Protein AF-F7E794-F1 (afdb_monomer_lite)

Radius of gyration: 92.87 Å; chains: 1; bounding box: 180×78×296 Å

Secondary structure (DSSP, 8-state):
---------------------------------------------SS--PPPPPPTTHHHHHHHHHHHHHHHHHHHHHHHTTSS----------------S----TTTHHHHHHHHHHHHHHHHHHHHHHHHHHHHHHHHHHHHHHHHHHHHHHHHHHHHHHHHHHHHHHHHHHHHHHHHHHHHHHHHHHHHHHHHHHHHHHHHHHHHHHHHHHHHHHHHHHHHHHHHHHHHHHHHHHHHHHHHHHHHHSTHHHHHHHHHHHHHHHHHHHHHHHHHHHHHHHHHHHHHHHHHHHHHHHHHHHHHHHHHS---------HHHHHHHHHHHHHHHHHHHHHHHHHHHHHT-THHHHHHHHHHHHHHHHHHHHHHHHHHHHHHHHHHHHHHHHHHHSSS--------------------HHHHHHHHHHHHHHHHHHHHHHHHHHHHHHHHHHHHHHHHHHHHHHHHHHHHHHHHHHHHHHHHHHHHHHHHHHHHHHHHHHHHHHHHHHHHHHHHHHHHHHHHHHHHHHHHHHHHHHHHHHHHHHHHHHHHHHHHHHHHHHHHHHHHHHHHHHHHHHHHHHHHHHHHHHHHHHHHHHHHHHHHHHHHHHHHTTHHHHHHHHHHHS--S----------------------------------PPPPPPPPPPP-----------------------------------------------------------PPPPPPP-------------

pLDDT: mean 73.38, std 25.88, range [28.17, 98.69]

Foldseek 3Di:
DDDDDDDDDDDDDDDDDDDDDDDDDDDDDDDDDDDDDDDDDDDDDDDDDDDDDDDPVVVVVVVVVVVVVVVVVVVVVVVVVVPDDDDDDDDDDDDDDDPPPDDPPVVVVVVVVVVVVVVVVVVVVVVVVVVVVVVVVVVVVVVVVVVVVVVVVVVVVVVVVVVVVVVVVVVVVVVVVVVVVVVVVVVVVVVVVVVVVVVVVVVVVVVVVVVVVVVVVVVVVVVVVVVVVVVVVVVVVVVVVVVVVVVVVVVPVVVVVVVVVVVVVVVVVVVVVVVVVVVVVVVVVVVVVVVVVVVVVVVVVVVVVVVVPDDDDDDPDDPVVVVVVVVVVVVVVVVVVVVVVVVVVVVPPCPVVVVVVVVVVVVVVVVVVVVVVVVVVVVVVVVVVVVVVVVVCVVDDDDDDDDDDDDDDDDPDPDDVVVVVVVVVVVVVVVVVVVVVVVVVVVVVVVVVVVVVVVVVVVVVVVVVVVVVVVVVVVVVVVVVVVVVVVVVVVVVVVVVVVVVVVVVVVVVVVVVVVVVVVVVVVVVVVCVVVVVVVVVVVVVVVVVVVVVVVVVVVVVVVVVVVVVVVVVVVVVVVVVVVVVVVVVVVVVVVVVVVVVVVVVVVVVCVVVCVVVVVVVVVVVPDDDDDDDDDDDDDDDDDDDDDDDDDDDDDDDDDDDDDDDDDDDDDDDDPPDDDDDDDDDDDDDDDDDDDDDDDDDDDDDDDDDDDDDDDDDDDDDDDDDDDDDDDDDDDDDDDDDDDDDDDDYDDDD

Sequence (749 aa):
MLLFYHSLSSPGPLVSHCHSESSIHPHLTFFSISSPGSRELVPPSHFQARPPAAPSWARAGVQLEVLELRRENQQLRAAMWGWGGGRAAEQSQGLSQQAQLVSPQPQELPRLEAEAQQGAKLEAQAEELEALGRAEVEELRASLARAEEARLRLEEGGQQELEAARRQHEEEVTHLTQAHLEALSTLRGQVQELHETVQELEARRGQEAMALAAAQAEADTLQEQLKKSREELEARDSLVRQLRRHVSEQGVAQSRCQAWEQERGELQQAVKRLQEERAALSSTSELLQVRVQSLTDILTLQERELAQKAPNVNILEPESARKARALLSRWREKVFSLMVQLKAQELSHPRVPRQVAELEKEVASQRQQEALLLHSLKGKEAEIQMEQVNSKVSHGGGQKTPRGSGHAPLHPLSVSPPALDTELRQLREERSRQDAELRFSARLLQQEVARARDQGREERQRLAEASQRLERELRESREALGEAEARLEAALAGQRDSQDQAASLRRELGKQQEVYERVLQEKVSEVEARLREPLAALEKELSAARREHSKAVVSLRQVQRQAARDRERNLELRRLHEEARQEQEARTSRRLQQLERDKHLLLNTLRQEGLVSRYKQQRLTFLPRLLPASGEPTEPSVGPRPRTPPKGRRWSAGDSTPHSLLRPPPPPPPRLSLDASLRSPKFFLGAQGRAQGSSAPAGKSPGQGVRAAGSHPGSTTCLLCHLGSLAVPSSAKWGFKTHASLLLRLRAP

InterPro domains:
  IPR009800 Coiled-coil alpha-helical rod protein 1 [PF07111] (89-392)
  IPR009800 Coiled-coil alpha-helical rod protein 1 [PF07111] (415-627)
  IPR009800 Coiled-coil alpha-helical rod protein 1 [PTHR46822] (20-400)

Organism: Ornithorhynchus anatinus (NCBI:txid9258)

Structure (mmCIF, N/CA/C/O backbone):
data_AF-F7E794-F1
#
_entry.id   AF-F7E794-F1
#
loop_
_atom_site.group_PDB
_atom_site.id
_atom_site.type_symbol
_atom_site.label_atom_id
_atom_site.label_alt_id
_atom_site.label_comp_id
_atom_site.label_asym_id
_atom_site.label_entity_id
_atom_site.label_seq_id
_atom_site.pdbx_PDB_ins_code
_atom_site.Cartn_x
_atom_site.Cartn_y
_atom_site.Cartn_z
_atom_site.occupancy
_atom_site.B_iso_or_equiv
_atom_site.auth_seq_id
_atom_site.auth_comp_id
_atom_site.auth_asym_id
_atom_site.auth_atom_id
_atom_site.pdbx_PDB_model_num
ATOM 1 N N . MET A 1 1 ? -40.632 19.941 8.781 1.00 38.31 1 MET A N 1
ATOM 2 C CA . MET A 1 1 ? -39.725 20.071 7.625 1.00 38.31 1 MET A CA 1
ATOM 3 C C . MET A 1 1 ? -39.395 18.670 7.133 1.00 38.31 1 MET A C 1
ATOM 5 O O . MET A 1 1 ? -38.889 17.897 7.930 1.00 38.31 1 MET A O 1
ATOM 9 N N . LEU A 1 2 ? -39.801 18.377 5.888 1.00 35.56 2 LEU A N 1
ATOM 10 C CA . LEU A 1 2 ? -39.426 17.268 4.979 1.00 35.56 2 LEU A CA 1
ATOM 11 C C . LEU A 1 2 ? -39.142 15.899 5.642 1.00 35.56 2 LEU A C 1
ATOM 13 O O . LEU A 1 2 ? -38.038 15.644 6.096 1.00 35.56 2 LEU A O 1
ATOM 17 N N . LEU A 1 3 ? -40.169 15.091 5.927 1.00 39.62 3 LEU A N 1
ATOM 18 C CA . LEU A 1 3 ? -40.827 14.073 5.071 1.00 39.62 3 LEU A CA 1
ATOM 19 C C . LEU A 1 3 ? -39.959 12.850 4.707 1.00 39.62 3 LEU A C 1
ATOM 21 O O . LEU A 1 3 ? -39.175 12.860 3.765 1.00 39.62 3 LEU A O 1
ATOM 25 N N . PHE A 1 4 ? -40.209 11.786 5.476 1.00 52.03 4 PHE A N 1
ATOM 26 C CA . PHE A 1 4 ? -39.952 10.368 5.214 1.00 52.03 4 PHE A CA 1
ATOM 27 C C . PHE A 1 4 ? -41.152 9.717 4.488 1.00 52.03 4 PHE A C 1
ATOM 29 O O . PHE A 1 4 ? -42.236 10.297 4.495 1.00 52.03 4 PHE A O 1
ATOM 36 N N . TYR A 1 5 ? -40.943 8.464 4.046 1.00 42.44 5 TYR A N 1
ATOM 37 C CA . TYR A 1 5 ? -41.857 7.422 3.509 1.00 42.44 5 TYR A CA 1
ATOM 38 C C . TYR A 1 5 ? -41.830 7.246 1.978 1.00 42.44 5 TYR A C 1
ATOM 40 O O . TYR A 1 5 ? -41.890 8.229 1.257 1.00 42.44 5 TYR A O 1
ATOM 48 N N . HIS A 1 6 ? -41.870 6.047 1.379 1.00 41.72 6 HIS A N 1
ATOM 49 C CA . HIS A 1 6 ? -41.525 4.650 1.723 1.00 41.72 6 HIS A CA 1
ATOM 50 C C . HIS A 1 6 ? -41.893 3.780 0.494 1.00 41.72 6 HIS A C 1
ATOM 52 O O . HIS A 1 6 ? -42.731 4.192 -0.304 1.00 41.72 6 HIS A O 1
ATOM 58 N N . SER A 1 7 ? -41.370 2.546 0.461 1.00 35.31 7 SER A N 1
ATOM 59 C CA . SER A 1 7 ? -41.947 1.346 -0.191 1.00 35.31 7 SER A CA 1
ATOM 60 C C . SER A 1 7 ? -41.784 1.191 -1.717 1.00 35.31 7 SER A C 1
ATOM 62 O O . SER A 1 7 ? -42.285 1.985 -2.498 1.00 35.31 7 SER A O 1
ATOM 64 N N . LEU A 1 8 ? -40.945 0.252 -2.186 1.00 36.06 8 LEU A N 1
ATOM 65 C CA . LEU A 1 8 ? -41.133 -1.216 -2.331 1.00 36.06 8 LEU A CA 1
ATOM 66 C C . LEU A 1 8 ? -41.762 -1.601 -3.682 1.00 36.06 8 LEU A C 1
ATOM 68 O O . LEU A 1 8 ? -42.944 -1.358 -3.897 1.00 36.06 8 LEU A O 1
ATOM 72 N N . SER A 1 9 ? -40.998 -2.307 -4.525 1.00 29.23 9 SER A N 1
ATOM 73 C CA . SER A 1 9 ? -41.380 -3.596 -5.146 1.00 29.23 9 SER A CA 1
ATOM 74 C C . SER A 1 9 ? -40.451 -3.952 -6.313 1.00 29.23 9 SER A C 1
ATOM 76 O O . SER A 1 9 ? -40.441 -3.296 -7.349 1.00 29.23 9 SER A O 1
ATOM 78 N N . SER A 1 10 ? -39.695 -5.036 -6.134 1.00 46.75 10 SER A N 1
ATOM 79 C CA . SER A 1 10 ? -39.272 -5.946 -7.216 1.00 46.75 10 SER A CA 1
ATOM 80 C C . SER A 1 10 ? -40.514 -6.738 -7.703 1.00 46.75 10 SER A C 1
ATOM 82 O O . SER A 1 10 ? -41.489 -6.738 -6.944 1.00 46.75 10 SER A O 1
ATOM 84 N N . PRO A 1 11 ? -40.547 -7.439 -8.867 1.00 52.53 11 PRO A N 1
ATOM 85 C CA . PRO A 1 11 ? -39.734 -8.659 -9.056 1.00 52.53 11 PRO A CA 1
ATOM 86 C C . PRO A 1 11 ? -39.370 -9.095 -10.508 1.00 52.53 11 PRO A C 1
ATOM 88 O O . PRO A 1 11 ? -40.223 -9.154 -11.384 1.00 52.53 11 PRO A O 1
ATOM 91 N N . GLY A 1 12 ? -38.126 -9.577 -10.675 1.00 34.31 12 GLY A N 1
ATOM 92 C CA . GLY A 1 12 ? -37.715 -10.769 -11.465 1.00 34.31 12 GLY A CA 1
ATOM 93 C C . GLY A 1 12 ? -37.937 -10.837 -12.997 1.00 34.31 12 GLY A C 1
ATOM 94 O O . GLY A 1 12 ? -38.428 -9.891 -13.600 1.00 34.31 12 GLY A O 1
ATOM 95 N N . PRO A 1 13 ? -37.704 -12.010 -13.636 1.00 57.19 13 PRO A N 1
ATOM 96 C CA . PRO A 1 13 ? -36.648 -13.014 -13.378 1.00 57.19 13 PRO A CA 1
ATOM 97 C C . PRO A 1 13 ? -36.091 -13.679 -14.686 1.00 57.19 13 PRO A C 1
ATOM 99 O O . PRO A 1 13 ? -36.460 -13.289 -15.788 1.00 57.19 13 PRO A O 1
ATOM 102 N N . LEU A 1 14 ? -35.307 -14.768 -14.523 1.00 34.31 14 LEU A N 1
ATOM 103 C CA . LEU A 1 14 ? -35.058 -15.897 -15.467 1.00 34.31 14 LEU A CA 1
ATOM 104 C C . LEU A 1 14 ? -33.915 -15.718 -16.503 1.00 34.31 14 LEU A C 1
ATOM 106 O O . LEU A 1 14 ? -33.735 -14.640 -17.040 1.00 34.31 14 LEU A O 1
ATOM 110 N N . VAL A 1 15 ? -33.103 -16.714 -16.894 1.00 31.08 15 VAL A N 1
ATOM 111 C CA . VAL A 1 15 ? -32.982 -18.152 -16.578 1.00 31.08 15 VAL A CA 1
ATOM 112 C C . VAL A 1 15 ? -31.629 -18.654 -17.112 1.00 31.08 15 VAL A C 1
ATOM 114 O O . VAL A 1 15 ? -31.126 -18.175 -18.124 1.00 31.08 15 VAL A O 1
ATOM 117 N N . SER A 1 16 ? -31.071 -19.648 -16.424 1.00 39.84 16 SER A N 1
ATOM 118 C CA . SER A 1 16 ? -29.962 -20.503 -16.859 1.00 39.84 16 SER A CA 1
ATOM 119 C C . SER A 1 16 ? -30.464 -21.605 -17.799 1.00 39.84 16 SER A C 1
ATOM 121 O O . SER A 1 16 ? -31.442 -22.260 -17.446 1.00 39.84 16 SER A O 1
ATOM 123 N N . HIS A 1 17 ? -29.782 -21.884 -18.918 1.00 28.80 17 HIS A N 1
ATOM 124 C CA . HIS A 1 17 ? -29.749 -23.236 -19.496 1.00 28.80 17 HIS A CA 1
ATOM 125 C C . HIS A 1 17 ? -28.473 -23.500 -20.308 1.00 28.80 17 HIS A C 1
ATOM 127 O O . HIS A 1 17 ? -28.121 -22.763 -21.225 1.00 28.80 17 HIS A O 1
ATOM 133 N N . CYS A 1 18 ? -27.815 -24.601 -19.949 1.00 32.38 18 CYS A N 1
ATOM 134 C CA . CYS A 1 18 ? -26.805 -25.317 -20.717 1.00 32.38 18 CYS A CA 1
ATOM 135 C C . CYS A 1 18 ? -27.461 -26.106 -21.864 1.00 32.38 18 CYS A C 1
ATOM 137 O O . CYS A 1 18 ? -28.524 -26.675 -21.628 1.00 32.38 18 CYS A O 1
ATOM 139 N N . HIS A 1 19 ? -26.782 -26.255 -23.010 1.00 30.05 19 HIS A N 1
ATOM 140 C CA . HIS A 1 19 ? -26.438 -27.533 -23.679 1.00 30.05 19 HIS A CA 1
ATOM 141 C C . HIS A 1 19 ? -25.727 -27.275 -25.032 1.00 30.05 19 HIS A C 1
ATOM 143 O O . HIS A 1 19 ? -26.227 -26.494 -25.832 1.00 30.05 19 HIS A O 1
ATOM 149 N N . SER A 1 20 ? -24.554 -27.919 -25.199 1.00 33.16 20 SER A N 1
ATOM 150 C CA . SER A 1 20 ? -23.978 -28.591 -26.399 1.00 33.16 20 SER A CA 1
ATOM 151 C C . SER A 1 20 ? -24.145 -27.939 -27.795 1.00 33.16 20 SER A C 1
ATOM 153 O O . SER A 1 20 ? -25.248 -27.608 -28.188 1.00 33.16 20 SER A O 1
ATOM 155 N N . GLU A 1 21 ? -23.130 -27.785 -28.656 1.00 28.17 21 GLU A N 1
ATOM 156 C CA . GLU A 1 21 ? -22.191 -28.808 -29.140 1.00 28.17 21 GLU A CA 1
ATOM 157 C C . GLU A 1 21 ? -20.899 -28.218 -29.762 1.00 28.17 21 GLU A C 1
ATOM 159 O O . GLU A 1 21 ? -20.912 -27.217 -30.473 1.00 28.17 21 GLU A O 1
ATOM 164 N N . SER A 1 22 ? -19.816 -28.978 -29.557 1.00 31.16 22 SER A N 1
ATOM 165 C CA . SER A 1 22 ? -18.733 -29.341 -30.494 1.00 31.16 22 SER A CA 1
ATOM 166 C C . SER A 1 22 ? -17.681 -28.328 -30.989 1.00 31.16 22 SER A C 1
ATOM 168 O O . SER A 1 22 ? -17.949 -27.483 -31.833 1.00 31.16 22 SER A O 1
ATOM 170 N N . SER A 1 23 ? -16.438 -28.647 -30.581 1.00 29.30 23 SER A N 1
ATOM 171 C CA . SER A 1 23 ? -15.202 -28.758 -31.387 1.00 29.30 23 SER A CA 1
ATOM 172 C C . SER A 1 23 ? -14.644 -27.468 -32.012 1.00 29.30 23 SER A C 1
ATOM 174 O O . SER A 1 23 ? -15.301 -26.808 -32.797 1.00 29.30 23 SER A O 1
ATOM 176 N N . ILE A 1 24 ? -13.392 -27.052 -31.796 1.00 35.12 24 ILE A N 1
ATOM 177 C CA . ILE A 1 24 ? -12.127 -27.804 -31.738 1.00 35.12 24 ILE A CA 1
ATOM 178 C C . ILE A 1 24 ? -11.161 -27.071 -30.779 1.00 35.12 24 ILE A C 1
ATOM 180 O O . ILE A 1 24 ? -10.980 -25.859 -30.878 1.00 35.12 24 ILE A O 1
ATOM 184 N N . HIS A 1 25 ? -10.533 -27.813 -29.862 1.00 29.70 25 HIS A N 1
ATOM 185 C CA . HIS A 1 25 ? -9.502 -27.324 -28.937 1.00 29.70 25 HIS A CA 1
ATOM 186 C C . HIS A 1 25 ? -8.162 -27.011 -29.631 1.00 29.70 25 HIS A C 1
ATOM 188 O O . HIS A 1 25 ? -7.743 -27.764 -30.511 1.00 29.70 25 HIS A O 1
ATOM 194 N N . PRO A 1 26 ? -7.418 -26.010 -29.127 1.00 56.31 26 PRO A N 1
ATOM 195 C CA . PRO A 1 26 ? -5.975 -25.869 -29.285 1.00 56.31 26 PRO A CA 1
ATOM 196 C C . PRO A 1 26 ? -5.240 -26.181 -27.966 1.00 56.31 26 PRO A C 1
ATOM 198 O O . PRO A 1 26 ? -5.699 -25.810 -26.892 1.00 56.31 26 PRO A O 1
ATOM 201 N N . HIS A 1 27 ? -4.084 -26.833 -28.045 1.00 32.84 27 HIS A N 1
ATOM 202 C CA . HIS A 1 27 ? -3.124 -27.096 -26.959 1.00 32.84 27 HIS A CA 1
ATOM 203 C C . HIS A 1 27 ? -1.826 -27.561 -27.673 1.00 32.84 27 HIS A C 1
ATOM 205 O O . HIS A 1 27 ? -1.937 -28.245 -28.682 1.00 32.84 27 HIS A O 1
ATOM 211 N N . LEU A 1 28 ? -0.572 -27.257 -27.321 1.00 33.34 28 LEU A N 1
ATOM 212 C CA . LEU A 1 28 ? 0.083 -26.824 -26.086 1.00 33.34 28 LEU A CA 1
ATOM 213 C C . LEU A 1 28 ? 1.581 -26.520 -26.402 1.00 33.34 28 LEU A C 1
ATOM 215 O O . LEU A 1 28 ? 2.149 -27.107 -27.316 1.00 33.34 28 LEU A O 1
ATOM 219 N N . THR A 1 29 ? 2.171 -25.600 -25.629 1.00 32.12 29 THR A N 1
ATOM 220 C CA . THR A 1 29 ? 3.535 -25.551 -25.027 1.00 32.12 29 THR A CA 1
ATOM 221 C C . THR A 1 29 ? 4.814 -26.118 -25.698 1.00 32.12 29 THR A C 1
ATOM 223 O O . THR A 1 29 ? 4.899 -27.289 -26.048 1.00 32.12 29 THR A O 1
ATOM 226 N N . PHE A 1 30 ? 5.871 -25.279 -25.658 1.00 29.11 30 PHE A N 1
ATOM 227 C CA . PHE A 1 30 ? 7.270 -25.515 -25.185 1.00 29.11 30 PHE A CA 1
ATOM 228 C C . PHE A 1 30 ? 7.489 -26.821 -24.358 1.00 29.11 30 PHE A C 1
ATOM 230 O O . PHE A 1 30 ? 6.624 -27.153 -23.558 1.00 29.11 30 PHE A O 1
ATOM 237 N N . PHE A 1 31 ? 8.586 -27.603 -24.404 1.00 33.84 31 PHE A N 1
ATOM 238 C CA . PHE A 1 31 ? 10.034 -27.309 -24.321 1.00 33.84 31 PHE A CA 1
ATOM 239 C C . PHE A 1 31 ? 10.900 -28.461 -24.917 1.00 33.84 31 PHE A C 1
ATOM 241 O O . PHE A 1 31 ? 10.456 -29.598 -25.043 1.00 33.84 31 PHE A O 1
ATOM 248 N N . SER A 1 32 ? 12.155 -28.111 -25.216 1.00 30.97 32 SER A N 1
ATOM 249 C CA . SER A 1 32 ? 13.342 -28.809 -25.755 1.00 30.97 32 SER A CA 1
ATOM 250 C C . SER A 1 32 ? 13.685 -30.257 -25.329 1.00 30.97 32 SER A C 1
ATOM 252 O O . SER A 1 32 ? 13.513 -30.630 -24.177 1.00 30.97 32 SER A O 1
ATOM 254 N N . ILE A 1 33 ? 14.345 -31.030 -26.213 1.00 31.69 33 ILE A N 1
ATOM 255 C CA . ILE A 1 33 ? 15.816 -31.263 -26.351 1.00 31.69 33 ILE A CA 1
ATOM 256 C C . ILE A 1 33 ? 16.020 -32.447 -27.325 1.00 31.69 33 ILE A C 1
ATOM 258 O O . ILE A 1 33 ? 15.431 -33.505 -27.117 1.00 31.69 33 ILE A O 1
ATOM 262 N N . SER A 1 34 ? 16.895 -32.281 -28.329 1.00 29.89 34 SER A N 1
ATOM 263 C CA . SER A 1 34 ? 17.866 -33.269 -28.873 1.00 29.89 34 SER A CA 1
ATOM 264 C C . SER A 1 34 ? 18.070 -33.094 -30.385 1.00 29.89 34 SER A C 1
ATOM 266 O O . SER A 1 34 ? 17.195 -33.400 -31.187 1.00 29.89 34 SER A O 1
ATOM 268 N N . SER A 1 35 ? 19.271 -32.654 -30.770 1.00 32.75 35 SER A N 1
ATOM 269 C CA . SER A 1 35 ? 19.904 -33.050 -32.043 1.00 32.75 35 SER A CA 1
ATOM 270 C C . SER A 1 35 ? 20.191 -34.565 -32.000 1.00 32.75 35 SER A C 1
ATOM 272 O O . SER A 1 35 ? 20.397 -35.064 -30.891 1.00 32.75 35 SER A O 1
ATOM 274 N N . PRO A 1 36 ? 20.264 -35.309 -33.129 1.00 43.47 36 PRO A N 1
ATOM 275 C CA . PRO A 1 36 ? 21.126 -34.958 -34.264 1.00 43.47 36 PRO A CA 1
ATOM 276 C C . PRO A 1 36 ? 20.598 -35.323 -35.670 1.00 43.47 36 PRO A C 1
ATOM 278 O O . PRO A 1 36 ? 19.717 -36.153 -35.846 1.00 43.47 36 PRO A O 1
ATOM 281 N N . GLY A 1 37 ? 21.283 -34.793 -36.687 1.00 31.36 37 GLY A N 1
ATOM 282 C CA . GLY A 1 37 ? 21.596 -35.585 -37.879 1.00 31.36 37 GLY A CA 1
ATOM 283 C C . GLY A 1 37 ? 20.687 -35.445 -39.100 1.00 31.36 37 GLY A C 1
ATOM 284 O O . GLY A 1 37 ? 19.730 -36.184 -39.270 1.00 31.36 37 GLY A O 1
ATOM 285 N N . SER A 1 38 ? 21.195 -34.644 -40.038 1.00 36.47 38 SER A N 1
ATOM 286 C CA . SER A 1 38 ? 21.240 -34.933 -41.478 1.00 36.47 38 SER A CA 1
ATOM 287 C C . SER A 1 38 ? 20.036 -34.600 -42.370 1.00 36.47 38 SER A C 1
ATOM 289 O O . SER A 1 38 ? 19.039 -35.304 -42.409 1.00 36.47 38 SER A O 1
ATOM 291 N N . ARG A 1 39 ? 20.336 -33.643 -43.265 1.00 35.22 39 ARG A N 1
ATOM 292 C CA . ARG A 1 39 ? 20.052 -33.637 -44.714 1.00 35.22 39 ARG A CA 1
ATOM 293 C C . ARG A 1 39 ? 18.583 -33.514 -45.136 1.00 35.22 39 ARG A C 1
ATOM 295 O O . ARG A 1 39 ? 17.877 -34.501 -45.219 1.00 35.22 39 ARG A O 1
ATOM 302 N N . GLU A 1 40 ? 18.200 -32.308 -45.551 1.00 35.97 40 GLU A N 1
ATOM 303 C CA . GLU A 1 40 ? 17.937 -31.934 -46.959 1.00 35.97 40 GLU A CA 1
ATOM 304 C C . GLU A 1 40 ? 17.361 -30.501 -46.987 1.00 35.97 40 GLU A C 1
ATOM 306 O O . GLU A 1 40 ? 16.361 -30.195 -46.355 1.00 35.97 40 GLU A O 1
ATOM 311 N N . LEU A 1 41 ? 18.156 -29.524 -47.428 1.00 39.91 41 LEU A N 1
ATOM 312 C CA . LEU A 1 41 ? 18.090 -28.918 -48.767 1.00 39.91 41 LEU A CA 1
ATOM 313 C C . LEU A 1 41 ? 16.866 -28.001 -48.982 1.00 39.91 41 LEU A C 1
ATOM 315 O O . LEU A 1 41 ? 15.847 -28.403 -49.530 1.00 39.91 41 LEU A O 1
ATOM 319 N N . VAL A 1 42 ? 17.047 -26.714 -48.664 1.00 35.50 42 VAL A N 1
ATOM 320 C CA . VAL A 1 42 ? 16.358 -25.582 -49.314 1.00 35.50 42 VAL A CA 1
ATOM 321 C C . VAL A 1 42 ? 17.456 -24.625 -49.815 1.00 35.50 42 VAL A C 1
ATOM 323 O O . VAL A 1 42 ? 18.457 -24.441 -49.118 1.00 35.50 42 VAL A O 1
ATOM 326 N N . PRO A 1 43 ? 17.361 -24.109 -51.053 1.00 43.66 43 PRO A N 1
ATOM 327 C CA . PRO A 1 43 ? 18.519 -23.726 -51.856 1.00 43.66 43 PRO A CA 1
ATOM 328 C C . PRO A 1 43 ? 18.993 -22.288 -51.588 1.00 43.66 43 PRO A C 1
ATOM 330 O O . PRO A 1 43 ? 18.166 -21.404 -51.366 1.00 43.66 43 PRO A O 1
ATOM 333 N N . PRO A 1 44 ? 20.300 -21.997 -51.726 1.00 39.16 44 PRO A N 1
ATOM 334 C CA . PRO A 1 44 ? 20.794 -20.640 -51.899 1.00 39.16 44 PRO A CA 1
ATOM 335 C C . PRO A 1 44 ? 21.035 -20.359 -53.388 1.00 39.16 44 PRO A C 1
ATOM 337 O O . PRO A 1 44 ? 21.826 -21.048 -54.028 1.00 39.16 44 PRO A O 1
ATOM 340 N N . SER A 1 45 ? 20.399 -19.334 -53.958 1.00 39.41 45 SER A N 1
ATOM 341 C CA . SER A 1 45 ? 20.862 -18.751 -55.224 1.00 39.41 45 SER A CA 1
ATOM 342 C C . SER A 1 45 ? 20.152 -17.439 -55.528 1.00 39.41 45 SER A C 1
ATOM 344 O O . SER A 1 45 ? 18.967 -17.437 -55.832 1.00 39.41 45 SER A O 1
ATOM 346 N N . HIS A 1 46 ? 20.904 -16.342 -55.501 1.00 43.25 46 HIS A N 1
ATOM 347 C CA . HIS A 1 46 ? 21.156 -15.535 -56.696 1.00 43.25 46 HIS A CA 1
ATOM 348 C C . HIS A 1 46 ? 22.311 -14.590 -56.372 1.00 43.25 46 HIS A C 1
ATOM 350 O O . HIS A 1 46 ? 22.069 -13.559 -55.778 1.00 43.25 46 HIS A O 1
ATOM 356 N N . PHE A 1 47 ? 23.549 -14.987 -56.682 1.00 42.31 47 PHE A N 1
ATOM 357 C CA . PHE A 1 47 ? 24.685 -14.137 -57.101 1.00 42.31 47 PHE A CA 1
ATOM 358 C C . PHE A 1 47 ? 25.958 -15.002 -57.168 1.00 42.31 47 PHE A C 1
ATOM 360 O O . PHE A 1 47 ? 26.910 -14.819 -56.422 1.00 42.31 47 PHE A O 1
ATOM 367 N N . GLN A 1 48 ? 25.969 -15.979 -58.077 1.00 38.38 48 GLN A N 1
ATOM 368 C CA . GLN A 1 48 ? 27.197 -16.571 -58.618 1.00 38.38 48 GLN A CA 1
ATOM 369 C C . GLN A 1 48 ? 26.872 -17.143 -60.002 1.00 38.38 48 GLN A C 1
ATOM 371 O O . GLN A 1 48 ? 26.518 -18.307 -60.165 1.00 38.38 48 GLN A O 1
ATOM 376 N N . ALA A 1 49 ? 26.919 -16.281 -61.018 1.00 34.72 49 ALA A N 1
ATOM 377 C CA . ALA A 1 49 ? 26.816 -16.697 -62.408 1.00 34.72 49 ALA A CA 1
ATOM 378 C C . ALA A 1 49 ? 28.224 -16.979 -62.947 1.00 34.72 49 ALA A C 1
ATOM 380 O O . ALA A 1 49 ? 29.019 -16.069 -63.177 1.00 34.72 49 ALA A O 1
ATOM 381 N N . ARG A 1 50 ? 28.519 -18.265 -63.151 1.00 37.47 50 ARG A N 1
ATOM 382 C CA . ARG A 1 50 ? 29.553 -18.742 -64.075 1.00 37.47 50 ARG A CA 1
ATOM 383 C C . ARG A 1 50 ? 29.098 -18.404 -65.509 1.00 37.47 50 ARG A C 1
ATOM 385 O O . ARG A 1 50 ? 27.902 -18.525 -65.781 1.00 37.47 50 ARG A O 1
ATOM 392 N N . PRO A 1 51 ? 29.985 -17.985 -66.430 1.00 53.19 51 PRO A N 1
ATOM 393 C CA . PRO A 1 51 ? 29.579 -17.654 -67.795 1.00 53.19 51 PRO A CA 1
ATOM 394 C C . PRO A 1 51 ? 29.038 -18.898 -68.525 1.00 53.19 51 PRO A C 1
ATOM 396 O O . PRO A 1 51 ? 29.458 -20.019 -68.213 1.00 53.19 51 PRO A O 1
ATOM 399 N N . PRO A 1 52 ? 28.109 -18.734 -69.485 1.00 52.34 52 PRO A N 1
ATOM 400 C CA . PRO A 1 52 ? 27.487 -19.858 -70.169 1.00 52.34 52 PRO A CA 1
ATOM 401 C C . PRO A 1 52 ? 28.507 -20.622 -71.016 1.00 52.34 52 PRO A C 1
ATOM 403 O O . PRO A 1 52 ? 29.333 -20.042 -71.722 1.00 52.34 52 PRO A O 1
ATOM 406 N N . ALA A 1 53 ? 28.420 -21.951 -70.958 1.00 50.56 53 ALA A N 1
ATOM 407 C CA . ALA A 1 53 ? 29.116 -22.832 -71.878 1.00 50.56 53 ALA A CA 1
ATOM 408 C C . ALA A 1 53 ? 28.668 -22.530 -73.316 1.00 50.56 53 ALA A C 1
ATOM 410 O O . ALA A 1 53 ? 27.472 -22.498 -73.609 1.00 50.56 53 ALA A O 1
ATOM 411 N N . ALA A 1 54 ? 29.637 -22.322 -74.208 1.00 51.53 54 ALA A N 1
ATOM 412 C CA . ALA A 1 54 ? 29.387 -22.122 -75.628 1.00 51.53 54 ALA A CA 1
ATOM 413 C C . ALA A 1 54 ? 28.602 -23.313 -76.233 1.00 51.53 54 ALA A C 1
ATOM 415 O O . ALA A 1 54 ? 28.852 -24.471 -75.858 1.00 51.53 54 ALA A O 1
ATOM 416 N N . PRO A 1 55 ? 27.667 -23.052 -77.166 1.00 57.88 55 PRO A N 1
ATOM 417 C CA . PRO A 1 55 ? 26.821 -24.074 -77.776 1.00 57.88 55 PRO A CA 1
ATOM 418 C C . PRO A 1 55 ? 27.637 -25.115 -78.560 1.00 57.88 55 PRO A C 1
ATOM 420 O O . PRO A 1 55 ? 28.714 -24.834 -79.085 1.00 57.88 55 PRO A O 1
ATOM 423 N N . SER A 1 56 ? 27.119 -26.343 -78.636 1.00 54.19 56 SER A N 1
ATOM 424 C CA . SER A 1 56 ? 27.798 -27.539 -79.169 1.00 54.19 56 SER A CA 1
ATOM 425 C C . SER A 1 56 ? 28.303 -27.420 -80.615 1.00 54.19 56 SER A C 1
ATOM 427 O O . SER A 1 56 ? 29.244 -28.124 -80.975 1.00 54.19 56 SER A O 1
ATOM 429 N N . TRP A 1 57 ? 27.775 -26.496 -81.421 1.00 58.50 57 TRP A N 1
ATOM 430 C CA . TRP A 1 57 ? 28.272 -26.225 -82.775 1.00 58.50 57 TRP A CA 1
ATOM 431 C C . TRP A 1 57 ? 29.610 -25.459 -82.793 1.00 58.50 57 TRP A C 1
ATOM 433 O O . TRP A 1 57 ? 30.415 -25.665 -83.699 1.00 58.50 57 TRP A O 1
ATOM 443 N N . ALA A 1 58 ? 29.925 -24.666 -81.759 1.00 56.62 58 ALA A N 1
ATOM 444 C CA . ALA A 1 58 ? 31.220 -23.982 -81.636 1.00 56.62 58 ALA A CA 1
ATOM 445 C C . ALA A 1 58 ? 32.370 -24.961 -81.317 1.00 56.62 58 ALA A C 1
ATOM 447 O O . ALA A 1 58 ? 33.518 -24.727 -81.682 1.00 56.62 58 ALA A O 1
ATOM 448 N N . ARG A 1 59 ? 32.060 -26.113 -80.700 1.00 55.94 59 ARG A N 1
ATOM 449 C CA . ARG A 1 59 ? 33.015 -27.215 -80.483 1.00 55.94 59 ARG A CA 1
ATOM 450 C C . ARG A 1 59 ? 33.238 -28.090 -81.721 1.00 55.94 59 ARG A C 1
ATOM 452 O O . ARG A 1 59 ? 34.220 -28.823 -81.736 1.00 55.94 59 ARG A O 1
ATOM 459 N N . ALA A 1 60 ? 32.370 -28.018 -82.734 1.00 58.03 60 ALA A N 1
ATOM 460 C CA . ALA A 1 60 ? 32.533 -28.747 -83.993 1.00 58.03 60 ALA A CA 1
ATOM 461 C C . ALA A 1 60 ? 33.446 -27.995 -84.981 1.00 58.03 60 ALA A C 1
ATOM 463 O O . ALA A 1 60 ? 34.292 -28.621 -85.613 1.00 58.03 60 ALA A O 1
ATOM 464 N N . GLY A 1 61 ? 33.350 -26.658 -85.042 1.00 63.44 61 GLY A N 1
ATOM 465 C CA . GLY A 1 61 ? 34.235 -25.820 -85.868 1.00 63.44 61 GLY A CA 1
ATOM 466 C C . GLY A 1 61 ? 35.697 -25.860 -85.413 1.00 63.44 61 GLY A C 1
ATOM 467 O O . GLY A 1 61 ? 36.582 -26.133 -86.212 1.00 63.44 61 GLY A O 1
ATOM 468 N N . VAL A 1 62 ? 35.943 -25.728 -84.104 1.00 63.03 62 VAL A N 1
ATOM 469 C CA . VAL A 1 62 ? 37.302 -25.798 -83.532 1.00 63.03 62 VAL A CA 1
ATOM 470 C C . VAL A 1 62 ? 37.895 -27.214 -83.627 1.00 63.03 62 VAL A C 1
ATOM 472 O O . VAL A 1 62 ? 39.105 -27.370 -83.742 1.00 63.03 62 VAL A O 1
ATOM 475 N N . GLN A 1 63 ? 37.072 -28.271 -83.630 1.00 64.06 63 GLN A N 1
ATOM 476 C CA . GLN A 1 63 ? 37.562 -29.639 -83.854 1.00 64.06 63 GLN A CA 1
ATOM 477 C C . GLN A 1 63 ? 37.932 -29.911 -85.320 1.00 64.06 63 GLN A C 1
ATOM 479 O O . GLN A 1 63 ? 38.893 -30.638 -85.553 1.00 64.06 63 GLN A O 1
ATOM 484 N N . LEU A 1 64 ? 37.235 -29.309 -86.291 1.00 72.12 64 LEU A N 1
ATOM 485 C CA . LEU A 1 64 ? 37.616 -29.352 -87.709 1.00 72.12 64 LEU A CA 1
ATOM 486 C C . LEU A 1 64 ? 38.915 -28.578 -87.966 1.00 72.12 64 LEU A C 1
ATOM 488 O O . LEU A 1 64 ? 39.820 -29.120 -88.588 1.00 72.12 64 LEU A O 1
ATOM 492 N N . GLU A 1 65 ? 39.055 -27.388 -87.383 1.00 71.94 65 GLU A N 1
ATOM 493 C CA . GLU A 1 65 ? 40.249 -26.542 -87.510 1.00 71.94 65 GLU A CA 1
ATOM 494 C C . GLU A 1 65 ? 41.481 -27.182 -86.835 1.00 71.94 65 GLU A C 1
ATOM 496 O O . GLU A 1 65 ? 42.581 -27.165 -87.376 1.00 71.94 65 GLU A O 1
ATOM 501 N N . VAL A 1 66 ? 41.308 -27.864 -85.692 1.00 75.06 66 VAL A N 1
ATOM 502 C CA . VAL A 1 66 ? 42.383 -28.636 -85.034 1.00 75.06 66 VAL A CA 1
ATOM 503 C C . VAL A 1 66 ? 42.743 -29.914 -85.808 1.00 75.06 66 VAL A C 1
ATOM 505 O O . VAL A 1 66 ? 43.896 -30.346 -85.760 1.00 75.06 66 VAL A O 1
ATOM 508 N N . LEU A 1 67 ? 41.802 -30.532 -86.530 1.00 78.19 67 LEU A N 1
ATOM 509 C CA . LEU A 1 67 ? 42.081 -31.679 -87.405 1.00 78.19 67 LEU A CA 1
ATOM 510 C C . LEU A 1 67 ? 42.751 -31.253 -88.721 1.00 78.19 67 LEU A C 1
ATOM 512 O O . LEU A 1 67 ? 43.666 -31.946 -89.168 1.00 78.19 67 LEU A O 1
ATOM 516 N N . GLU A 1 68 ? 42.376 -30.108 -89.296 1.00 78.31 68 GLU A N 1
ATOM 517 C CA . GLU A 1 68 ? 43.061 -29.492 -90.441 1.00 78.31 68 GLU A CA 1
ATOM 518 C C . GLU A 1 68 ? 44.471 -29.044 -90.066 1.00 78.31 68 GLU A C 1
ATOM 520 O O . GLU A 1 68 ? 45.421 -29.465 -90.720 1.00 78.31 68 GLU A O 1
ATOM 525 N N . LEU A 1 69 ? 44.649 -28.348 -88.939 1.00 76.94 69 LEU A N 1
ATOM 526 C CA . LEU A 1 69 ? 45.972 -27.969 -88.439 1.00 76.94 69 LEU A CA 1
ATOM 527 C C . LEU A 1 69 ? 46.829 -29.190 -88.086 1.00 76.94 69 LEU A C 1
ATOM 529 O O . LEU A 1 69 ? 48.039 -29.149 -88.274 1.00 76.94 69 LEU A O 1
ATOM 533 N N . ARG A 1 70 ? 46.247 -30.304 -87.612 1.00 76.25 70 ARG A N 1
ATOM 534 C CA . ARG A 1 70 ? 46.982 -31.571 -87.408 1.00 76.25 70 ARG A CA 1
ATOM 535 C C . ARG A 1 70 ? 47.361 -32.248 -88.724 1.00 76.25 70 ARG A C 1
ATOM 537 O O . ARG A 1 70 ? 48.451 -32.813 -88.794 1.00 76.25 70 ARG A O 1
ATOM 544 N N . ARG A 1 71 ? 46.512 -32.182 -89.754 1.00 79.69 71 ARG A N 1
ATOM 545 C CA . ARG A 1 71 ? 46.813 -32.672 -91.109 1.00 79.69 71 ARG A CA 1
ATOM 546 C C . ARG A 1 71 ? 47.905 -31.826 -91.769 1.00 79.69 71 ARG A C 1
ATOM 548 O O . ARG A 1 71 ? 48.835 -32.392 -92.333 1.00 79.69 71 ARG A O 1
ATOM 555 N N . GLU A 1 72 ? 47.855 -30.506 -91.619 1.00 76.62 72 GLU A N 1
ATOM 556 C CA . GLU A 1 72 ? 48.892 -29.574 -92.073 1.00 76.62 72 GLU A CA 1
ATOM 557 C C . GLU A 1 72 ? 50.198 -29.745 -91.286 1.00 76.62 72 GLU A C 1
ATOM 559 O O . GLU A 1 72 ? 51.266 -29.791 -91.886 1.00 76.62 72 GLU A O 1
ATOM 564 N N . ASN A 1 73 ? 50.156 -29.958 -89.963 1.00 75.12 73 ASN A N 1
ATOM 565 C CA . ASN A 1 73 ? 51.362 -30.265 -89.180 1.00 75.12 73 ASN A CA 1
ATOM 566 C C . ASN A 1 73 ? 51.958 -31.629 -89.559 1.00 75.12 73 ASN A C 1
ATOM 568 O O . ASN A 1 73 ? 53.175 -31.789 -89.546 1.00 75.12 73 ASN A O 1
ATOM 572 N N . GLN A 1 74 ? 51.133 -32.616 -89.926 1.00 75.62 74 GLN A N 1
ATOM 573 C CA . GLN A 1 74 ? 51.608 -33.887 -90.481 1.00 75.62 74 GLN A CA 1
ATOM 574 C C . GLN A 1 74 ? 52.192 -33.721 -91.889 1.00 75.62 74 GLN A C 1
ATOM 576 O O . GLN A 1 74 ? 53.190 -34.369 -92.187 1.00 75.62 74 GLN A O 1
ATOM 581 N N . GLN A 1 75 ? 51.651 -32.830 -92.726 1.00 73.94 75 GLN A N 1
ATOM 582 C CA . GLN A 1 75 ? 52.215 -32.492 -94.039 1.00 73.94 75 GLN A CA 1
ATOM 583 C C . GLN A 1 75 ? 53.523 -31.701 -93.924 1.00 73.94 75 GLN A C 1
ATOM 585 O O . GLN A 1 75 ? 54.465 -31.991 -94.653 1.00 73.94 75 GLN A O 1
ATOM 590 N N . LEU A 1 76 ? 53.632 -30.772 -92.971 1.00 71.38 76 LEU A N 1
ATOM 591 C CA . LEU A 1 76 ? 54.861 -30.029 -92.679 1.00 71.38 76 LEU A CA 1
ATOM 592 C C . LEU A 1 76 ? 55.923 -30.921 -92.030 1.00 71.38 76 LEU A C 1
ATOM 594 O O . LEU A 1 76 ? 57.098 -30.806 -92.365 1.00 71.38 76 LEU A O 1
ATOM 598 N N . ARG A 1 77 ? 55.527 -31.871 -91.171 1.00 65.19 77 ARG A N 1
ATOM 599 C CA . ARG A 1 77 ? 56.428 -32.925 -90.683 1.00 65.19 77 ARG A CA 1
ATOM 600 C C . ARG A 1 77 ? 56.852 -33.850 -91.832 1.00 65.19 77 ARG A C 1
ATOM 602 O O . ARG A 1 77 ? 58.043 -34.082 -91.976 1.00 65.19 77 ARG A O 1
ATOM 609 N N . ALA A 1 78 ? 55.953 -34.302 -92.708 1.00 64.56 78 ALA A N 1
ATOM 610 C CA . ALA A 1 78 ? 56.308 -35.126 -93.873 1.00 64.56 78 ALA A CA 1
ATOM 611 C C . ALA A 1 78 ? 57.187 -34.384 -94.905 1.00 64.56 78 ALA A C 1
ATOM 613 O O . ALA A 1 78 ? 58.062 -34.998 -95.508 1.00 64.56 78 ALA A O 1
ATOM 614 N N . ALA A 1 79 ? 57.017 -33.066 -95.063 1.00 62.03 79 ALA A N 1
ATOM 615 C CA . ALA A 1 79 ? 57.874 -32.217 -95.894 1.00 62.03 79 ALA A CA 1
ATOM 616 C C . ALA A 1 79 ? 59.254 -31.961 -95.252 1.00 62.03 79 ALA A C 1
ATOM 618 O O . ALA A 1 79 ? 60.251 -31.912 -95.969 1.00 62.03 79 ALA A O 1
ATOM 619 N N . MET A 1 80 ? 59.337 -31.881 -93.915 1.00 52.94 80 MET A N 1
ATOM 620 C CA . MET A 1 80 ? 60.607 -31.790 -93.174 1.00 52.94 80 MET A CA 1
ATOM 621 C C . MET A 1 80 ? 61.410 -33.100 -93.199 1.00 52.94 80 MET A C 1
ATOM 623 O O . MET A 1 80 ? 62.626 -33.062 -93.357 1.00 52.94 80 MET A O 1
ATOM 627 N N . TRP A 1 81 ? 60.749 -34.259 -93.090 1.00 56.88 81 TRP A N 1
ATOM 628 C CA . TRP A 1 81 ? 61.399 -35.579 -93.170 1.00 56.88 81 TRP A CA 1
ATOM 629 C C . TRP A 1 81 ? 61.700 -36.026 -94.620 1.00 56.88 81 TRP A C 1
ATOM 631 O O . TRP A 1 81 ? 62.343 -37.052 -94.818 1.00 56.88 81 TRP A O 1
ATOM 641 N N . GLY A 1 82 ? 61.291 -35.248 -95.636 1.00 56.16 82 GLY A N 1
ATOM 642 C CA . GLY A 1 82 ? 61.590 -35.476 -97.059 1.00 56.16 82 GLY A CA 1
ATOM 643 C C . GLY A 1 82 ? 62.852 -34.777 -97.593 1.00 56.16 82 GLY A C 1
ATOM 644 O O . GLY A 1 82 ? 63.226 -35.013 -98.738 1.00 56.16 82 GLY A O 1
ATOM 645 N N . TRP A 1 83 ? 63.519 -33.941 -96.786 1.00 47.53 83 TRP A N 1
ATOM 646 C CA . TRP A 1 83 ? 64.718 -33.176 -97.184 1.00 47.53 83 TRP A CA 1
ATOM 647 C C . TRP A 1 83 ? 65.947 -33.415 -96.289 1.00 47.53 83 TRP A C 1
ATOM 649 O O . TRP A 1 83 ? 66.932 -32.685 -96.376 1.00 47.53 83 TRP A O 1
ATOM 659 N N . GLY A 1 84 ? 65.936 -34.460 -95.458 1.00 50.50 84 GLY A N 1
ATOM 660 C CA . GLY A 1 84 ? 67.050 -34.764 -94.560 1.00 50.50 84 GLY A CA 1
ATOM 661 C C . GLY A 1 84 ? 67.197 -36.253 -94.284 1.00 50.50 84 GLY A C 1
ATOM 662 O O . GLY A 1 84 ? 66.716 -36.738 -93.267 1.00 50.50 84 GLY A O 1
ATOM 663 N N . GLY A 1 85 ? 67.885 -36.972 -95.174 1.00 37.97 85 GLY A N 1
ATOM 664 C CA . GLY A 1 85 ? 68.358 -38.330 -94.888 1.00 37.97 85 GLY A CA 1
ATOM 665 C C . GLY A 1 85 ? 68.421 -39.238 -96.109 1.00 37.97 85 GLY A C 1
ATOM 666 O O . GLY A 1 85 ? 67.480 -39.976 -96.377 1.00 37.97 85 GLY A O 1
ATOM 667 N N . GLY A 1 86 ? 69.544 -39.229 -96.834 1.00 37.19 86 GLY A N 1
ATOM 668 C CA . GLY A 1 86 ? 69.782 -40.249 -97.858 1.00 37.19 86 GLY A CA 1
ATOM 669 C C . GLY A 1 86 ? 70.903 -39.959 -98.850 1.00 37.19 86 GLY A C 1
ATOM 670 O O . GLY A 1 86 ? 70.616 -39.755 -100.027 1.00 37.19 86 GLY A O 1
ATOM 671 N N . ARG A 1 87 ? 72.161 -39.968 -98.383 1.00 35.38 87 ARG A N 1
ATOM 672 C CA . ARG A 1 87 ? 73.321 -40.625 -99.032 1.00 35.38 87 ARG A CA 1
ATOM 673 C C . ARG A 1 87 ? 74.616 -40.259 -98.300 1.00 35.38 87 ARG A C 1
ATOM 675 O O . ARG A 1 87 ? 75.315 -39.321 -98.661 1.00 35.38 87 ARG A O 1
ATOM 682 N N . ALA A 1 88 ? 74.926 -41.038 -97.271 1.00 33.69 88 ALA A N 1
ATOM 683 C CA . ALA A 1 88 ? 76.291 -41.248 -96.817 1.00 33.69 88 ALA A CA 1
ATOM 684 C C . ALA A 1 88 ? 76.615 -42.732 -97.026 1.00 33.69 88 ALA A C 1
ATOM 686 O O . ALA A 1 88 ? 75.773 -43.582 -96.746 1.00 33.69 88 ALA A O 1
ATOM 687 N N . ALA A 1 89 ? 77.840 -42.976 -97.490 1.00 38.03 89 ALA A N 1
ATOM 688 C CA . ALA A 1 89 ? 78.521 -44.260 -97.627 1.00 38.03 89 ALA A CA 1
ATOM 689 C C . ALA A 1 89 ? 78.077 -45.172 -98.785 1.00 38.03 89 ALA A C 1
ATOM 691 O O . ALA A 1 89 ? 77.266 -46.067 -98.613 1.00 38.03 89 ALA A O 1
ATOM 692 N N . GLU A 1 90 ? 78.693 -44.966 -99.953 1.00 37.22 90 GLU A N 1
ATOM 693 C CA . GLU A 1 90 ? 79.487 -46.000 -100.640 1.00 37.22 90 GLU A CA 1
ATOM 694 C C . GLU A 1 90 ? 80.169 -45.378 -101.867 1.00 37.22 90 GLU A C 1
ATOM 696 O O . GLU A 1 90 ? 79.533 -45.155 -102.890 1.00 37.22 90 GLU A O 1
ATOM 701 N N . GLN A 1 91 ? 81.454 -45.041 -101.732 1.00 31.58 91 GLN A N 1
ATOM 702 C CA . GLN A 1 91 ? 82.514 -45.304 -102.716 1.00 31.58 91 GLN A CA 1
ATOM 703 C C . GLN A 1 91 ? 83.801 -44.609 -102.268 1.00 31.58 91 GLN A C 1
ATOM 705 O O . GLN A 1 91 ? 84.029 -43.417 -102.460 1.00 31.58 91 GLN A O 1
ATOM 710 N N . SER A 1 92 ? 84.639 -45.416 -101.627 1.00 40.19 92 SER A N 1
ATOM 711 C CA . SER A 1 92 ? 86.075 -45.211 -101.552 1.00 40.19 92 SER A CA 1
ATOM 712 C C . SER A 1 92 ? 86.691 -45.289 -102.951 1.00 40.19 92 SER A C 1
ATOM 714 O O . SER A 1 92 ? 86.236 -46.072 -103.779 1.00 40.19 92 SER A O 1
ATOM 716 N N . GLN A 1 93 ? 87.816 -44.585 -103.105 1.00 36.34 93 GLN A N 1
ATOM 717 C CA . GLN A 1 93 ? 88.800 -44.632 -104.199 1.00 36.34 93 GLN A CA 1
ATOM 718 C C . GLN A 1 93 ? 88.545 -43.686 -105.381 1.00 36.34 93 GLN A C 1
ATOM 720 O O . GLN A 1 93 ? 87.757 -43.963 -106.276 1.00 36.34 93 GLN A O 1
ATOM 725 N N . GLY A 1 94 ? 89.327 -42.600 -105.421 1.00 35.50 94 GLY A N 1
ATOM 726 C CA . GLY A 1 94 ? 89.494 -41.796 -106.631 1.00 35.50 94 GLY A CA 1
ATOM 727 C C . GLY A 1 94 ? 89.887 -40.337 -106.405 1.00 35.50 94 GLY A C 1
ATOM 728 O O . GLY A 1 94 ? 89.077 -39.467 -106.666 1.00 35.50 94 GLY A O 1
ATOM 729 N N . LEU A 1 95 ? 91.142 -40.104 -105.993 1.00 35.72 95 LEU A N 1
ATOM 730 C CA . LEU A 1 95 ? 91.977 -38.933 -106.339 1.00 35.72 95 LEU A CA 1
ATOM 731 C C . LEU A 1 95 ? 91.480 -37.545 -105.860 1.00 35.72 95 LEU A C 1
ATOM 733 O O . LEU A 1 95 ? 90.494 -36.997 -106.322 1.00 35.72 95 LEU A O 1
ATOM 737 N N . SER A 1 96 ? 92.140 -36.902 -104.891 1.00 51.22 96 SER A N 1
ATOM 738 C CA . SER A 1 96 ? 93.453 -36.256 -105.071 1.00 51.22 96 SER A CA 1
ATOM 739 C C . SER A 1 96 ? 93.506 -35.364 -106.318 1.00 51.22 96 SER A C 1
ATOM 741 O O . SER A 1 96 ? 94.046 -35.777 -107.340 1.00 51.22 96 SER A O 1
ATOM 743 N N . GLN A 1 97 ? 92.906 -34.169 -106.213 1.00 47.22 97 GLN A N 1
ATOM 744 C CA . GLN A 1 97 ? 93.277 -32.888 -106.851 1.00 47.22 97 GLN A CA 1
ATOM 745 C C . GLN A 1 97 ? 92.047 -31.965 -106.896 1.00 47.22 97 GLN A C 1
ATOM 747 O O . GLN A 1 97 ? 91.366 -31.909 -107.909 1.00 47.22 97 GLN A O 1
ATOM 752 N N . GLN A 1 98 ? 91.749 -31.273 -105.788 1.00 41.00 98 GLN A N 1
ATOM 753 C CA . GLN A 1 98 ? 91.091 -29.945 -105.738 1.00 41.00 98 GLN A CA 1
ATOM 754 C C . GLN A 1 98 ? 90.812 -29.532 -104.278 1.00 41.00 98 GLN A C 1
ATOM 756 O O . GLN A 1 98 ? 89.717 -29.147 -103.892 1.00 41.00 98 GLN A O 1
ATOM 761 N N . ALA A 1 99 ? 91.853 -29.611 -103.445 1.00 42.00 99 ALA A N 1
ATOM 762 C CA . ALA A 1 99 ? 91.931 -28.924 -102.154 1.00 42.00 99 ALA A CA 1
ATOM 763 C C . ALA A 1 99 ? 93.070 -27.896 -102.213 1.00 42.00 99 ALA A C 1
ATOM 765 O O . ALA A 1 99 ? 93.987 -27.886 -101.396 1.00 42.00 99 ALA A O 1
ATOM 766 N N . GLN A 1 100 ? 93.049 -27.069 -103.255 1.00 50.16 100 GLN A N 1
ATOM 767 C CA . GLN A 1 100 ? 93.861 -25.867 -103.361 1.00 50.16 100 GLN A CA 1
ATOM 768 C C . GLN A 1 100 ? 92.927 -24.753 -103.825 1.00 50.16 100 GLN A C 1
ATOM 770 O O . GLN A 1 100 ? 92.186 -24.954 -104.782 1.00 50.16 100 GLN A O 1
ATOM 775 N N . LEU A 1 101 ? 93.006 -23.610 -103.135 1.00 48.12 101 LEU A N 1
ATOM 776 C CA . LEU A 1 101 ? 92.216 -22.377 -103.289 1.00 48.12 101 LEU A CA 1
ATOM 777 C C . LEU A 1 101 ? 91.024 -22.194 -102.330 1.00 48.12 101 LEU A C 1
ATOM 779 O O . LEU A 1 101 ? 89.942 -21.818 -102.752 1.00 48.12 101 LEU A O 1
ATOM 783 N N . VAL A 1 102 ? 91.269 -22.314 -101.022 1.00 41.03 102 VAL A N 1
ATOM 784 C CA . VAL A 1 102 ? 90.999 -21.189 -100.104 1.00 41.03 102 VAL A CA 1
ATOM 785 C C . VAL A 1 102 ? 92.192 -21.107 -99.158 1.00 41.03 102 VAL A C 1
ATOM 787 O O . VAL A 1 102 ? 92.382 -21.937 -98.274 1.00 41.03 102 VAL A O 1
ATOM 790 N N . SER A 1 103 ? 93.065 -20.143 -99.420 1.00 37.88 103 SER A N 1
ATOM 791 C CA . SER A 1 103 ? 94.133 -19.750 -98.510 1.00 37.88 103 SER A CA 1
ATOM 792 C C . SER A 1 103 ? 93.544 -19.299 -97.168 1.00 37.88 103 SER A C 1
ATOM 794 O O . SER A 1 103 ? 92.607 -18.498 -97.185 1.00 37.88 103 SER A O 1
ATOM 796 N N . PRO A 1 104 ? 94.112 -19.686 -96.015 1.00 47.06 104 PRO A N 1
ATOM 797 C CA . PRO A 1 104 ? 93.894 -18.933 -94.792 1.00 47.06 104 PRO A CA 1
ATOM 798 C C . PRO A 1 104 ? 94.536 -17.552 -94.966 1.00 47.06 104 PRO A C 1
ATOM 800 O O . PRO A 1 104 ? 95.742 -17.437 -95.182 1.00 47.06 104 PRO A O 1
ATOM 803 N N . GLN A 1 105 ? 93.733 -16.496 -94.897 1.00 41.50 105 GLN A N 1
ATOM 804 C CA . GLN A 1 105 ? 94.228 -15.138 -94.710 1.00 41.50 105 GLN A CA 1
ATOM 805 C C . GLN A 1 105 ? 94.572 -15.011 -93.209 1.00 41.50 105 GLN A C 1
ATOM 807 O O . GLN A 1 105 ? 93.660 -15.025 -92.381 1.00 41.50 105 GLN A O 1
ATOM 812 N N . PRO A 1 106 ? 95.852 -14.909 -92.795 1.00 52.03 106 PRO A N 1
ATOM 813 C CA . PRO A 1 106 ? 96.254 -14.954 -91.379 1.00 52.03 106 PRO A CA 1
ATOM 814 C C . PRO A 1 106 ? 95.842 -13.709 -90.565 1.00 52.03 106 PRO A C 1
ATOM 816 O O . PRO A 1 106 ? 96.250 -13.557 -89.419 1.00 52.03 106 PRO A O 1
ATOM 819 N N . GLN A 1 107 ? 95.041 -12.806 -91.142 1.00 57.25 107 GLN A N 1
ATOM 820 C CA . GLN A 1 107 ? 94.535 -11.593 -90.488 1.00 57.25 107 GLN A CA 1
ATOM 821 C C . GLN A 1 107 ? 93.045 -11.670 -90.118 1.00 57.25 107 GLN A C 1
ATOM 823 O O . GLN A 1 107 ? 92.591 -10.844 -89.327 1.00 57.25 107 GLN A O 1
ATOM 828 N N . GLU A 1 108 ? 92.293 -12.651 -90.630 1.00 57.81 108 GLU A N 1
ATOM 829 C CA . GLU A 1 108 ? 90.865 -12.805 -90.306 1.00 57.81 108 GLU A CA 1
ATOM 830 C C . GLU A 1 108 ? 90.617 -13.800 -89.163 1.00 57.81 108 GLU A C 1
ATOM 832 O O . GLU A 1 108 ? 89.758 -13.543 -88.329 1.00 57.81 108 GLU A O 1
ATOM 837 N N . LEU A 1 109 ? 91.430 -14.857 -89.026 1.00 61.38 109 LEU A N 1
ATOM 838 C CA . LEU A 1 109 ? 91.362 -15.790 -87.888 1.00 61.38 109 LEU A CA 1
ATOM 839 C C . LEU A 1 109 ? 91.562 -15.111 -86.517 1.00 61.38 109 LEU A C 1
ATOM 841 O O . LEU A 1 109 ? 90.680 -15.255 -85.679 1.00 61.38 109 LEU A O 1
ATOM 845 N N . PRO A 1 110 ? 92.611 -14.294 -86.275 1.00 73.38 110 PRO A N 1
ATOM 846 C CA . PRO A 1 110 ? 92.766 -13.618 -84.984 1.00 73.38 110 PRO A CA 1
ATOM 847 C C . PRO A 1 110 ? 91.705 -12.534 -84.733 1.00 73.38 110 PRO A C 1
ATOM 849 O O . PRO A 1 110 ? 91.424 -12.208 -83.582 1.00 73.38 110 PRO A O 1
ATOM 852 N N . ARG A 1 111 ? 91.098 -11.963 -85.786 1.00 74.94 111 ARG A N 1
ATOM 853 C CA . ARG A 1 111 ? 89.979 -11.014 -85.650 1.00 74.94 111 ARG A CA 1
ATOM 854 C C . ARG A 1 111 ? 88.685 -11.721 -85.271 1.00 74.94 111 ARG A C 1
ATOM 856 O O . ARG A 1 111 ? 88.042 -11.287 -84.327 1.00 74.94 111 ARG A O 1
ATOM 863 N N . LEU A 1 112 ? 88.354 -12.824 -85.939 1.00 72.94 112 LEU A N 1
ATOM 864 C CA . LEU A 1 112 ? 87.198 -13.653 -85.602 1.00 72.94 112 LEU A CA 1
ATOM 865 C C . LEU A 1 112 ? 87.370 -14.334 -84.236 1.00 72.94 112 LEU A C 1
ATOM 867 O O . LEU A 1 112 ? 86.403 -14.450 -83.497 1.00 72.94 112 LEU A O 1
ATOM 871 N N . GLU A 1 113 ? 88.590 -14.714 -83.846 1.00 76.69 113 GLU A N 1
ATOM 872 C CA . GLU A 1 113 ? 88.900 -15.201 -82.494 1.00 76.69 113 GLU A CA 1
ATOM 873 C C . GLU A 1 113 ? 88.766 -14.095 -81.439 1.00 76.69 113 GLU A C 1
ATOM 875 O O . GLU A 1 113 ? 88.225 -14.345 -80.365 1.00 76.69 113 GLU A O 1
ATOM 880 N N . ALA A 1 114 ? 89.205 -12.864 -81.724 1.00 79.62 114 ALA A N 1
ATOM 881 C CA . ALA A 1 114 ? 89.011 -11.728 -80.822 1.00 79.62 114 ALA A CA 1
ATOM 882 C C . ALA A 1 114 ? 87.531 -11.325 -80.708 1.00 79.62 114 ALA A C 1
ATOM 884 O O . ALA A 1 114 ? 87.074 -11.013 -79.611 1.00 79.62 114 ALA A O 1
ATOM 885 N N . GLU A 1 115 ? 86.774 -11.365 -81.805 1.00 80.88 115 GLU A N 1
ATOM 886 C CA . GLU A 1 115 ? 85.324 -11.141 -81.825 1.00 80.88 115 GLU A CA 1
ATOM 887 C C . GLU A 1 115 ? 84.568 -12.276 -81.121 1.00 80.88 115 GLU A C 1
ATOM 889 O O . GLU A 1 115 ? 83.643 -11.994 -80.368 1.00 80.88 115 GLU A O 1
ATOM 894 N N . ALA A 1 116 ? 85.000 -13.535 -81.250 1.00 79.38 116 ALA A N 1
ATOM 895 C CA . ALA A 1 116 ? 84.456 -14.665 -80.495 1.00 79.38 116 ALA A CA 1
ATOM 896 C C . ALA A 1 116 ? 84.800 -14.581 -78.999 1.00 79.38 116 ALA A C 1
ATOM 898 O O . ALA A 1 116 ? 83.954 -14.865 -78.159 1.00 79.38 116 ALA A O 1
ATOM 899 N N . GLN A 1 117 ? 86.006 -14.131 -78.634 1.00 83.00 117 GLN A N 1
ATOM 900 C CA . GLN A 1 117 ? 86.378 -13.865 -77.238 1.00 83.00 117 GLN A CA 1
ATOM 901 C C . GLN A 1 117 ? 85.613 -12.670 -76.656 1.00 83.00 117 GLN A C 1
ATOM 903 O O . GLN A 1 117 ? 85.301 -12.658 -75.467 1.00 83.00 117 GLN A O 1
ATOM 908 N N . GLN A 1 118 ? 85.319 -11.650 -77.465 1.00 84.81 118 GLN A N 1
ATOM 909 C CA . GLN A 1 118 ? 84.452 -10.539 -77.072 1.00 84.81 118 GLN A CA 1
ATOM 910 C C . GLN A 1 118 ? 82.992 -10.991 -76.950 1.00 84.81 118 GLN A C 1
ATOM 912 O O . GLN A 1 118 ? 82.347 -10.634 -75.969 1.00 84.81 118 GLN A O 1
ATOM 917 N N . GLY A 1 119 ? 82.506 -11.826 -77.871 1.00 84.69 119 GLY A N 1
ATOM 918 C CA . GLY A 1 119 ? 81.197 -12.475 -77.811 1.00 84.69 119 GLY A CA 1
ATOM 919 C C . GLY A 1 119 ? 81.043 -13.311 -76.545 1.00 84.69 119 GLY A C 1
ATOM 920 O O . GLY A 1 119 ? 80.134 -13.052 -75.771 1.00 84.69 119 GLY A O 1
ATOM 921 N N . ALA A 1 120 ? 82.006 -14.186 -76.246 1.00 85.44 120 ALA A N 1
ATOM 922 C CA . ALA A 1 120 ? 82.020 -14.997 -75.028 1.00 85.44 120 ALA A CA 1
ATOM 923 C C . ALA A 1 120 ? 82.067 -14.151 -73.740 1.00 85.44 120 ALA A C 1
ATOM 925 O O . ALA A 1 120 ? 81.473 -14.518 -72.732 1.00 85.44 120 ALA A O 1
ATOM 926 N N . LYS A 1 121 ? 82.746 -12.992 -73.749 1.00 89.81 121 LYS A N 1
ATOM 927 C CA . LYS A 1 121 ? 82.728 -12.049 -72.613 1.00 89.81 121 LYS A CA 1
ATOM 928 C C . LYS A 1 121 ? 81.369 -11.379 -72.437 1.00 89.81 121 LYS A C 1
ATOM 930 O O . LYS A 1 121 ? 80.932 -11.211 -71.305 1.00 89.81 121 LYS A O 1
ATOM 935 N N . LEU A 1 122 ? 80.723 -10.977 -73.531 1.00 88.56 122 LEU A N 1
ATOM 936 C CA . LEU A 1 122 ? 79.384 -10.390 -73.491 1.00 88.56 122 LEU A CA 1
ATOM 937 C C . LEU A 1 122 ? 78.328 -11.433 -73.110 1.00 88.56 122 LEU A C 1
ATOM 939 O O . LEU A 1 122 ? 77.410 -11.102 -72.371 1.00 88.56 122 LEU A O 1
ATOM 943 N N . GLU A 1 123 ? 78.484 -12.681 -73.549 1.00 88.12 123 GLU A N 1
ATOM 944 C CA . GLU A 1 123 ? 77.656 -13.815 -73.130 1.00 88.12 123 GLU A CA 1
ATOM 945 C C . GLU A 1 123 ? 77.835 -14.102 -71.638 1.00 88.12 123 GLU A C 1
ATOM 947 O O . GLU A 1 123 ? 76.843 -14.148 -70.924 1.00 88.12 123 GLU A O 1
ATOM 952 N N . ALA A 1 124 ? 79.069 -14.159 -71.124 1.00 88.25 124 ALA A N 1
ATOM 953 C CA . ALA A 1 124 ? 79.312 -14.314 -69.688 1.00 88.25 124 ALA A CA 1
ATOM 954 C C . ALA A 1 124 ? 78.724 -13.152 -68.859 1.00 88.25 124 ALA A C 1
ATOM 956 O O . ALA A 1 124 ? 78.154 -13.375 -67.794 1.00 88.25 124 ALA A O 1
ATOM 957 N N . GLN A 1 125 ? 78.812 -11.910 -69.354 1.00 90.62 125 GLN A N 1
ATOM 958 C CA . GLN A 1 125 ? 78.175 -10.747 -68.719 1.00 90.62 125 GLN A CA 1
ATOM 959 C C . GLN A 1 125 ? 76.643 -10.804 -68.791 1.00 90.62 125 GLN A C 1
ATOM 961 O O . GLN A 1 125 ? 75.971 -10.399 -67.844 1.00 90.62 125 GLN A O 1
ATOM 966 N N . ALA A 1 126 ? 76.075 -11.303 -69.892 1.00 87.62 126 ALA A N 1
ATOM 967 C CA . ALA A 1 126 ? 74.638 -11.516 -70.024 1.00 87.62 126 ALA A CA 1
ATOM 968 C C . ALA A 1 126 ? 74.154 -12.618 -69.072 1.00 87.62 126 ALA A C 1
ATOM 970 O O . ALA A 1 126 ? 73.151 -12.424 -68.394 1.00 87.62 126 ALA A O 1
ATOM 971 N N . GLU A 1 127 ? 74.893 -13.722 -68.950 1.00 90.06 127 GLU A N 1
ATOM 972 C CA . GLU A 1 127 ? 74.615 -14.801 -67.999 1.00 90.06 127 GLU A CA 1
ATOM 973 C C . GLU A 1 127 ? 74.707 -14.325 -66.542 1.00 90.06 127 GLU A C 1
ATOM 975 O O . GLU A 1 127 ? 73.859 -14.689 -65.728 1.00 90.06 127 GLU A O 1
ATOM 980 N N . GLU A 1 128 ? 75.683 -13.476 -66.203 1.00 91.88 128 GLU A N 1
ATOM 981 C CA . GLU A 1 128 ? 75.809 -12.881 -64.867 1.00 91.88 128 GLU A CA 1
ATOM 982 C C . GLU A 1 128 ? 74.631 -11.945 -64.551 1.00 91.88 128 GLU A C 1
ATOM 984 O O . GLU A 1 128 ? 74.024 -12.052 -63.485 1.00 91.88 128 GLU A O 1
ATOM 989 N N . LEU A 1 129 ? 74.239 -11.079 -65.493 1.00 91.06 129 LEU A N 1
ATOM 990 C CA . LEU A 1 129 ? 73.058 -10.220 -65.345 1.00 91.06 129 LEU A CA 1
ATOM 991 C C . LEU A 1 129 ? 71.756 -11.030 -65.279 1.00 91.06 129 LEU A C 1
ATOM 993 O O . LEU A 1 129 ? 70.863 -10.691 -64.503 1.00 91.06 129 LEU A O 1
ATOM 997 N N . GLU A 1 130 ? 71.642 -12.116 -66.043 1.00 90.56 130 GLU A N 1
ATOM 998 C CA . GLU A 1 130 ? 70.517 -13.044 -65.942 1.00 90.56 130 GLU A CA 1
ATOM 999 C C . GLU A 1 130 ? 70.490 -13.762 -64.591 1.00 90.56 130 GLU A C 1
ATOM 1001 O O . GLU A 1 130 ? 69.415 -13.928 -64.017 1.00 90.56 130 GLU A O 1
ATOM 1006 N N . ALA A 1 131 ? 71.639 -14.181 -64.058 1.00 92.12 131 ALA A N 1
ATOM 1007 C CA . ALA A 1 131 ? 71.732 -14.811 -62.746 1.00 92.12 131 ALA A CA 1
ATOM 1008 C C . ALA A 1 131 ? 71.340 -13.838 -61.623 1.00 92.12 131 ALA A C 1
ATOM 1010 O O . ALA A 1 131 ? 70.581 -14.219 -60.730 1.00 92.12 131 ALA A O 1
ATOM 1011 N N . LEU A 1 132 ? 71.782 -12.578 -61.704 1.00 93.31 132 LEU A N 1
ATOM 1012 C CA . LEU A 1 132 ? 71.372 -11.514 -60.783 1.00 93.31 132 LEU A CA 1
ATOM 1013 C C . LEU A 1 132 ? 69.870 -11.225 -60.894 1.00 93.31 132 LEU A C 1
ATOM 1015 O O . LEU A 1 132 ? 69.180 -11.223 -59.879 1.00 93.31 132 LEU A O 1
ATOM 1019 N N . GLY A 1 133 ? 69.330 -11.096 -62.109 1.00 92.25 133 GLY A N 1
ATOM 1020 C CA . GLY A 1 133 ? 67.892 -10.910 -62.319 1.00 92.25 133 GLY A CA 1
ATOM 1021 C C . GLY A 1 133 ? 67.058 -12.091 -61.807 1.00 92.25 133 GLY A C 1
ATOM 1022 O O . GLY A 1 133 ? 65.990 -11.898 -61.228 1.00 92.25 133 GLY A O 1
ATOM 1023 N N . ARG A 1 134 ? 67.551 -13.330 -61.950 1.00 92.69 134 ARG A N 1
ATOM 1024 C CA . ARG A 1 134 ? 66.922 -14.522 -61.354 1.00 92.69 134 ARG A CA 1
ATOM 1025 C C . ARG A 1 134 ? 66.964 -14.466 -59.825 1.00 92.69 134 ARG A C 1
ATOM 1027 O O . ARG A 1 134 ? 65.950 -14.762 -59.202 1.00 92.69 134 ARG A O 1
ATOM 1034 N N . ALA A 1 135 ? 68.084 -14.060 -59.227 1.00 92.75 135 ALA A N 1
ATOM 1035 C CA . ALA A 1 135 ? 68.208 -13.909 -57.778 1.00 92.75 135 ALA A CA 1
ATOM 1036 C C . ALA A 1 135 ? 67.271 -12.821 -57.222 1.00 92.75 135 ALA A C 1
ATOM 1038 O O . ALA A 1 135 ? 66.584 -13.068 -56.233 1.00 92.75 135 ALA A O 1
ATOM 1039 N N . GLU A 1 136 ? 67.164 -11.668 -57.888 1.00 95.12 136 GLU A N 1
ATOM 1040 C CA . GLU A 1 136 ? 66.231 -10.593 -57.521 1.00 95.12 136 GLU A CA 1
ATOM 1041 C C . GLU A 1 136 ? 64.768 -11.047 -57.622 1.00 95.12 136 GLU A C 1
ATOM 1043 O O . GLU A 1 136 ? 63.962 -10.775 -56.733 1.00 95.12 136 GLU A O 1
ATOM 1048 N N . VAL A 1 137 ? 64.404 -11.788 -58.676 1.00 94.69 137 VAL A N 1
ATOM 1049 C CA . VAL A 1 137 ? 63.053 -12.353 -58.816 1.00 94.69 137 VAL A CA 1
ATOM 1050 C C . VAL A 1 137 ? 62.759 -13.367 -57.710 1.00 94.69 137 VAL A C 1
ATOM 1052 O O . VAL A 1 137 ? 61.652 -13.360 -57.171 1.00 94.69 137 VAL A O 1
ATOM 1055 N N . GLU A 1 138 ? 63.718 -14.218 -57.341 1.00 94.12 138 GLU A N 1
ATOM 1056 C CA . GLU A 1 138 ? 63.561 -15.151 -56.218 1.00 94.12 138 GLU A CA 1
ATOM 1057 C C . GLU A 1 138 ? 63.470 -14.429 -54.864 1.00 94.12 138 GLU A C 1
ATOM 1059 O O . GLU A 1 138 ? 62.652 -14.802 -54.024 1.00 94.12 138 GLU A O 1
ATOM 1064 N N . GLU A 1 139 ? 64.215 -13.342 -54.654 1.00 95.50 139 GLU A N 1
ATOM 1065 C CA . GLU A 1 139 ? 64.091 -12.509 -53.452 1.00 95.50 139 GLU A CA 1
ATOM 1066 C C . GLU A 1 139 ? 62.726 -11.805 -53.382 1.00 95.50 139 GLU A C 1
ATOM 1068 O O . GLU A 1 139 ? 62.075 -11.792 -52.332 1.00 95.50 139 GLU A O 1
ATOM 1073 N N . LEU A 1 140 ? 62.228 -11.277 -54.505 1.00 95.56 140 LEU A N 1
ATOM 1074 C CA . LEU A 1 140 ? 60.885 -10.701 -54.594 1.00 95.56 140 LEU A CA 1
ATOM 1075 C C . LEU A 1 140 ? 59.798 -11.756 -54.359 1.00 95.56 140 LEU A C 1
ATOM 1077 O O . LEU A 1 140 ? 58.831 -11.484 -53.650 1.00 95.56 140 LEU A O 1
ATOM 1081 N N . ARG A 1 141 ? 59.968 -12.980 -54.871 1.00 96.12 141 ARG A N 1
ATOM 1082 C CA . ARG A 1 141 ? 59.071 -14.110 -54.573 1.00 96.12 141 ARG A CA 1
ATOM 1083 C C . ARG A 1 141 ? 59.098 -14.473 -53.092 1.00 96.12 141 ARG A C 1
ATOM 1085 O O . ARG A 1 141 ? 58.038 -14.640 -52.496 1.00 96.12 141 ARG A O 1
ATOM 1092 N N . ALA A 1 142 ? 60.277 -14.541 -52.478 1.00 96.31 142 ALA A N 1
ATOM 1093 C CA . ALA A 1 142 ? 60.416 -14.828 -51.055 1.00 96.31 142 ALA A CA 1
ATOM 1094 C C . ALA A 1 142 ? 59.821 -13.712 -50.179 1.00 96.31 142 ALA A C 1
ATOM 1096 O O . ALA A 1 142 ? 59.170 -13.996 -49.175 1.00 96.31 142 ALA A O 1
ATOM 1097 N N . SER A 1 143 ? 60.009 -12.442 -50.546 1.00 95.44 143 SER A N 1
ATOM 1098 C CA . SER A 1 143 ? 59.411 -11.309 -49.829 1.00 95.44 143 SER A CA 1
ATOM 1099 C C . SER A 1 143 ? 57.889 -11.258 -49.989 1.00 95.44 143 SER A C 1
ATOM 1101 O O . SER A 1 143 ? 57.197 -11.008 -49.001 1.00 95.44 143 SER A O 1
ATOM 1103 N N . LEU A 1 144 ? 57.358 -11.586 -51.174 1.00 94.38 144 LEU A N 1
ATOM 1104 C CA . LEU A 1 144 ? 55.921 -11.745 -51.401 1.00 94.38 144 LEU A CA 1
ATOM 1105 C C . LEU A 1 144 ? 55.353 -12.889 -50.555 1.00 94.38 144 LEU A C 1
ATOM 1107 O O . LEU A 1 144 ? 54.367 -12.675 -49.859 1.00 94.38 144 LEU A O 1
ATOM 1111 N N . ALA A 1 145 ? 56.009 -14.054 -50.530 1.00 96.38 145 ALA A N 1
ATOM 1112 C CA . ALA A 1 145 ? 55.594 -15.185 -49.699 1.00 96.38 145 ALA A CA 1
ATOM 1113 C C . ALA A 1 145 ? 55.571 -14.817 -48.204 1.00 96.38 145 ALA A C 1
ATOM 1115 O O . ALA A 1 145 ? 54.592 -15.085 -47.512 1.00 96.38 145 ALA A O 1
ATOM 1116 N N . ARG A 1 146 ? 56.595 -14.106 -47.706 1.00 96.94 146 ARG A N 1
ATOM 1117 C CA . ARG A 1 146 ? 56.613 -13.595 -46.321 1.00 96.94 146 ARG A CA 1
ATOM 1118 C C . ARG A 1 146 ? 55.491 -12.588 -46.053 1.00 96.94 146 ARG A C 1
ATOM 1120 O O . ARG A 1 146 ? 54.926 -12.588 -44.961 1.00 96.94 146 ARG A O 1
ATOM 1127 N N . ALA A 1 147 ? 55.172 -11.722 -47.015 1.00 94.75 147 ALA A N 1
ATOM 1128 C CA . ALA A 1 147 ? 54.076 -10.764 -46.891 1.00 94.75 147 ALA A CA 1
ATOM 1129 C C . ALA A 1 147 ? 52.702 -11.458 -46.901 1.00 94.75 147 ALA A C 1
ATOM 1131 O O . ALA A 1 147 ? 51.818 -11.067 -46.139 1.00 94.75 147 ALA A O 1
ATOM 1132 N N . GLU A 1 148 ? 52.529 -12.503 -47.712 1.00 95.50 148 GLU A N 1
ATOM 1133 C CA . GLU A 1 148 ? 51.327 -13.340 -47.733 1.00 95.50 148 GLU A CA 1
ATOM 1134 C C . GLU A 1 148 ? 51.158 -14.112 -46.421 1.00 95.50 148 GLU A C 1
ATOM 1136 O O . GLU A 1 148 ? 50.078 -14.067 -45.836 1.00 95.50 148 GLU A O 1
ATOM 1141 N N . GLU A 1 149 ? 52.222 -14.721 -45.888 1.00 96.56 149 GLU A N 1
ATOM 1142 C CA . GLU A 1 149 ? 52.205 -15.341 -44.556 1.00 96.56 149 GLU A CA 1
ATOM 1143 C C . GLU A 1 149 ? 51.854 -14.334 -43.455 1.00 96.56 149 GLU A C 1
ATOM 1145 O O . GLU A 1 149 ? 51.056 -14.633 -42.568 1.00 96.56 149 GLU A O 1
ATOM 1150 N N . ALA A 1 150 ? 52.427 -13.127 -43.495 1.00 95.50 150 ALA A N 1
ATOM 1151 C CA . ALA A 1 150 ? 52.110 -12.080 -42.529 1.00 95.50 150 ALA A CA 1
ATOM 1152 C C . ALA A 1 150 ? 50.642 -11.635 -42.631 1.00 95.50 150 ALA A C 1
ATOM 1154 O O . ALA A 1 150 ? 49.998 -11.432 -41.603 1.00 95.50 150 ALA A O 1
ATOM 1155 N N . ARG A 1 151 ? 50.092 -11.525 -43.850 1.00 95.88 151 ARG A N 1
ATOM 1156 C CA . ARG A 1 151 ? 48.671 -11.221 -44.069 1.00 95.88 151 ARG A CA 1
ATOM 1157 C C . ARG A 1 151 ? 47.780 -12.321 -43.499 1.00 95.88 151 ARG A C 1
ATOM 1159 O O . ARG A 1 151 ? 46.848 -12.001 -42.771 1.00 95.88 151 ARG A O 1
ATOM 1166 N N . LEU A 1 152 ? 48.094 -13.588 -43.775 1.00 97.19 152 LEU A N 1
ATOM 1167 C CA . LEU A 1 152 ? 47.348 -14.733 -43.248 1.00 97.19 152 LEU A CA 1
ATOM 1168 C C . LEU A 1 152 ? 47.379 -14.769 -41.716 1.00 97.19 152 LEU A C 1
ATOM 1170 O O . LEU A 1 152 ? 46.330 -14.909 -41.104 1.00 97.19 152 LEU A O 1
ATOM 1174 N N . ARG A 1 153 ? 48.535 -14.526 -41.082 1.00 97.06 153 ARG A N 1
ATOM 1175 C CA . ARG A 1 153 ? 48.630 -14.434 -39.612 1.00 97.06 153 ARG A CA 1
ATOM 1176 C C . ARG A 1 153 ? 47.769 -13.311 -39.030 1.00 97.06 153 ARG A C 1
ATOM 1178 O O . ARG A 1 153 ? 47.210 -13.472 -37.950 1.00 97.06 153 ARG A O 1
ATOM 1185 N N . LEU A 1 154 ? 47.662 -12.172 -39.719 1.00 96.06 154 LEU A N 1
ATOM 1186 C CA . LEU A 1 154 ? 46.785 -11.073 -39.301 1.00 96.06 154 LEU A CA 1
ATOM 1187 C C . LEU A 1 154 ? 45.302 -11.409 -39.507 1.00 96.06 154 LEU A C 1
ATOM 1189 O O . LEU A 1 154 ? 44.484 -11.058 -38.663 1.00 96.06 154 LEU A O 1
ATOM 1193 N N . GLU A 1 155 ? 44.954 -12.091 -40.601 1.00 94.44 155 GLU A N 1
ATOM 1194 C CA . GLU A 1 155 ? 43.594 -12.583 -40.853 1.00 94.44 155 GLU A CA 1
ATOM 1195 C C . GLU A 1 155 ? 43.180 -13.622 -39.796 1.00 94.44 155 GLU A C 1
ATOM 1197 O O . GLU A 1 155 ? 42.096 -13.507 -39.228 1.00 94.44 155 GLU A O 1
ATOM 1202 N N . GLU A 1 156 ? 44.056 -14.576 -39.470 1.00 96.25 156 GLU A N 1
ATOM 1203 C CA . GLU A 1 156 ? 43.861 -15.564 -38.401 1.00 96.25 156 GLU A CA 1
ATOM 1204 C C . GLU A 1 156 ? 43.753 -14.896 -37.024 1.00 96.25 156 GLU A C 1
ATOM 1206 O O . GLU A 1 156 ? 42.841 -15.211 -36.261 1.00 96.25 156 GLU A O 1
ATOM 1211 N N . GLY A 1 157 ? 44.631 -13.935 -36.716 1.00 96.44 157 GLY A N 1
ATOM 1212 C CA . GLY A 1 157 ? 44.567 -13.158 -35.475 1.00 96.44 157 GLY A CA 1
ATOM 1213 C C . GLY A 1 157 ? 43.253 -12.384 -35.347 1.00 96.44 157 GLY A C 1
ATOM 1214 O O . GLY A 1 157 ? 42.579 -12.478 -34.324 1.00 96.44 157 GLY A O 1
ATOM 1215 N N . GLY A 1 158 ? 42.822 -11.707 -36.415 1.00 95.44 158 GLY A N 1
ATOM 1216 C CA . GLY A 1 158 ? 41.537 -11.007 -36.451 1.00 95.44 158 GLY A CA 1
ATOM 1217 C C . GLY A 1 158 ? 40.336 -11.951 -36.323 1.00 95.44 158 GLY A C 1
ATOM 1218 O O . GLY A 1 158 ? 39.360 -11.613 -35.655 1.00 95.44 158 GLY A O 1
ATOM 1219 N N . GLN A 1 159 ? 40.394 -13.152 -36.909 1.00 95.94 159 GLN A N 1
ATOM 1220 C CA . GLN A 1 159 ? 39.359 -14.177 -36.723 1.00 95.94 159 GLN A CA 1
ATOM 1221 C C . GLN A 1 159 ? 39.291 -14.658 -35.270 1.00 95.94 159 GLN A C 1
ATOM 1223 O O . GLN A 1 159 ? 38.200 -14.723 -34.709 1.00 95.94 159 GLN A O 1
ATOM 1228 N N . GLN A 1 160 ? 40.435 -14.927 -34.639 1.00 96.81 160 GLN A N 1
ATOM 1229 C CA . GLN A 1 160 ? 40.497 -15.332 -33.232 1.00 96.81 160 GLN A CA 1
ATOM 1230 C C . GLN A 1 160 ? 39.975 -14.239 -32.293 1.00 96.81 160 GLN A C 1
ATOM 1232 O O . GLN A 1 160 ? 39.227 -14.541 -31.365 1.00 96.81 160 GLN A O 1
ATOM 1237 N N . GLU A 1 161 ? 40.312 -12.972 -32.543 1.00 96.06 161 GLU A N 1
ATOM 1238 C CA . GLU A 1 161 ? 39.793 -11.832 -31.778 1.00 96.06 161 GLU A CA 1
ATOM 1239 C C . GLU A 1 161 ? 38.272 -11.694 -31.922 1.00 96.06 161 GLU A C 1
ATOM 1241 O O . GLU A 1 161 ? 37.569 -11.499 -30.929 1.00 96.06 161 GLU A O 1
ATOM 1246 N N . LEU A 1 162 ? 37.740 -11.855 -33.138 1.00 95.44 162 LEU A N 1
ATOM 1247 C CA . LEU A 1 162 ? 36.296 -11.845 -33.379 1.00 95.44 162 LEU A CA 1
ATOM 1248 C C . LEU A 1 162 ? 35.590 -13.015 -32.689 1.00 95.44 162 LEU A C 1
ATOM 1250 O O . LEU A 1 162 ? 34.510 -12.830 -32.130 1.00 95.44 162 LEU A O 1
ATOM 1254 N N . GLU A 1 163 ? 36.171 -14.213 -32.712 1.00 96.81 163 GLU A N 1
ATOM 1255 C CA . GLU A 1 163 ? 35.636 -15.371 -31.992 1.00 96.81 163 GLU A CA 1
ATOM 1256 C C . GLU A 1 163 ? 35.679 -15.171 -30.475 1.00 96.81 163 GLU A C 1
ATOM 1258 O O . GLU A 1 163 ? 34.703 -15.483 -29.796 1.00 96.81 163 GLU A O 1
ATOM 1263 N N . ALA A 1 164 ? 36.764 -14.610 -29.939 1.00 97.19 164 ALA A N 1
ATOM 1264 C CA . ALA A 1 164 ? 36.877 -14.286 -28.521 1.00 97.19 164 ALA A CA 1
ATOM 1265 C C . ALA A 1 164 ? 35.831 -13.244 -28.098 1.00 97.19 164 ALA A C 1
ATOM 1267 O O . ALA A 1 164 ? 35.147 -13.444 -27.096 1.00 97.19 164 ALA A O 1
ATOM 1268 N N . ALA A 1 165 ? 35.639 -12.185 -28.891 1.00 95.31 165 ALA A N 1
ATOM 1269 C CA . ALA A 1 165 ? 34.612 -11.176 -28.642 1.00 95.31 165 ALA A CA 1
ATOM 1270 C C . ALA A 1 165 ? 33.190 -11.762 -28.724 1.00 95.31 165 ALA A C 1
ATOM 1272 O O . ALA A 1 165 ? 32.334 -11.423 -27.908 1.00 95.31 165 ALA A O 1
ATOM 1273 N N . ARG A 1 166 ? 32.933 -12.679 -29.670 1.00 96.75 166 ARG A N 1
ATOM 1274 C CA . ARG A 1 166 ? 31.651 -13.403 -29.756 1.00 96.75 166 ARG A CA 1
ATOM 1275 C C . ARG A 1 166 ? 31.403 -14.259 -28.519 1.00 96.75 166 ARG A C 1
ATOM 1277 O O . ARG A 1 166 ? 30.320 -14.170 -27.957 1.00 96.75 166 ARG A O 1
ATOM 1284 N N . ARG A 1 167 ? 32.403 -15.022 -28.063 1.00 98.00 167 ARG A N 1
ATOM 1285 C CA . ARG A 1 167 ? 32.297 -15.839 -26.843 1.00 98.00 167 ARG A CA 1
ATOM 1286 C C . ARG A 1 167 ? 32.030 -14.985 -25.609 1.00 98.00 167 ARG A C 1
ATOM 1288 O O . ARG A 1 167 ? 31.133 -15.309 -24.847 1.00 98.00 167 ARG A O 1
ATOM 1295 N N . GLN A 1 168 ? 32.738 -13.866 -25.452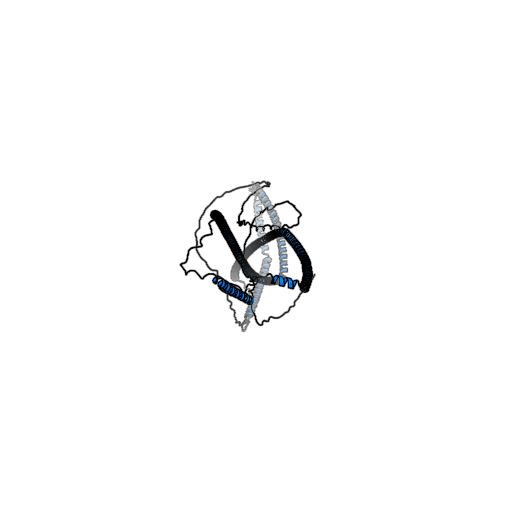 1.00 97.25 168 GLN A N 1
ATOM 1296 C CA . GLN A 1 168 ? 32.494 -12.930 -24.349 1.00 97.25 168 GLN A CA 1
ATOM 1297 C C . GLN A 1 168 ? 31.069 -12.380 -24.380 1.00 97.25 168 GLN A C 1
ATOM 1299 O O . GLN A 1 168 ? 30.393 -12.366 -23.359 1.00 97.25 168 GLN A O 1
ATOM 1304 N N . HIS A 1 169 ? 30.577 -11.983 -25.554 1.00 95.19 169 HIS A N 1
ATOM 1305 C CA . HIS A 1 169 ? 29.202 -11.520 -25.683 1.00 95.19 169 HIS A CA 1
ATOM 1306 C C . HIS A 1 169 ? 28.182 -12.628 -25.367 1.00 95.19 169 HIS A C 1
ATOM 1308 O O . HIS A 1 169 ? 27.193 -12.379 -24.683 1.00 95.19 169 HIS A O 1
ATOM 1314 N N . GLU A 1 170 ? 28.420 -13.860 -25.824 1.00 98.06 170 GLU A N 1
ATOM 1315 C CA . GLU A 1 170 ? 27.587 -15.022 -25.492 1.00 98.06 170 GLU A CA 1
ATOM 1316 C C . GLU A 1 170 ? 27.589 -15.309 -23.977 1.00 98.06 170 GLU A C 1
ATOM 1318 O O . GLU A 1 170 ? 26.533 -15.554 -23.389 1.00 98.06 170 GLU A O 1
ATOM 1323 N N . GLU A 1 171 ? 28.743 -15.214 -23.317 1.00 97.94 171 GLU A N 1
ATOM 1324 C CA . GLU A 1 171 ? 28.890 -15.335 -21.860 1.00 97.94 171 GLU A CA 1
ATOM 1325 C C . GLU A 1 171 ? 28.159 -14.208 -21.113 1.00 97.94 171 GLU A C 1
ATOM 1327 O O . GLU A 1 171 ? 27.444 -14.461 -20.147 1.00 97.94 171 GLU A O 1
ATOM 1332 N N . GLU A 1 172 ? 28.260 -12.964 -21.579 1.00 97.75 172 GLU A N 1
ATOM 1333 C CA . GLU A 1 172 ? 27.542 -11.824 -21.000 1.00 97.75 172 GLU A CA 1
ATOM 1334 C C . GLU A 1 172 ? 26.024 -11.978 -21.140 1.00 97.75 172 GLU A C 1
ATOM 1336 O O . GLU A 1 172 ? 25.283 -11.755 -20.180 1.00 97.75 172 GLU A O 1
ATOM 1341 N N . VAL A 1 173 ? 25.545 -12.395 -22.315 1.00 97.44 173 VAL A N 1
ATOM 1342 C CA . VAL A 1 173 ? 24.118 -12.632 -22.561 1.00 97.44 173 VAL A CA 1
ATOM 1343 C C . VAL A 1 173 ? 23.611 -13.787 -21.699 1.00 97.44 173 VAL A C 1
ATOM 1345 O O . VAL A 1 173 ? 22.547 -13.675 -21.088 1.00 97.44 173 VAL A O 1
ATOM 1348 N N . THR A 1 174 ? 24.357 -14.887 -21.594 1.00 97.69 174 THR A N 1
ATOM 1349 C CA . THR A 1 174 ? 23.975 -16.019 -20.732 1.00 97.69 174 THR A CA 1
ATOM 1350 C C . THR A 1 174 ? 23.990 -15.640 -19.250 1.00 97.69 174 THR A C 1
ATOM 1352 O O . THR A 1 174 ? 23.042 -15.954 -18.533 1.00 97.69 174 THR A O 1
ATOM 1355 N N . HIS A 1 175 ? 24.977 -14.867 -18.798 1.00 98.06 175 HIS A N 1
ATOM 1356 C CA . HIS A 1 175 ? 25.027 -14.349 -17.432 1.00 98.06 175 HIS A CA 1
ATOM 1357 C C . HIS A 1 175 ? 23.852 -13.407 -17.124 1.00 98.06 175 HIS A C 1
ATOM 1359 O O . HIS A 1 175 ? 23.179 -13.562 -16.105 1.00 98.06 175 HIS A O 1
ATOM 1365 N N . LEU A 1 176 ? 23.559 -12.443 -18.006 1.00 97.94 176 LEU A N 1
ATOM 1366 C CA . LEU A 1 176 ? 22.438 -11.515 -17.822 1.00 97.94 176 LEU A CA 1
ATOM 1367 C C . LEU A 1 176 ? 21.090 -12.238 -17.853 1.00 97.94 176 LEU A C 1
ATOM 1369 O O . LEU A 1 176 ? 20.225 -11.961 -17.024 1.00 97.94 176 LEU A O 1
ATOM 1373 N N . THR A 1 177 ? 20.902 -13.183 -18.775 1.00 96.62 177 THR A N 1
ATOM 1374 C CA . THR A 1 177 ? 19.667 -13.978 -18.835 1.00 96.62 177 THR A CA 1
ATOM 1375 C C . THR A 1 177 ? 19.486 -14.827 -17.582 1.00 96.62 177 THR A C 1
ATOM 1377 O O . THR A 1 177 ? 18.382 -14.855 -17.040 1.00 96.62 177 THR A O 1
ATOM 1380 N N . GLN A 1 178 ? 20.550 -15.440 -17.057 1.00 98.31 178 GLN A N 1
ATOM 1381 C CA . GLN A 1 178 ? 20.497 -16.161 -15.788 1.00 98.31 178 GLN A CA 1
ATOM 1382 C C . GLN A 1 178 ? 20.137 -15.233 -14.618 1.00 98.31 178 GLN A C 1
ATOM 1384 O O . GLN A 1 178 ? 19.196 -15.528 -13.882 1.00 98.31 178 GLN A O 1
ATOM 1389 N N . ALA A 1 179 ? 20.802 -14.082 -14.487 1.00 97.06 179 ALA A N 1
ATOM 1390 C CA . ALA A 1 179 ? 20.505 -13.107 -13.436 1.00 97.06 179 ALA A CA 1
ATOM 1391 C C . ALA A 1 179 ? 19.049 -12.605 -13.503 1.00 97.06 179 ALA A C 1
ATOM 1393 O O . ALA A 1 179 ? 18.383 -12.452 -12.477 1.00 97.06 179 ALA A O 1
ATOM 1394 N N . HIS A 1 180 ? 18.516 -12.393 -14.711 1.00 95.94 180 HIS A N 1
ATOM 1395 C CA . HIS A 1 180 ? 17.109 -12.044 -14.902 1.00 95.94 180 HIS A CA 1
ATOM 1396 C C . HIS A 1 180 ? 16.161 -13.177 -14.497 1.00 95.94 180 HIS A C 1
ATOM 1398 O O . HIS A 1 180 ? 15.144 -12.909 -13.859 1.00 95.94 180 HIS A O 1
ATOM 1404 N N . LEU A 1 181 ? 16.472 -14.432 -14.830 1.00 98.25 181 LEU A N 1
ATOM 1405 C CA . LEU A 1 181 ? 15.662 -15.581 -14.416 1.00 98.25 181 LEU A CA 1
ATOM 1406 C C . LEU A 1 181 ? 15.659 -15.755 -12.893 1.00 98.25 181 LEU A C 1
ATOM 1408 O O . LEU A 1 181 ? 14.602 -16.003 -12.310 1.00 98.25 181 LEU A O 1
ATOM 1412 N N . GLU A 1 182 ? 16.804 -15.559 -12.242 1.00 98.25 182 GLU A N 1
ATOM 1413 C CA . GLU A 1 182 ? 16.922 -15.572 -10.784 1.00 98.25 182 GLU A CA 1
ATOM 1414 C C . GLU A 1 182 ? 16.084 -14.449 -10.157 1.00 98.25 182 GLU A C 1
ATOM 1416 O O . GLU A 1 182 ? 15.264 -14.723 -9.279 1.00 98.25 182 GLU A O 1
ATOM 1421 N N . ALA A 1 183 ? 16.174 -13.217 -10.670 1.00 97.62 183 ALA A N 1
ATOM 1422 C CA . ALA A 1 183 ? 15.345 -12.095 -10.221 1.00 97.62 183 ALA A CA 1
ATOM 1423 C C . ALA A 1 183 ? 13.836 -12.337 -10.429 1.00 97.62 183 ALA A C 1
ATOM 1425 O O . ALA A 1 183 ? 13.015 -11.979 -9.586 1.00 97.62 183 ALA A O 1
ATOM 1426 N N . LEU A 1 184 ? 13.440 -12.979 -11.532 1.00 97.81 184 LEU A N 1
ATOM 1427 C CA . LEU A 1 184 ? 12.044 -13.362 -11.755 1.00 97.81 184 LEU A CA 1
ATOM 1428 C C . LEU A 1 184 ? 11.589 -14.457 -10.783 1.00 97.81 184 LEU A C 1
ATOM 1430 O O . LEU A 1 184 ? 10.434 -14.449 -10.356 1.00 97.81 184 LEU A O 1
ATOM 1434 N N . SER A 1 185 ? 12.471 -15.391 -10.424 1.00 98.06 185 SER A N 1
ATOM 1435 C CA . SER A 1 185 ? 12.165 -16.442 -9.451 1.00 98.06 185 SER A CA 1
ATOM 1436 C C . SER A 1 185 ? 11.997 -15.886 -8.034 1.00 98.06 185 SER A C 1
ATOM 1438 O O . SER A 1 185 ? 11.050 -16.269 -7.348 1.00 98.06 185 SER A O 1
ATOM 1440 N N . THR A 1 186 ? 12.831 -14.923 -7.625 1.00 98.38 186 THR A N 1
ATOM 1441 C CA . THR A 1 186 ? 12.723 -14.270 -6.314 1.00 98.38 186 THR A CA 1
ATOM 1442 C C . THR A 1 186 ? 11.468 -13.411 -6.224 1.00 98.38 186 THR A C 1
ATOM 1444 O O . THR A 1 186 ? 10.723 -13.533 -5.255 1.00 98.38 186 THR A O 1
ATOM 1447 N N . LEU A 1 187 ? 11.163 -12.619 -7.259 1.00 97.56 187 LEU A N 1
ATOM 1448 C CA . LEU A 1 187 ? 9.911 -11.860 -7.329 1.00 97.56 187 LEU A CA 1
ATOM 1449 C C . LEU A 1 187 ? 8.685 -12.778 -7.310 1.00 97.56 187 LEU A C 1
ATOM 1451 O O . LEU A 1 187 ? 7.700 -12.474 -6.643 1.00 97.56 187 LEU A O 1
ATOM 1455 N N . ARG A 1 188 ? 8.734 -13.925 -8.001 1.00 98.44 188 ARG A N 1
ATOM 1456 C CA . ARG A 1 188 ? 7.652 -14.918 -7.952 1.00 98.44 188 ARG A CA 1
ATOM 1457 C C . ARG A 1 188 ? 7.463 -15.479 -6.542 1.00 98.44 188 ARG A C 1
ATOM 1459 O O . ARG A 1 188 ? 6.318 -15.601 -6.119 1.00 98.44 188 ARG A O 1
ATOM 1466 N N . GLY A 1 189 ? 8.551 -15.778 -5.831 1.00 98.25 189 GLY A N 1
ATOM 1467 C CA . GLY A 1 189 ? 8.505 -16.203 -4.429 1.00 98.25 189 GLY A CA 1
ATOM 1468 C C . GLY A 1 189 ? 7.863 -15.144 -3.531 1.00 98.25 189 GLY A C 1
ATOM 1469 O O . GLY A 1 189 ? 6.904 -15.439 -2.831 1.00 98.25 189 GLY A O 1
ATOM 1470 N N . GLN A 1 190 ? 8.286 -13.883 -3.651 1.00 98.31 190 GLN A N 1
ATOM 1471 C CA . GLN A 1 190 ? 7.698 -12.770 -2.891 1.00 98.31 190 GLN A CA 1
ATOM 1472 C C . GLN A 1 190 ? 6.202 -12.582 -3.179 1.00 98.31 190 GLN A C 1
ATOM 1474 O O . GLN A 1 190 ? 5.421 -12.327 -2.267 1.00 98.31 190 GLN A O 1
ATOM 1479 N N . VAL A 1 191 ? 5.772 -12.725 -4.437 1.00 97.94 191 VAL A N 1
ATOM 1480 C CA . VAL A 1 191 ? 4.346 -12.660 -4.797 1.00 97.94 191 VAL A CA 1
ATOM 1481 C C . VAL A 1 191 ? 3.560 -13.820 -4.177 1.00 97.94 191 VAL A C 1
ATOM 1483 O O . VAL A 1 191 ? 2.427 -13.611 -3.752 1.00 97.94 191 VAL A O 1
ATOM 1486 N N . GLN A 1 192 ? 4.140 -15.021 -4.101 1.00 98.38 192 GLN A N 1
ATOM 1487 C CA . GLN A 1 192 ? 3.513 -16.175 -3.448 1.00 98.38 192 GLN A CA 1
ATOM 1488 C C . GLN A 1 192 ? 3.392 -15.972 -1.934 1.00 98.38 192 GLN A C 1
ATOM 1490 O O . GLN A 1 192 ? 2.300 -16.135 -1.399 1.00 98.38 192 GLN A O 1
ATOM 1495 N N . GLU A 1 193 ? 4.450 -15.509 -1.267 1.00 98.25 193 GLU A N 1
ATOM 1496 C CA . GLU A 1 193 ? 4.425 -15.175 0.166 1.00 98.25 193 GLU A CA 1
ATOM 1497 C C . GLU A 1 193 ? 3.381 -14.085 0.476 1.00 98.25 193 GLU A C 1
ATOM 1499 O O . GLU A 1 193 ? 2.589 -14.193 1.416 1.00 98.25 193 GLU A O 1
ATOM 1504 N N . LEU A 1 194 ? 3.312 -13.037 -0.352 1.00 97.81 194 LEU A N 1
ATOM 1505 C CA . LEU A 1 194 ? 2.284 -12.003 -0.219 1.00 97.81 194 LEU A CA 1
ATOM 1506 C C . LEU A 1 194 ? 0.874 -12.556 -0.457 1.00 97.81 194 LEU A C 1
ATOM 1508 O O . LEU A 1 194 ? -0.068 -12.151 0.216 1.00 97.81 194 LEU A O 1
ATOM 1512 N N . HIS A 1 195 ? 0.709 -13.492 -1.388 1.00 98.25 195 HIS A N 1
ATOM 1513 C CA . HIS A 1 195 ? -0.580 -14.131 -1.621 1.00 98.25 195 HIS A CA 1
ATOM 1514 C C . HIS A 1 195 ? -1.033 -14.965 -0.415 1.00 98.25 195 HIS A C 1
ATOM 1516 O O . HIS A 1 195 ? -2.183 -14.846 0.005 1.00 98.25 195 HIS A O 1
ATOM 1522 N N . GLU A 1 196 ? -0.132 -15.753 0.174 1.00 98.50 196 GLU A N 1
ATOM 1523 C CA . GLU A 1 196 ? -0.400 -16.553 1.374 1.00 98.50 196 GLU A CA 1
ATOM 1524 C C . GLU A 1 196 ? -0.767 -15.661 2.567 1.00 98.50 196 GLU A C 1
ATOM 1526 O O . GLU A 1 196 ? -1.796 -15.874 3.208 1.00 98.50 196 GLU A O 1
ATOM 1531 N N . THR A 1 197 ? -0.003 -14.592 2.811 1.00 98.12 197 THR A N 1
ATOM 1532 C CA . THR A 1 197 ? -0.313 -13.645 3.898 1.00 98.12 197 THR A CA 1
ATOM 1533 C C . THR A 1 197 ? -1.656 -12.938 3.701 1.00 98.12 197 THR A C 1
ATOM 1535 O O . THR A 1 197 ? -2.396 -12.756 4.669 1.00 98.12 197 THR A O 1
ATOM 1538 N N . VAL A 1 198 ? -2.028 -12.576 2.467 1.00 97.88 198 VAL A N 1
ATOM 1539 C CA . VAL A 1 198 ? -3.358 -12.014 2.176 1.00 97.88 198 VAL A CA 1
ATOM 1540 C C . VAL A 1 198 ? -4.458 -13.034 2.467 1.00 97.88 198 VAL A C 1
ATOM 1542 O O . VAL A 1 198 ? -5.432 -12.685 3.134 1.00 97.88 198 VAL A O 1
ATOM 1545 N N . GLN A 1 199 ? -4.298 -14.292 2.047 1.00 98.19 199 GLN A N 1
ATOM 1546 C CA . GLN A 1 199 ? -5.268 -15.351 2.348 1.00 98.19 199 GLN A CA 1
ATOM 1547 C C . GLN A 1 199 ? -5.424 -15.580 3.860 1.00 98.19 199 GLN A C 1
ATOM 1549 O O . GLN A 1 199 ? -6.545 -15.722 4.354 1.00 98.19 199 GLN A O 1
ATOM 1554 N N . GLU A 1 200 ? -4.325 -15.572 4.618 1.00 98.25 200 GLU A N 1
ATOM 1555 C CA . GLU A 1 200 ? -4.370 -15.683 6.079 1.00 98.25 200 GLU A CA 1
ATOM 1556 C C . GLU A 1 200 ? -5.122 -14.515 6.724 1.00 98.25 200 GLU A C 1
ATOM 1558 O O . GLU A 1 200 ? -5.940 -14.723 7.624 1.00 98.25 200 GLU A O 1
ATOM 1563 N N . LEU A 1 201 ? -4.872 -13.283 6.271 1.00 96.69 201 LEU A N 1
ATOM 1564 C CA . LEU A 1 201 ? -5.563 -12.097 6.775 1.00 96.69 201 LEU A CA 1
ATOM 1565 C C . LEU A 1 201 ? -7.055 -12.117 6.428 1.00 96.69 201 LEU A C 1
ATOM 1567 O O . LEU A 1 201 ? -7.881 -11.746 7.261 1.00 96.69 201 LEU A O 1
ATOM 1571 N N . GLU A 1 202 ? -7.426 -12.588 5.239 1.00 97.12 202 GLU A N 1
ATOM 1572 C CA . GLU A 1 202 ? -8.827 -12.763 4.855 1.00 97.12 202 GLU A CA 1
ATOM 1573 C C . GLU A 1 202 ? -9.529 -13.819 5.713 1.00 97.12 202 GLU A C 1
ATOM 1575 O O . GLU A 1 202 ? -10.659 -13.591 6.159 1.00 97.12 202 GLU A O 1
ATOM 1580 N N . ALA A 1 203 ? -8.853 -14.932 6.013 1.00 97.75 203 ALA A N 1
ATOM 1581 C CA . ALA A 1 203 ? -9.366 -15.957 6.916 1.00 97.75 203 ALA A CA 1
ATOM 1582 C C . ALA A 1 203 ? -9.552 -15.415 8.343 1.00 97.75 203 ALA A C 1
ATOM 1584 O O . ALA A 1 203 ? -10.611 -15.625 8.941 1.00 97.75 203 ALA A O 1
ATOM 1585 N N . ARG A 1 204 ? -8.575 -14.661 8.870 1.00 98.25 204 ARG A N 1
ATOM 1586 C CA . ARG A 1 204 ? -8.676 -13.994 10.184 1.00 98.25 204 ARG A CA 1
ATOM 1587 C C . ARG A 1 204 ? -9.818 -12.984 10.214 1.00 98.25 204 ARG A C 1
ATOM 1589 O O . ARG A 1 204 ? -10.637 -13.031 11.125 1.00 98.25 204 ARG A O 1
ATOM 1596 N N . ARG A 1 205 ? -9.957 -12.152 9.178 1.00 97.06 205 ARG A N 1
ATOM 1597 C CA . ARG A 1 205 ? -11.085 -11.216 9.045 1.00 97.06 205 ARG A CA 1
ATOM 1598 C C . ARG A 1 205 ? -12.429 -11.949 9.029 1.00 97.06 205 ARG A C 1
ATOM 1600 O O . ARG A 1 205 ? -13.394 -11.477 9.623 1.00 97.06 205 ARG A O 1
ATOM 1607 N N . GLY A 1 206 ? -12.503 -13.106 8.368 1.00 97.69 206 GLY A N 1
ATOM 1608 C CA . GLY A 1 206 ? -13.687 -13.968 8.392 1.00 97.69 206 GLY A CA 1
ATOM 1609 C C . GLY A 1 206 ? -14.016 -14.482 9.798 1.00 97.69 206 GLY A C 1
ATOM 1610 O O . GLY A 1 206 ? -15.173 -14.439 10.211 1.00 97.69 206 GLY A O 1
ATOM 1611 N N . GLN A 1 207 ? -13.007 -14.914 10.558 1.00 97.44 207 GLN A N 1
ATOM 1612 C CA . GLN A 1 207 ? -13.168 -15.362 11.947 1.00 97.44 207 GLN A CA 1
ATOM 1613 C C . GLN A 1 207 ? -13.615 -14.224 12.873 1.00 97.44 207 GLN A C 1
ATOM 1615 O O . GLN A 1 207 ? -14.548 -14.403 13.654 1.00 97.44 207 GLN A O 1
ATOM 1620 N N . GLU A 1 208 ? -13.005 -13.045 12.752 1.00 96.62 208 GLU A N 1
ATOM 1621 C CA . GLU A 1 208 ? -13.385 -11.849 13.510 1.00 96.62 208 GLU A CA 1
ATOM 1622 C C . GLU A 1 208 ? -14.825 -11.422 13.202 1.00 96.62 208 GLU A C 1
ATOM 1624 O O . GLU A 1 208 ? -15.590 -11.138 14.120 1.00 96.62 208 GLU A O 1
ATOM 1629 N N . ALA A 1 209 ? -15.243 -11.454 11.932 1.00 97.81 209 ALA A N 1
ATOM 1630 C CA . ALA A 1 209 ? -16.622 -11.158 11.550 1.00 97.81 209 ALA A CA 1
ATOM 1631 C C . ALA A 1 209 ? -17.628 -12.144 12.172 1.00 97.81 209 ALA A C 1
ATOM 1633 O O . ALA A 1 209 ? -18.696 -11.730 12.625 1.00 97.81 209 ALA A O 1
ATOM 1634 N N . MET A 1 210 ? -17.287 -13.436 12.241 1.00 97.75 210 MET A N 1
ATOM 1635 C CA . MET A 1 210 ? -18.117 -14.441 12.919 1.00 97.75 210 MET A CA 1
ATOM 1636 C C . MET A 1 210 ? -18.180 -14.213 14.434 1.00 97.75 210 MET A C 1
ATOM 1638 O O . MET A 1 210 ? -19.258 -14.314 15.016 1.00 97.75 210 MET A O 1
ATOM 1642 N N . ALA A 1 211 ? -17.060 -13.861 15.069 1.00 97.69 211 ALA A N 1
ATOM 1643 C CA . ALA A 1 211 ? -17.025 -13.539 16.495 1.00 97.69 211 ALA A CA 1
ATOM 1644 C C . ALA A 1 211 ? -17.848 -12.281 16.820 1.00 97.69 211 ALA A C 1
ATOM 1646 O O . ALA A 1 211 ? -18.603 -12.273 17.790 1.00 97.69 211 ALA A O 1
ATOM 1647 N N . LEU A 1 212 ? -17.766 -11.246 15.979 1.00 97.38 212 LEU A N 1
ATOM 1648 C CA . LEU A 1 212 ? -18.581 -10.037 16.112 1.00 97.38 212 LEU A CA 1
ATOM 1649 C C . LEU A 1 212 ? -20.075 -10.338 15.957 1.00 97.38 212 LEU A C 1
ATOM 1651 O O . LEU A 1 212 ? -20.872 -9.843 16.750 1.00 97.38 212 LEU A O 1
ATOM 1655 N N . ALA A 1 213 ? -20.460 -11.173 14.989 1.00 98.00 213 ALA A N 1
ATOM 1656 C CA . ALA A 1 213 ? -21.851 -11.587 14.819 1.00 98.00 213 ALA A CA 1
ATOM 1657 C C . ALA A 1 213 ? -22.372 -12.376 16.035 1.00 98.00 213 ALA A C 1
ATOM 1659 O O . ALA A 1 213 ? -23.502 -12.163 16.471 1.00 98.00 213 ALA A O 1
ATOM 1660 N N . ALA A 1 214 ? -21.543 -13.249 16.619 1.00 97.56 214 ALA A N 1
ATOM 1661 C CA . ALA A 1 214 ? -21.887 -13.970 17.843 1.00 97.56 214 ALA A CA 1
ATOM 1662 C C . ALA A 1 214 ? -22.062 -13.016 19.038 1.00 97.56 214 ALA A C 1
ATOM 1664 O O . ALA A 1 214 ? -23.080 -13.077 19.724 1.00 97.56 214 ALA A O 1
ATOM 1665 N N . ALA A 1 215 ? -21.130 -12.078 19.234 1.00 94.81 215 ALA A N 1
ATOM 1666 C CA . ALA A 1 215 ? -21.217 -11.076 20.295 1.00 94.81 215 ALA A CA 1
ATOM 1667 C C . ALA A 1 215 ? -22.443 -10.156 20.135 1.00 94.81 215 ALA A C 1
ATOM 1669 O O . ALA A 1 215 ? -23.074 -9.785 21.123 1.00 94.81 215 ALA A O 1
ATOM 1670 N N . GLN A 1 216 ? -22.815 -9.810 18.898 1.00 97.00 216 GLN A N 1
ATOM 1671 C CA . GLN A 1 216 ? -24.043 -9.061 18.612 1.00 97.00 216 GLN A CA 1
ATOM 1672 C C . GLN A 1 216 ? -25.294 -9.862 18.982 1.00 97.00 216 GLN A C 1
ATOM 1674 O O . GLN A 1 216 ? -26.167 -9.334 19.665 1.00 97.00 216 GLN A O 1
ATOM 1679 N N . ALA A 1 217 ? -25.359 -11.144 18.612 1.00 98.12 217 ALA A N 1
ATOM 1680 C CA . ALA A 1 217 ? -26.478 -12.006 18.988 1.00 98.12 217 ALA A CA 1
ATOM 1681 C C . ALA A 1 217 ? -26.604 -12.149 20.517 1.00 98.12 217 ALA A C 1
ATOM 1683 O O . ALA A 1 217 ? -27.709 -12.092 21.059 1.00 98.12 217 ALA A O 1
ATOM 1684 N N . GLU A 1 218 ? -25.484 -12.280 21.233 1.00 97.94 218 GLU A N 1
ATOM 1685 C CA . GLU A 1 218 ? -25.471 -12.277 22.698 1.00 97.94 218 GLU A CA 1
ATOM 1686 C C . GLU A 1 218 ? -25.963 -10.939 23.265 1.00 97.94 218 GLU A C 1
ATOM 1688 O O . GLU A 1 218 ? -26.834 -10.928 24.138 1.00 97.94 218 GLU A O 1
ATOM 1693 N N . ALA A 1 219 ? -25.488 -9.809 22.735 1.00 96.88 219 ALA A N 1
ATOM 1694 C CA . ALA A 1 219 ? -25.943 -8.486 23.152 1.00 96.88 219 ALA A CA 1
ATOM 1695 C C . ALA A 1 219 ? -27.460 -8.312 22.965 1.00 96.88 219 ALA A C 1
ATOM 1697 O O . ALA A 1 219 ? -28.131 -7.831 23.879 1.00 96.88 219 ALA A O 1
ATOM 1698 N N . ASP A 1 220 ? -28.016 -8.760 21.838 1.00 97.75 220 ASP A N 1
ATOM 1699 C CA . ASP A 1 220 ? -29.458 -8.726 21.578 1.00 97.75 220 ASP A CA 1
ATOM 1700 C C . ASP A 1 220 ? -30.230 -9.590 22.586 1.00 97.75 220 ASP A C 1
ATOM 1702 O O . ASP A 1 220 ? -31.258 -9.167 23.126 1.00 97.75 220 ASP A O 1
ATOM 1706 N N . THR A 1 221 ? -29.713 -10.779 22.917 1.00 98.31 221 THR A N 1
ATOM 1707 C CA . THR A 1 221 ? -30.344 -11.645 23.927 1.00 98.31 221 THR A CA 1
ATOM 1708 C C . THR A 1 221 ? -30.334 -11.005 25.316 1.00 98.31 221 THR A C 1
ATOM 1710 O O . THR A 1 221 ? -31.344 -11.060 26.023 1.00 98.31 221 THR A O 1
ATOM 1713 N N . LEU A 1 222 ? -29.238 -10.345 25.700 1.00 97.56 222 LEU A N 1
ATOM 1714 C CA . LEU A 1 222 ? -29.123 -9.632 26.973 1.00 97.56 222 LEU A CA 1
ATOM 1715 C C . LEU A 1 222 ? -30.029 -8.398 27.011 1.00 97.56 222 LEU A C 1
ATOM 1717 O O . LEU A 1 222 ? -30.661 -8.132 28.033 1.00 97.56 222 LEU A O 1
ATOM 1721 N N . GLN A 1 223 ? -30.153 -7.662 25.905 1.00 98.12 223 GLN A N 1
ATOM 1722 C CA . GLN A 1 223 ? -31.102 -6.552 25.802 1.00 98.12 223 GLN A CA 1
ATOM 1723 C C . GLN A 1 223 ? -32.543 -7.023 26.000 1.00 98.12 223 GLN A C 1
ATOM 1725 O O . GLN A 1 223 ? -33.312 -6.367 26.704 1.00 98.12 223 GLN A O 1
ATOM 1730 N N . GLU A 1 224 ? -32.908 -8.164 25.422 1.00 98.31 224 GLU A N 1
ATOM 1731 C CA . GLU A 1 224 ? -34.239 -8.741 25.586 1.00 98.31 224 GLU A CA 1
ATOM 1732 C C . GLU A 1 224 ? -34.494 -9.197 27.031 1.00 98.31 224 GLU A C 1
ATOM 1734 O O . GLU A 1 224 ? -35.565 -8.950 27.587 1.00 98.31 224 GLU A O 1
ATOM 1739 N N . GLN A 1 225 ? -33.496 -9.794 27.690 1.00 97.94 225 GLN A N 1
ATOM 1740 C CA . GLN A 1 225 ? -33.571 -10.113 29.120 1.00 97.94 225 GLN A CA 1
ATOM 1741 C C . GLN A 1 225 ? -33.731 -8.852 29.980 1.00 97.94 225 GLN A C 1
ATOM 1743 O O . GLN A 1 225 ? -34.555 -8.828 30.896 1.00 97.94 225 GLN A O 1
ATOM 1748 N N . LEU A 1 226 ? -32.998 -7.781 29.664 1.00 98.19 226 LEU A N 1
ATOM 1749 C CA . LEU A 1 226 ? -33.121 -6.504 30.363 1.00 98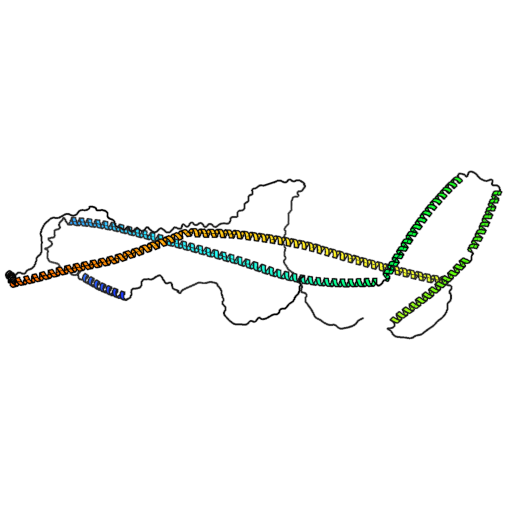.19 226 LEU A CA 1
ATOM 1750 C C . LEU A 1 226 ? -34.515 -5.897 30.194 1.00 98.19 226 LEU A C 1
ATOM 1752 O O . LEU A 1 226 ? -35.086 -5.443 31.184 1.00 98.19 226 LEU A O 1
ATOM 1756 N N . LYS A 1 227 ? -35.091 -5.920 28.987 1.00 98.06 227 LYS A N 1
ATOM 1757 C CA . LYS A 1 227 ? -36.472 -5.465 28.755 1.00 98.06 227 LYS A CA 1
ATOM 1758 C C . LYS A 1 227 ? -37.470 -6.245 29.606 1.00 98.06 227 LYS A C 1
ATOM 1760 O O . LYS A 1 227 ? -38.210 -5.623 30.360 1.00 98.06 227 LYS A O 1
ATOM 1765 N N . LYS A 1 228 ? -37.406 -7.580 29.596 1.00 98.50 228 LYS A N 1
ATOM 1766 C CA . LYS A 1 228 ? -38.270 -8.432 30.434 1.00 98.50 228 LYS A CA 1
ATOM 1767 C C . LYS A 1 228 ? -38.130 -8.108 31.919 1.00 98.50 228 LYS A C 1
ATOM 1769 O O . LYS A 1 228 ? -39.124 -7.917 32.608 1.00 98.50 228 LYS A O 1
ATOM 1774 N N . SER A 1 229 ? -36.897 -7.964 32.409 1.00 95.94 229 SER A N 1
ATOM 1775 C CA . SER A 1 229 ? -36.665 -7.601 33.812 1.00 95.94 229 SER A CA 1
ATOM 1776 C C . SER A 1 229 ? -37.230 -6.216 34.170 1.00 95.94 229 SER A C 1
ATOM 1778 O O . SER A 1 229 ? -37.741 -6.029 35.272 1.00 95.94 229 SER A O 1
ATOM 1780 N N . ARG A 1 230 ? -37.192 -5.247 33.241 1.00 98.25 230 ARG A N 1
ATOM 1781 C CA . ARG A 1 230 ? -37.806 -3.922 33.422 1.00 98.25 230 ARG A CA 1
ATOM 1782 C C . ARG A 1 230 ? -39.326 -4.015 33.467 1.00 98.25 230 ARG A C 1
ATOM 1784 O O . ARG A 1 230 ? -39.919 -3.448 34.374 1.00 98.25 230 ARG A O 1
ATOM 1791 N N . GLU A 1 231 ? -39.937 -4.769 32.560 1.00 98.12 231 GLU A N 1
ATOM 1792 C CA . GLU A 1 231 ? -41.384 -5.013 32.551 1.00 98.12 231 GLU A CA 1
ATOM 1793 C C . GLU A 1 231 ? -41.850 -5.691 33.853 1.00 98.12 231 GLU A C 1
ATOM 1795 O O . GLU A 1 231 ? -42.855 -5.292 34.444 1.00 98.12 231 GLU A O 1
ATOM 1800 N N . GLU A 1 232 ? -41.090 -6.663 34.371 1.00 97.94 232 GLU A N 1
ATOM 1801 C CA . GLU A 1 232 ? -41.362 -7.290 35.671 1.00 97.94 232 GLU A CA 1
ATOM 1802 C C . GLU A 1 232 ? -41.257 -6.301 36.840 1.00 97.94 232 GLU A C 1
ATOM 1804 O O . GLU A 1 232 ? -42.078 -6.334 37.763 1.00 97.94 232 GLU A O 1
ATOM 1809 N N . LEU A 1 233 ? -40.254 -5.418 36.826 1.00 96.94 233 LEU A N 1
ATOM 1810 C CA . LEU A 1 233 ? -40.112 -4.365 37.832 1.00 96.94 233 LEU A CA 1
ATOM 1811 C C . LEU A 1 233 ? -41.268 -3.366 37.757 1.00 96.94 233 LEU A C 1
ATOM 1813 O O . LEU A 1 233 ? -41.861 -3.054 38.787 1.00 96.94 233 LEU A O 1
ATOM 1817 N N . GLU A 1 234 ? -41.657 -2.931 36.561 1.00 97.94 234 GLU A N 1
ATOM 1818 C CA . GLU A 1 234 ? -42.808 -2.048 36.357 1.00 97.94 234 GLU A CA 1
ATOM 1819 C C . GLU A 1 234 ? -44.115 -2.694 36.840 1.00 97.94 234 GLU A C 1
ATOM 1821 O O . GLU A 1 234 ? -44.944 -2.028 37.475 1.00 97.94 234 GLU A O 1
ATOM 1826 N N . ALA A 1 235 ? -44.284 -4.002 36.617 1.00 97.19 235 ALA A N 1
ATOM 1827 C CA . ALA A 1 235 ? -45.406 -4.767 37.147 1.00 97.19 235 ALA A CA 1
ATOM 1828 C C . ALA A 1 235 ? -45.396 -4.785 38.687 1.00 97.19 235 ALA A C 1
ATOM 1830 O O . ALA A 1 235 ? -46.425 -4.500 39.309 1.00 97.19 235 ALA A O 1
ATOM 1831 N N . ARG A 1 236 ? -44.241 -5.030 39.322 1.00 95.81 236 ARG A N 1
ATOM 1832 C CA . ARG A 1 236 ? -44.090 -4.964 40.790 1.00 95.81 236 ARG A CA 1
ATOM 1833 C C . ARG A 1 236 ? -44.365 -3.561 41.333 1.00 95.81 236 ARG A C 1
ATOM 1835 O O . ARG A 1 236 ? -45.093 -3.425 42.314 1.00 95.81 236 ARG A O 1
ATOM 1842 N N . ASP A 1 237 ? -43.874 -2.517 40.675 1.00 96.50 237 ASP A N 1
ATOM 1843 C CA . ASP A 1 237 ? -44.138 -1.127 41.054 1.00 96.50 237 ASP A CA 1
ATOM 1844 C C . ASP A 1 237 ? -45.620 -0.774 40.920 1.00 96.50 237 ASP A C 1
ATOM 1846 O O . ASP A 1 237 ? -46.166 -0.022 41.733 1.00 96.50 237 ASP A O 1
ATOM 1850 N N . SER A 1 238 ? -46.301 -1.319 39.909 1.00 96.44 238 SER A N 1
ATOM 1851 C CA . SER A 1 238 ? -47.748 -1.166 39.759 1.00 96.44 238 SER A CA 1
ATOM 1852 C C . SER A 1 238 ? -48.513 -1.819 40.912 1.00 96.44 238 SER A C 1
ATOM 1854 O O . SER A 1 238 ? -49.423 -1.192 41.459 1.00 96.44 238 SER A O 1
ATOM 1856 N N . LEU A 1 239 ? -48.080 -3.001 41.364 1.00 97.19 239 LEU A N 1
ATOM 1857 C CA . LEU A 1 239 ? -48.644 -3.686 42.525 1.00 97.19 239 LEU A CA 1
ATOM 1858 C C . LEU A 1 239 ? -48.403 -2.890 43.812 1.00 97.19 239 LEU A C 1
ATOM 1860 O O . LEU A 1 239 ? -49.331 -2.682 44.590 1.00 97.19 239 LEU A O 1
ATOM 1864 N N . VAL A 1 240 ? -47.191 -2.372 44.028 1.00 96.12 240 VAL A N 1
ATOM 1865 C CA . VAL A 1 240 ? -46.893 -1.509 45.184 1.00 96.12 240 VAL A CA 1
ATOM 1866 C C . VAL A 1 240 ? -47.776 -0.261 45.168 1.00 96.12 240 VAL A C 1
ATOM 1868 O O . VAL A 1 240 ? -48.308 0.130 46.208 1.00 96.12 240 VAL A O 1
ATOM 1871 N N . ARG A 1 241 ? -47.984 0.357 43.998 1.00 92.88 241 ARG A N 1
ATOM 1872 C CA . ARG A 1 241 ? -48.908 1.491 43.847 1.00 92.88 241 ARG A CA 1
ATOM 1873 C C . ARG A 1 241 ? -50.354 1.105 44.175 1.00 92.88 241 ARG A C 1
ATOM 1875 O O . ARG A 1 241 ? -51.023 1.875 44.860 1.00 92.88 241 ARG A O 1
ATOM 1882 N N . GLN A 1 242 ? -50.826 -0.068 43.747 1.00 93.88 242 GLN A N 1
ATOM 1883 C CA . GLN A 1 242 ? -52.155 -0.586 44.105 1.00 93.88 242 GLN A CA 1
ATOM 1884 C C . GLN A 1 242 ? -52.287 -0.828 45.615 1.00 93.88 242 GLN A C 1
ATOM 1886 O O . GLN A 1 242 ? -53.253 -0.371 46.218 1.00 93.88 242 GLN A O 1
ATOM 1891 N N . LEU A 1 243 ? -51.294 -1.460 46.247 1.00 90.12 243 LEU A N 1
ATOM 1892 C CA . LEU A 1 243 ? -51.278 -1.694 47.694 1.00 90.12 243 LEU A CA 1
ATOM 1893 C C . LEU A 1 243 ? -51.275 -0.383 48.483 1.00 90.12 243 LEU A C 1
ATOM 1895 O O . LEU A 1 243 ? -52.049 -0.236 49.422 1.00 90.12 243 LEU A O 1
ATOM 1899 N N . ARG A 1 244 ? -50.459 0.602 48.081 1.00 88.38 244 ARG A N 1
ATOM 1900 C CA . ARG A 1 244 ? -50.471 1.943 48.690 1.00 88.38 244 ARG A CA 1
ATOM 1901 C C . ARG A 1 244 ? -51.840 2.598 48.567 1.00 88.38 244 ARG A C 1
ATOM 1903 O O . ARG A 1 244 ? -52.306 3.176 49.544 1.00 88.38 244 ARG A O 1
ATOM 1910 N N . ARG A 1 245 ? -52.486 2.478 47.401 1.00 87.19 245 ARG A N 1
ATOM 1911 C CA . ARG A 1 245 ? -53.838 2.997 47.189 1.00 87.19 245 ARG A CA 1
ATOM 1912 C C . ARG A 1 245 ? -54.841 2.318 48.123 1.00 87.19 245 ARG A C 1
ATOM 1914 O O . ARG A 1 245 ? -55.547 3.026 48.827 1.00 87.19 245 ARG A O 1
ATOM 1921 N N . HIS A 1 246 ? -54.834 0.991 48.224 1.00 85.25 246 HIS A N 1
ATOM 1922 C CA . HIS A 1 246 ? -55.715 0.266 49.144 1.00 85.25 246 HIS A CA 1
ATOM 1923 C C . HIS A 1 246 ? -55.471 0.614 50.616 1.00 85.25 246 HIS A C 1
ATOM 1925 O O . HIS A 1 246 ? -56.428 0.801 51.360 1.00 85.25 246 HIS A O 1
ATOM 1931 N N . VAL A 1 247 ? -54.214 0.766 51.040 1.00 81.44 247 VAL A N 1
ATOM 1932 C CA . VAL A 1 247 ? -53.885 1.221 52.402 1.00 81.44 247 VAL A CA 1
ATOM 1933 C C . VAL A 1 247 ? -54.357 2.661 52.635 1.00 81.44 247 VAL A C 1
ATOM 1935 O O . VAL A 1 247 ? -54.817 2.973 53.727 1.00 81.44 247 VAL A O 1
ATOM 1938 N N . SER A 1 248 ? -54.297 3.534 51.624 1.00 71.00 248 SER A N 1
ATOM 1939 C CA . SER A 1 248 ? -54.836 4.898 51.728 1.00 71.00 248 SER A CA 1
ATOM 1940 C C . SER A 1 248 ? -56.369 4.962 51.681 1.00 71.00 248 SER A C 1
ATOM 1942 O O . SER A 1 248 ? -56.961 5.792 52.361 1.00 71.00 248 SER A O 1
ATOM 1944 N N . GLU A 1 249 ? -57.024 4.075 50.926 1.00 68.81 249 GLU A N 1
ATOM 1945 C CA . GLU A 1 249 ? -58.487 3.934 50.870 1.00 68.81 249 GLU A CA 1
ATOM 1946 C C . GLU A 1 249 ? -59.042 3.345 52.179 1.00 68.81 249 GLU A C 1
ATOM 1948 O O . GLU A 1 249 ? -60.156 3.671 52.586 1.00 68.81 249 GLU A O 1
ATOM 1953 N N . GLN A 1 250 ? -58.241 2.555 52.906 1.00 62.62 250 GLN A N 1
ATOM 1954 C CA . GLN A 1 250 ? -58.473 2.202 54.309 1.00 62.62 250 GLN A CA 1
ATOM 1955 C C . GLN A 1 250 ? -58.215 3.420 55.228 1.00 62.62 250 GLN A C 1
ATOM 1957 O O . GLN A 1 250 ? -57.332 3.406 56.086 1.00 62.62 250 GLN A O 1
ATOM 1962 N N . GLY A 1 251 ? -59.013 4.487 55.084 1.00 56.56 251 GLY A N 1
ATOM 1963 C CA . GLY A 1 251 ? -58.891 5.780 55.786 1.00 56.56 251 GLY A CA 1
ATOM 1964 C C . GLY A 1 251 ? -58.898 5.748 57.329 1.00 56.56 251 GLY A C 1
ATOM 1965 O O . GLY A 1 251 ? -58.727 6.778 57.974 1.00 56.56 251 GLY A O 1
ATOM 1966 N N . VAL A 1 252 ? -59.025 4.572 57.947 1.00 57.81 252 VAL A N 1
ATOM 1967 C CA . VAL A 1 252 ? -58.959 4.351 59.401 1.00 57.81 252 VAL A CA 1
ATOM 1968 C C . VAL A 1 252 ? -57.551 4.603 59.958 1.00 57.81 252 VAL A C 1
ATOM 1970 O O . VAL A 1 252 ? -57.407 5.072 61.087 1.00 57.81 252 VAL A O 1
ATOM 1973 N N . ALA A 1 253 ? -56.497 4.340 59.178 1.00 59.25 253 ALA A N 1
ATOM 1974 C CA . ALA A 1 253 ? -55.122 4.549 59.636 1.00 59.25 253 ALA A CA 1
ATOM 1975 C C . ALA A 1 253 ? -54.765 6.042 59.742 1.00 59.25 253 ALA A C 1
ATOM 1977 O O . ALA A 1 253 ? -54.115 6.455 60.700 1.00 59.25 253 ALA A O 1
ATOM 1978 N N . GLN A 1 254 ? -55.243 6.868 58.809 1.00 61.56 254 GLN A N 1
ATOM 1979 C CA . GLN A 1 254 ? -54.923 8.297 58.769 1.00 61.56 254 GLN A CA 1
ATOM 1980 C C . GLN A 1 254 ? -55.626 9.077 59.892 1.00 61.56 254 GLN A C 1
ATOM 1982 O O . GLN A 1 254 ? -54.981 9.874 60.573 1.00 61.56 254 GLN A O 1
ATOM 1987 N N . SER A 1 255 ? -56.902 8.781 60.168 1.00 63.97 255 SER A N 1
ATOM 1988 C CA . SER A 1 255 ? -57.630 9.372 61.303 1.00 63.97 255 SER A CA 1
ATOM 1989 C C . SER A 1 255 ? -57.071 8.925 62.659 1.00 63.97 255 SER A C 1
ATOM 1991 O O . SER A 1 255 ? -56.981 9.730 63.583 1.00 63.97 255 SER A O 1
ATOM 1993 N N . ARG A 1 256 ? -56.631 7.665 62.782 1.00 67.25 256 ARG A N 1
ATOM 1994 C CA . ARG A 1 256 ? -56.022 7.142 64.017 1.00 67.25 256 ARG A CA 1
ATOM 1995 C C . ARG A 1 256 ? -54.644 7.751 64.299 1.00 67.25 256 ARG A C 1
ATOM 1997 O O . ARG A 1 256 ? -54.332 8.014 65.456 1.00 67.25 256 ARG A O 1
ATOM 2004 N N . CYS A 1 257 ? -53.836 8.002 63.267 1.00 71.00 257 CYS A N 1
ATOM 2005 C CA . CYS A 1 257 ? -52.543 8.674 63.421 1.00 71.00 257 CYS A CA 1
ATOM 2006 C C . CYS A 1 257 ? -52.699 10.132 63.878 1.00 71.00 257 CYS A C 1
ATOM 2008 O O . CYS A 1 257 ? -51.992 10.550 64.789 1.00 71.00 257 CYS A O 1
ATOM 2010 N N . GLN A 1 258 ? -53.657 10.877 63.317 1.00 76.25 258 GLN A N 1
ATOM 2011 C CA . GLN A 1 258 ? -53.914 12.264 63.724 1.00 76.25 258 GLN A CA 1
ATOM 2012 C C . GLN A 1 258 ? -54.437 12.367 65.164 1.00 76.25 258 GLN A C 1
ATOM 2014 O O . GLN A 1 258 ? -53.977 13.224 65.915 1.00 76.25 258 GLN A O 1
ATOM 2019 N N . ALA A 1 259 ? -55.346 11.474 65.572 1.00 80.12 259 ALA A N 1
ATOM 2020 C CA . ALA A 1 259 ? -55.841 11.426 66.950 1.00 80.12 259 ALA A CA 1
ATOM 2021 C C . ALA A 1 259 ? -54.708 11.150 67.955 1.00 80.12 259 ALA A C 1
ATOM 2023 O O . ALA A 1 259 ? -54.585 11.836 68.966 1.00 80.12 259 ALA A O 1
ATOM 2024 N N . TRP A 1 260 ? -53.814 10.210 67.637 1.00 78.75 260 TRP A N 1
ATOM 2025 C CA . TRP A 1 260 ? -52.669 9.899 68.493 1.00 78.75 260 TRP A CA 1
ATOM 2026 C C . TRP A 1 260 ? -51.643 11.042 68.567 1.00 78.75 260 TRP A C 1
ATOM 2028 O O . TRP A 1 260 ? -51.047 11.283 69.616 1.00 78.75 260 TRP A O 1
ATOM 2038 N N . GLU A 1 261 ? -51.433 11.783 67.475 1.00 84.69 261 GLU A N 1
ATOM 2039 C CA . GLU A 1 261 ? -50.569 12.970 67.475 1.00 84.69 261 GLU A CA 1
ATOM 2040 C C . GLU A 1 261 ? -51.139 14.111 68.331 1.00 84.69 261 GLU A C 1
ATOM 2042 O O . GLU A 1 261 ? -50.372 14.787 69.025 1.00 84.69 261 GLU A O 1
ATOM 2047 N N . GLN A 1 262 ? -52.463 14.288 68.336 1.00 86.75 262 GLN A N 1
ATOM 2048 C CA . GLN A 1 262 ? -53.152 15.251 69.200 1.00 86.75 262 GLN A CA 1
ATOM 2049 C C . GLN A 1 262 ? -53.020 14.869 70.679 1.00 86.75 262 GLN A C 1
ATOM 2051 O O . GLN A 1 262 ? -52.529 15.678 71.467 1.00 86.75 262 GLN A O 1
ATOM 2056 N N . GLU A 1 263 ? -53.328 13.618 71.038 1.00 90.25 263 GLU A N 1
ATOM 2057 C CA . GLU A 1 263 ? -53.159 13.104 72.407 1.00 90.25 263 GLU A CA 1
ATOM 2058 C C . GLU A 1 263 ? -51.706 13.234 72.888 1.00 90.25 263 GLU A C 1
ATOM 2060 O O . GLU A 1 263 ? -51.438 13.646 74.020 1.00 90.25 263 GLU A O 1
ATOM 2065 N N . ARG A 1 264 ? -50.729 12.949 72.015 1.00 90.19 264 ARG A N 1
ATOM 2066 C CA . ARG A 1 264 ? -49.308 13.132 72.339 1.00 90.19 264 ARG A CA 1
ATOM 2067 C C . ARG A 1 264 ? -48.980 14.598 72.627 1.00 90.19 264 ARG A C 1
ATOM 2069 O O . ARG A 1 264 ? -48.191 14.871 73.532 1.00 90.19 264 ARG A O 1
ATOM 2076 N N . GLY A 1 265 ? -49.558 15.529 71.871 1.00 92.94 265 GLY A N 1
ATOM 2077 C CA . GLY A 1 265 ? -49.409 16.966 72.096 1.00 92.94 265 GLY A CA 1
ATOM 2078 C C . GLY A 1 265 ? -49.992 17.415 73.438 1.00 92.94 265 GLY A C 1
ATOM 2079 O O . GLY A 1 265 ? -49.327 18.135 74.185 1.00 92.94 265 GLY A O 1
ATOM 2080 N N . GLU A 1 266 ? -51.190 16.945 73.783 1.00 94.88 266 GLU A N 1
ATOM 2081 C CA . GLU A 1 266 ? -51.855 17.249 75.057 1.00 94.88 266 GLU A CA 1
ATOM 2082 C C . GLU A 1 266 ? -51.069 16.713 76.257 1.00 94.88 266 GLU A C 1
ATOM 2084 O O . GLU A 1 266 ? -50.805 17.447 77.214 1.00 94.88 266 GLU A O 1
ATOM 2089 N N . LEU A 1 267 ? -50.598 15.465 76.179 1.00 93.81 267 LEU A N 1
ATOM 2090 C CA . LEU A 1 267 ? -49.773 14.860 77.224 1.00 93.81 267 LEU A CA 1
ATOM 2091 C C . LEU A 1 267 ? -48.449 15.609 77.412 1.00 93.81 267 LEU A C 1
ATOM 2093 O O . LEU A 1 267 ? -48.019 15.833 78.543 1.00 93.81 267 LEU A O 1
ATOM 2097 N N . GLN A 1 268 ? -47.813 16.060 76.327 1.00 94.88 268 GLN A N 1
ATOM 2098 C CA . GLN A 1 268 ? -46.602 16.879 76.420 1.00 94.88 268 GLN A CA 1
ATOM 2099 C C . GLN A 1 268 ? -46.858 18.223 77.115 1.00 94.88 268 GLN A C 1
ATOM 2101 O O . GLN A 1 268 ? -46.012 18.681 77.886 1.00 94.88 268 GLN A O 1
ATOM 2106 N N . GLN A 1 269 ? -48.009 18.855 76.879 1.00 95.06 269 GLN A N 1
ATOM 2107 C CA . GLN A 1 269 ? -48.384 20.091 77.572 1.00 95.06 269 GLN A CA 1
ATOM 2108 C C . GLN A 1 269 ? -48.676 19.847 79.056 1.00 95.06 269 GLN A C 1
ATOM 2110 O O . GLN A 1 269 ? -48.216 20.617 79.899 1.00 95.06 269 GLN A O 1
ATOM 2115 N N . ALA A 1 270 ? -49.380 18.763 79.389 1.00 95.50 270 ALA A N 1
ATOM 2116 C CA . ALA A 1 270 ? -49.657 18.382 80.772 1.00 95.50 270 ALA A CA 1
ATOM 2117 C C . ALA A 1 270 ? -48.364 18.120 81.561 1.00 95.50 270 ALA A C 1
ATOM 2119 O O . ALA A 1 270 ? -48.206 18.618 82.675 1.00 95.50 270 ALA A O 1
ATOM 2120 N N . VAL A 1 271 ? -47.399 17.414 80.961 1.00 95.25 271 VAL A N 1
ATOM 2121 C CA . VAL A 1 271 ? -46.090 17.162 81.584 1.00 95.25 271 VAL A CA 1
ATOM 2122 C C . VAL A 1 271 ? -45.342 18.465 81.869 1.00 95.25 271 VAL A C 1
ATOM 2124 O O . VAL A 1 271 ? -44.775 18.602 82.951 1.00 95.25 271 VAL A O 1
ATOM 2127 N N . LYS A 1 272 ? -45.362 19.439 80.950 1.00 95.62 272 LYS A N 1
ATOM 2128 C CA . LYS A 1 272 ? -44.727 20.749 81.179 1.00 95.62 272 LYS A CA 1
ATOM 2129 C C . LYS A 1 272 ? -45.357 21.496 82.358 1.00 95.62 272 LYS A C 1
ATOM 2131 O O . LYS A 1 272 ? -44.628 21.955 83.229 1.00 95.62 272 LYS A O 1
ATOM 2136 N N . ARG A 1 273 ? -46.692 21.536 82.441 1.00 96.19 273 ARG A N 1
ATOM 2137 C CA . ARG A 1 273 ? -47.404 22.172 83.568 1.00 96.19 273 ARG A CA 1
ATOM 2138 C C . ARG A 1 273 ? -47.047 21.525 84.906 1.00 96.19 273 ARG A C 1
ATOM 2140 O O . ARG A 1 273 ? -46.705 22.221 85.853 1.00 96.19 273 ARG A O 1
ATOM 2147 N N . LEU A 1 274 ? -47.033 20.192 84.965 1.00 95.69 274 LEU A N 1
ATOM 2148 C CA . LEU A 1 274 ? -46.651 19.465 86.181 1.00 95.69 274 LEU A CA 1
ATOM 2149 C C . LEU A 1 274 ? -45.185 19.706 86.581 1.00 95.69 274 LEU A C 1
ATOM 2151 O O . LEU A 1 274 ? -44.858 19.695 87.766 1.00 95.69 274 LEU A O 1
ATOM 2155 N N . GLN A 1 275 ? -44.286 19.929 85.620 1.00 95.56 275 GLN A N 1
ATOM 2156 C CA . GLN A 1 275 ? -42.896 20.295 85.909 1.00 95.56 275 GLN A CA 1
ATOM 2157 C C . GLN A 1 275 ? -42.784 21.702 86.506 1.00 95.56 275 GLN A C 1
ATOM 2159 O O . GLN A 1 275 ? -42.025 21.893 87.456 1.00 95.56 275 GLN A O 1
ATOM 2164 N N . GLU A 1 276 ? -43.551 22.660 85.987 1.00 96.56 276 GLU A N 1
ATOM 2165 C CA . GLU A 1 276 ? -43.626 24.024 86.522 1.00 96.56 276 GLU A CA 1
ATOM 2166 C C . GLU A 1 276 ? -44.204 24.031 87.945 1.00 96.56 276 GLU A C 1
ATOM 2168 O O . GLU A 1 276 ? -43.605 24.614 88.851 1.00 96.56 276 GLU A O 1
ATOM 2173 N N . GLU A 1 277 ? -45.303 23.306 88.180 1.00 96.50 277 GLU A N 1
ATOM 2174 C CA . GLU A 1 277 ? -45.894 23.134 89.514 1.00 96.50 277 GLU A CA 1
ATOM 2175 C C . GLU A 1 277 ? -44.912 22.475 90.488 1.00 96.50 277 GLU A C 1
ATOM 2177 O O . GLU A 1 277 ? -44.742 22.939 91.617 1.00 96.50 277 GLU A O 1
ATOM 2182 N N . ARG A 1 278 ? -44.195 21.431 90.051 1.00 96.25 278 ARG A N 1
ATOM 2183 C CA . ARG A 1 278 ? -43.154 20.788 90.863 1.00 96.25 278 ARG A CA 1
ATOM 2184 C C . ARG A 1 278 ? -42.030 21.762 91.224 1.00 96.25 278 ARG A C 1
ATOM 2186 O O . ARG A 1 278 ? -41.557 21.729 92.358 1.00 96.25 278 ARG A O 1
ATOM 2193 N N . ALA A 1 279 ? -41.589 22.602 90.290 1.00 95.69 279 ALA A N 1
ATOM 2194 C CA . ALA A 1 279 ? -40.547 23.594 90.548 1.00 95.69 279 ALA A CA 1
ATOM 2195 C C . ALA A 1 279 ? -41.017 24.663 91.550 1.00 95.69 279 ALA A C 1
ATOM 2197 O O . ALA A 1 279 ? -40.272 25.013 92.467 1.00 95.69 279 ALA A O 1
ATOM 2198 N N . ALA A 1 280 ? -42.266 25.125 91.431 1.00 95.75 280 ALA A N 1
ATOM 2199 C CA . ALA A 1 280 ? -42.875 26.043 92.391 1.00 95.75 280 ALA A CA 1
ATOM 2200 C C . ALA A 1 280 ? -42.998 25.413 93.788 1.00 95.75 280 ALA A C 1
ATOM 2202 O O . ALA A 1 280 ? -42.665 26.039 94.792 1.00 95.75 280 ALA A O 1
ATOM 2203 N N . LEU A 1 281 ? -43.407 24.144 93.868 1.00 96.56 281 LEU A N 1
ATOM 2204 C CA . LEU A 1 281 ? -43.455 23.423 95.139 1.00 96.56 281 LEU A CA 1
ATOM 2205 C C . LEU A 1 281 ? -42.054 23.236 95.744 1.00 96.56 281 LEU A C 1
ATOM 2207 O O . LEU A 1 281 ? -41.893 23.444 96.945 1.00 96.56 281 LEU A O 1
ATOM 2211 N N . SER A 1 282 ? -41.031 22.929 94.938 1.00 95.88 282 SER A N 1
ATOM 2212 C CA . SER A 1 282 ? -39.640 22.820 95.413 1.00 95.88 282 SER A CA 1
ATOM 2213 C C . SER A 1 282 ? -39.155 24.118 96.055 1.00 95.88 282 SER A C 1
ATOM 2215 O O . SER A 1 282 ? -38.683 24.094 97.188 1.00 95.88 282 SER A O 1
ATOM 2217 N N . SER A 1 283 ? -39.355 25.263 95.396 1.00 96.38 283 SER A N 1
ATOM 2218 C CA . SER A 1 283 ? -38.910 26.556 95.933 1.00 96.38 283 SER A CA 1
ATOM 2219 C C . SER A 1 283 ? -39.647 26.943 97.220 1.00 96.38 283 SER A C 1
ATOM 2221 O O . SER A 1 283 ? -39.039 27.473 98.151 1.00 96.38 283 SER A O 1
ATOM 2223 N N . THR A 1 284 ? -40.943 26.619 97.332 1.00 96.38 284 THR A N 1
ATOM 2224 C CA . THR A 1 284 ? -41.692 26.831 98.585 1.00 96.38 284 THR A CA 1
ATOM 2225 C C . THR A 1 284 ? -41.184 25.933 99.713 1.00 96.38 284 THR A C 1
ATOM 2227 O O . THR A 1 284 ? -41.052 26.395 100.847 1.00 96.38 284 THR A O 1
ATOM 2230 N N . SER A 1 285 ? -40.842 24.676 99.412 1.00 94.31 285 SER A N 1
ATOM 2231 C CA . SER A 1 285 ? -40.256 23.747 100.380 1.00 94.31 285 SER A CA 1
ATOM 2232 C C . SER A 1 285 ? -38.882 24.222 100.850 1.00 94.31 285 SER A C 1
ATOM 2234 O O . SER A 1 285 ? -38.613 24.207 102.048 1.00 94.31 285 SER A O 1
ATOM 2236 N N . GLU A 1 286 ? -38.030 24.686 99.935 1.00 96.44 286 GLU A N 1
ATOM 2237 C CA . GLU A 1 286 ? -36.713 25.251 100.251 1.00 96.44 286 GLU A CA 1
ATOM 2238 C C . GLU A 1 286 ? -36.838 26.479 101.166 1.00 96.44 286 GLU A C 1
ATOM 2240 O O . GLU A 1 286 ? -36.150 26.571 102.183 1.00 96.44 286 GLU A O 1
ATOM 2245 N N . LEU A 1 287 ? -37.781 27.387 100.884 1.00 97.06 287 LEU A N 1
ATOM 2246 C CA . LEU A 1 287 ? -38.051 28.544 101.743 1.00 97.06 287 LEU A CA 1
ATOM 2247 C C . LEU A 1 287 ? -38.523 28.126 103.145 1.00 97.06 287 LEU A C 1
ATOM 2249 O O . LEU A 1 287 ? -38.056 28.667 104.152 1.00 97.06 287 LEU A O 1
ATOM 2253 N N . LEU A 1 288 ? -39.451 27.168 103.222 1.00 94.88 288 LEU A N 1
ATOM 2254 C CA . LEU A 1 288 ? -39.922 26.633 104.499 1.00 94.88 288 LEU A CA 1
ATOM 2255 C C . LEU A 1 288 ? -38.785 25.960 105.272 1.00 94.88 288 LEU A C 1
ATOM 2257 O O . LEU A 1 288 ? -38.701 26.138 106.484 1.00 94.88 288 LEU A O 1
ATOM 2261 N N . GLN A 1 289 ? -37.877 25.262 104.591 1.00 96.19 289 GLN A N 1
ATOM 2262 C CA . GLN A 1 289 ? -36.708 24.643 105.205 1.00 96.19 289 GLN A CA 1
ATOM 2263 C C . GLN A 1 289 ? -35.758 25.687 105.803 1.00 96.19 289 GLN A C 1
ATOM 2265 O O . GLN A 1 289 ? -35.351 25.533 106.953 1.00 96.19 289 GLN A O 1
ATOM 2270 N N . VAL A 1 290 ? -35.469 26.782 105.087 1.00 96.69 290 VAL A N 1
ATOM 2271 C CA . VAL A 1 290 ? -34.680 27.901 105.639 1.00 96.69 290 VAL A CA 1
ATOM 2272 C C . VAL A 1 290 ? -35.376 28.504 106.862 1.00 96.69 290 VAL A C 1
ATOM 2274 O O . VAL A 1 290 ? -34.730 28.759 107.879 1.00 96.69 290 VAL A O 1
ATOM 2277 N N . ARG A 1 291 ? -36.702 28.687 106.813 1.00 96.50 291 ARG A N 1
ATOM 2278 C CA . ARG A 1 291 ? -37.468 29.224 107.948 1.00 96.50 291 ARG A CA 1
ATOM 2279 C C . ARG A 1 291 ? -37.413 28.299 109.161 1.00 96.50 291 ARG A C 1
ATOM 2281 O O . ARG A 1 291 ? -37.175 28.781 110.267 1.00 96.50 291 ARG A O 1
ATOM 2288 N N . VAL A 1 292 ? -37.598 26.996 108.965 1.00 94.69 292 VAL A N 1
ATOM 2289 C CA . VAL A 1 292 ? -37.488 25.999 110.037 1.00 94.69 292 VAL A CA 1
ATOM 2290 C C . VAL A 1 292 ? -36.081 26.010 110.620 1.00 94.69 292 VAL A C 1
ATOM 2292 O O . VAL A 1 292 ? -35.960 26.115 111.834 1.00 94.69 292 VAL A O 1
ATOM 2295 N N . GLN A 1 293 ? -35.037 26.019 109.787 1.00 94.62 293 GLN A N 1
ATOM 2296 C CA . GLN A 1 293 ? -33.655 26.076 110.263 1.00 94.62 293 GLN A CA 1
ATOM 2297 C C . GLN A 1 293 ? -33.391 27.336 111.093 1.00 94.62 293 GLN A C 1
ATOM 2299 O O . GLN A 1 293 ? -32.847 27.241 112.186 1.00 94.62 293 GLN A O 1
ATOM 2304 N N . SER A 1 294 ? -33.859 28.503 110.636 1.00 95.62 294 SER A N 1
ATOM 2305 C CA . SER A 1 294 ? -33.699 29.750 111.392 1.00 95.62 294 SER A CA 1
ATOM 2306 C C . SER A 1 294 ? -34.422 29.716 112.744 1.00 95.62 294 SER A C 1
ATOM 2308 O O . SER A 1 294 ? -33.882 30.182 113.744 1.00 95.62 294 SER A O 1
ATOM 2310 N N . LEU A 1 295 ? -35.623 29.125 112.804 1.00 94.50 295 LEU A N 1
ATOM 2311 C CA . LEU A 1 295 ? -36.356 28.944 114.057 1.00 94.50 295 LEU A CA 1
ATOM 2312 C C . LEU A 1 295 ? -35.636 27.958 114.978 1.00 94.50 295 LEU A C 1
ATOM 2314 O O . LEU A 1 295 ? -35.550 28.215 116.175 1.00 94.50 295 LEU A O 1
ATOM 2318 N N . THR A 1 296 ? -35.096 26.865 114.436 1.00 94.38 296 THR A N 1
ATOM 2319 C CA . THR A 1 296 ? -34.273 25.917 115.190 1.00 94.38 296 THR A CA 1
ATOM 2320 C C . THR A 1 296 ? -33.045 26.612 115.766 1.00 94.38 296 THR A C 1
ATOM 2322 O O . THR A 1 296 ? -32.802 26.493 116.961 1.00 94.38 296 THR A O 1
ATOM 2325 N N . ASP A 1 297 ? -32.322 27.405 114.976 1.00 93.44 297 ASP A N 1
ATOM 2326 C CA . ASP A 1 297 ? -31.137 28.131 115.437 1.00 93.44 297 ASP A CA 1
ATOM 2327 C C . ASP A 1 297 ? -31.491 29.132 116.549 1.00 93.44 297 ASP A C 1
ATOM 2329 O O . ASP A 1 297 ? -30.826 29.152 117.587 1.00 93.44 297 ASP A O 1
ATOM 2333 N N . ILE A 1 298 ? -32.584 29.895 116.394 1.00 92.62 298 ILE A N 1
ATOM 2334 C CA . ILE A 1 298 ? -33.108 30.792 117.440 1.00 92.62 298 ILE A CA 1
ATOM 2335 C C . ILE A 1 298 ? -33.439 30.008 118.714 1.00 92.62 298 ILE A C 1
ATOM 2337 O O . ILE A 1 298 ? -33.038 30.430 119.798 1.00 92.62 298 ILE A O 1
ATOM 2341 N N . LEU A 1 299 ? -34.127 28.867 118.604 1.00 91.44 299 LEU A N 1
ATOM 2342 C CA . LEU A 1 299 ? -34.440 28.013 119.752 1.00 91.44 299 LEU A CA 1
ATOM 2343 C C . LEU A 1 299 ? -33.163 27.501 120.427 1.00 91.44 299 LEU A C 1
ATOM 2345 O O . LEU A 1 299 ? -33.062 27.593 121.644 1.00 91.44 299 LEU A O 1
ATOM 2349 N N . THR A 1 300 ? -32.148 27.062 119.673 1.00 89.31 300 THR A N 1
ATOM 2350 C CA . THR A 1 300 ? -30.872 26.631 120.275 1.00 89.31 300 THR A CA 1
ATOM 2351 C C . THR A 1 300 ? -30.132 27.773 120.976 1.00 89.31 300 THR A C 1
ATOM 2353 O O . THR A 1 300 ? -29.493 27.553 122.006 1.00 89.31 300 THR A O 1
ATOM 2356 N N . LEU A 1 301 ? -30.209 29.005 120.457 1.00 89.38 301 LEU A N 1
ATOM 2357 C CA . LEU A 1 301 ? -29.660 30.189 121.122 1.00 89.38 301 LEU A CA 1
ATOM 2358 C C . LEU A 1 301 ? -30.428 30.496 122.413 1.00 89.38 301 LEU A C 1
ATOM 2360 O O . LEU A 1 301 ? -29.803 30.727 123.445 1.00 89.38 301 LEU A O 1
ATOM 2364 N N . GLN A 1 302 ? -31.762 30.422 122.384 1.00 86.56 302 GLN A N 1
ATOM 2365 C CA . GLN A 1 302 ? -32.607 30.603 123.567 1.00 86.56 302 GLN A CA 1
ATOM 2366 C C . GLN A 1 302 ? -32.359 29.522 124.625 1.00 86.56 302 GLN A C 1
ATOM 2368 O O . GLN A 1 302 ? -32.234 29.848 125.801 1.00 86.56 302 GLN A O 1
ATOM 2373 N N . GLU A 1 303 ? -32.228 28.255 124.234 1.00 84.94 303 GLU A N 1
ATOM 2374 C CA . GLU A 1 303 ? -31.889 27.152 125.140 1.00 84.94 303 GLU A CA 1
ATOM 2375 C C . GLU A 1 303 ? -30.509 27.351 125.778 1.00 84.94 303 GLU A C 1
ATOM 2377 O O . GLU A 1 303 ? -30.358 27.157 126.985 1.00 84.94 303 GLU A O 1
ATOM 2382 N N . ARG A 1 304 ? -29.512 27.811 125.009 1.00 82.25 304 ARG A N 1
ATOM 2383 C CA . ARG A 1 304 ? -28.188 28.170 125.543 1.00 82.25 304 ARG A CA 1
ATOM 2384 C C . ARG A 1 304 ? -28.259 29.346 126.516 1.00 82.25 304 ARG A C 1
ATOM 2386 O O . ARG A 1 304 ? -27.622 29.289 127.565 1.00 82.25 304 ARG A O 1
ATOM 2393 N N . GLU A 1 305 ? -29.032 30.388 126.213 1.00 81.56 305 GLU A N 1
ATOM 2394 C CA . GLU A 1 305 ? -29.223 31.522 127.124 1.00 81.56 305 GLU A CA 1
ATOM 2395 C C . GLU A 1 305 ? -29.970 31.131 128.402 1.00 81.56 305 GLU A C 1
ATOM 2397 O O . GLU A 1 305 ? -29.594 31.577 129.484 1.00 81.56 305 GLU A O 1
ATOM 2402 N N . LEU A 1 306 ? -31.005 30.293 128.306 1.00 74.81 306 LEU A N 1
ATOM 2403 C CA . LEU A 1 306 ? -31.737 29.777 129.464 1.00 74.81 306 LEU A CA 1
ATOM 2404 C C . LEU A 1 306 ? -30.849 28.872 130.327 1.00 74.81 306 LEU A C 1
ATOM 2406 O O . LEU A 1 306 ? -30.896 28.974 131.551 1.00 74.81 306 LEU A O 1
ATOM 2410 N N . ALA A 1 307 ? -29.991 28.051 129.714 1.00 69.88 307 ALA A N 1
ATOM 2411 C CA . ALA A 1 307 ? -28.995 27.255 130.428 1.00 69.88 307 ALA A CA 1
ATOM 2412 C C . ALA A 1 307 ? -27.929 28.126 131.125 1.00 69.88 307 ALA A C 1
ATOM 2414 O O . ALA A 1 307 ? -27.465 27.774 132.206 1.00 69.88 307 ALA A O 1
ATOM 2415 N N . GLN A 1 308 ? -27.565 29.278 130.548 1.00 66.00 308 GLN A N 1
ATOM 2416 C CA . GLN A 1 308 ? -26.618 30.233 131.145 1.00 66.00 308 GLN A CA 1
ATOM 2417 C C . GLN A 1 308 ? -27.254 31.140 132.218 1.00 66.00 308 GLN A C 1
ATOM 2419 O O . GLN A 1 308 ? -26.574 31.538 133.162 1.00 66.00 308 GLN A O 1
ATOM 2424 N N . LYS A 1 309 ? -28.554 31.455 132.110 1.00 56.81 309 LYS A N 1
ATOM 2425 C CA . LYS A 1 309 ? -29.317 32.314 133.041 1.00 56.81 309 LYS A CA 1
ATOM 2426 C C . LYS A 1 309 ? -29.974 31.552 134.200 1.00 56.81 309 LYS A C 1
ATOM 2428 O O . LYS A 1 309 ? -30.751 32.147 134.943 1.00 56.81 309 LYS A O 1
ATOM 2433 N N . ALA A 1 310 ? -29.640 30.277 134.404 1.00 48.78 310 ALA A N 1
ATOM 2434 C CA . ALA A 1 310 ? -30.101 29.486 135.543 1.00 48.78 310 ALA A CA 1
ATOM 2435 C C . ALA A 1 310 ? -29.027 29.307 136.646 1.00 48.78 310 ALA A C 1
ATOM 2437 O O . ALA A 1 310 ? -28.525 28.198 136.829 1.00 48.78 310 ALA A O 1
ATOM 2438 N N . PRO A 1 311 ? -28.701 30.338 137.454 1.00 45.91 311 PRO A N 1
ATOM 2439 C CA . PRO A 1 311 ? -28.211 30.143 138.808 1.00 45.91 311 PRO A CA 1
ATOM 2440 C C . PRO A 1 311 ? -29.388 30.161 139.805 1.00 45.91 311 PRO A C 1
ATOM 2442 O O . PRO A 1 311 ? -30.121 31.138 139.915 1.00 45.91 311 PRO A O 1
ATOM 2445 N N . ASN A 1 312 ? -29.512 29.079 140.576 1.00 48.59 312 ASN A N 1
ATOM 2446 C CA . ASN A 1 312 ? -30.158 29.009 141.895 1.00 48.59 312 ASN A CA 1
ATOM 2447 C C . ASN A 1 312 ? -31.648 29.389 142.020 1.00 48.59 312 ASN A C 1
ATOM 2449 O O . ASN A 1 312 ? -31.981 30.459 142.521 1.00 48.59 312 ASN A O 1
ATOM 2453 N N . VAL A 1 313 ? -32.542 28.419 141.788 1.00 43.81 313 VAL A N 1
ATOM 2454 C CA . VAL A 1 313 ? -33.801 28.314 142.555 1.00 43.81 313 VAL A CA 1
ATOM 2455 C C . VAL A 1 313 ? -34.049 26.849 142.944 1.00 43.81 313 VAL A C 1
ATOM 2457 O O . VAL A 1 313 ? -34.807 26.134 142.300 1.00 43.81 313 VAL A O 1
ATOM 2460 N N . ASN A 1 314 ? -33.396 26.405 144.023 1.00 42.84 314 ASN A N 1
ATOM 2461 C CA . ASN A 1 314 ? -33.902 25.338 144.898 1.00 42.84 314 ASN A CA 1
ATOM 2462 C C . ASN A 1 314 ? -34.527 26.046 146.113 1.00 42.84 314 ASN A C 1
ATOM 2464 O O . ASN A 1 314 ? -33.815 26.585 146.952 1.00 42.84 314 ASN A O 1
ATOM 2468 N N . ILE A 1 315 ? -35.825 26.348 146.050 1.00 52.56 315 ILE A N 1
ATOM 2469 C CA . ILE A 1 315 ? -36.917 25.610 146.711 1.00 52.56 315 ILE A CA 1
ATOM 2470 C C . ILE A 1 315 ? -36.798 25.621 148.245 1.00 52.56 315 ILE A C 1
ATOM 2472 O O . ILE A 1 315 ? -36.327 24.677 148.871 1.00 52.56 315 ILE A O 1
ATOM 2476 N N . LEU A 1 316 ? -37.389 26.651 148.846 1.00 51.22 316 LEU A N 1
ATOM 2477 C CA . LEU A 1 316 ? -38.471 26.434 149.805 1.00 51.22 316 LEU A CA 1
ATOM 2478 C C . LEU A 1 316 ? -39.759 26.908 149.114 1.00 51.22 316 LEU A C 1
ATOM 2480 O O . LEU A 1 316 ? -40.152 28.063 149.245 1.00 51.22 316 LEU A O 1
ATOM 2484 N N . GLU A 1 317 ? -40.370 26.046 148.292 1.00 48.78 317 GLU A N 1
ATOM 2485 C CA . GLU A 1 317 ? -41.691 26.338 147.718 1.00 48.78 317 GLU A CA 1
ATOM 2486 C C . GLU A 1 317 ? -42.791 26.058 148.763 1.00 48.78 317 GLU A C 1
ATOM 2488 O O . GLU A 1 317 ? -42.859 24.941 149.287 1.00 48.78 317 GLU A O 1
ATOM 2493 N N . PRO A 1 318 ? -43.673 27.033 149.052 1.00 57.41 318 PRO A N 1
ATOM 2494 C CA . PRO A 1 318 ? -44.780 26.888 149.994 1.00 57.41 318 PRO A CA 1
ATOM 2495 C C . PRO A 1 318 ? -45.859 25.920 149.479 1.00 57.41 318 PRO A C 1
ATOM 2497 O O . PRO A 1 318 ? -46.049 25.735 148.276 1.00 57.41 318 PRO A O 1
ATOM 2500 N N . GLU A 1 319 ? -46.616 25.314 150.401 1.00 55.19 319 GLU A N 1
ATOM 2501 C CA . GLU A 1 319 ? -47.641 24.288 150.125 1.00 55.19 319 GLU A CA 1
ATOM 2502 C C . GLU A 1 319 ? -48.692 24.668 149.061 1.00 55.19 319 GLU A C 1
ATOM 2504 O O . GLU A 1 319 ? -49.335 23.790 148.475 1.00 55.19 319 GLU A O 1
ATOM 2509 N N . SER A 1 320 ? -48.866 25.960 148.780 1.00 59.66 320 SER A N 1
ATOM 2510 C CA . SER A 1 320 ? -49.728 26.474 147.713 1.00 59.66 320 SER A CA 1
ATOM 2511 C C . SER A 1 320 ? -49.287 26.006 146.317 1.00 59.66 320 SER A C 1
ATOM 2513 O O . SER A 1 320 ? -50.142 25.651 145.503 1.00 59.66 320 SER A O 1
ATOM 2515 N N . ALA A 1 321 ? -47.979 25.895 146.056 1.00 62.19 321 ALA A N 1
ATOM 2516 C CA . ALA A 1 321 ? -47.440 25.441 144.771 1.00 62.19 321 ALA A CA 1
ATOM 2517 C C . ALA A 1 321 ? -47.668 23.935 144.535 1.00 62.19 321 ALA A C 1
ATOM 2519 O O . ALA A 1 321 ? -47.985 23.505 143.421 1.00 62.19 321 ALA A O 1
ATOM 2520 N N . ARG A 1 322 ? -47.609 23.117 145.599 1.00 65.88 322 ARG A N 1
ATOM 2521 C CA . ARG A 1 322 ? -47.949 21.682 145.533 1.00 65.88 322 ARG A CA 1
ATOM 2522 C C . ARG A 1 322 ? -49.440 21.459 145.275 1.00 65.88 322 ARG A C 1
ATOM 2524 O O . ARG A 1 322 ? -49.788 20.620 144.446 1.00 65.88 322 ARG A O 1
ATOM 2531 N N . LYS A 1 323 ? -50.317 22.235 145.923 1.00 69.75 323 LYS A N 1
ATOM 2532 C CA . LYS A 1 323 ? -51.775 22.169 145.703 1.00 69.75 323 LYS A CA 1
ATOM 2533 C C . LYS A 1 323 ? -52.155 22.604 144.281 1.00 69.75 323 LYS A C 1
ATOM 2535 O O . LYS A 1 323 ? -52.962 21.928 143.648 1.00 69.75 323 LYS A O 1
ATOM 2540 N N . ALA A 1 324 ? -51.518 23.646 143.741 1.00 69.12 324 ALA A N 1
ATOM 2541 C CA . ALA A 1 324 ? -51.717 24.078 142.355 1.00 69.12 324 ALA A CA 1
ATOM 2542 C C . ALA A 1 324 ? -51.271 23.013 141.333 1.00 69.12 324 ALA A C 1
ATOM 2544 O O . ALA A 1 324 ? -52.007 22.721 140.389 1.00 69.12 324 ALA A O 1
ATOM 2545 N N . ARG A 1 325 ? -50.115 22.364 141.547 1.00 74.56 325 ARG A N 1
ATOM 2546 C CA . ARG A 1 325 ? -49.657 21.244 140.702 1.00 74.56 325 ARG A CA 1
ATOM 2547 C C . ARG A 1 325 ? -50.598 20.038 140.768 1.00 74.56 325 ARG A C 1
ATOM 2549 O O . ARG A 1 325 ? -50.935 19.490 139.724 1.00 74.56 325 ARG A O 1
ATOM 2556 N N . ALA A 1 326 ? -51.070 19.653 141.954 1.00 77.56 326 ALA A N 1
ATOM 2557 C CA . ALA A 1 326 ? -52.007 18.536 142.104 1.00 77.56 326 ALA A CA 1
ATOM 2558 C C . ALA A 1 326 ? -53.360 18.803 141.413 1.00 77.56 326 ALA A C 1
ATOM 2560 O O . ALA A 1 326 ? -53.927 17.908 140.782 1.00 77.56 326 ALA A O 1
ATOM 2561 N N . LEU A 1 327 ? -53.859 20.041 141.485 1.00 83.25 327 LEU A N 1
ATOM 2562 C CA . LEU A 1 327 ? -55.099 20.449 140.823 1.00 83.25 327 LEU A CA 1
ATOM 2563 C C . LEU A 1 327 ? -54.955 20.453 139.293 1.00 83.25 327 LEU A C 1
ATOM 2565 O O . LEU A 1 327 ? -55.840 19.964 138.592 1.00 83.25 327 LEU A O 1
ATOM 2569 N N . LEU A 1 328 ? -53.814 20.926 138.780 1.00 81.31 328 LEU A N 1
ATOM 2570 C CA . LEU A 1 328 ? -53.490 20.870 137.354 1.00 81.31 328 LEU A CA 1
ATOM 2571 C C . LEU A 1 328 ? -53.382 19.432 136.838 1.00 81.31 328 LEU A C 1
ATOM 2573 O O . LEU A 1 328 ? -53.875 19.154 135.747 1.00 81.31 328 LEU A O 1
ATOM 2577 N N . SER A 1 329 ? -52.794 18.512 137.607 1.00 82.25 329 SER A N 1
ATOM 2578 C CA . SER A 1 329 ? -52.731 17.096 137.221 1.00 82.25 329 SER A CA 1
ATOM 2579 C C . SER A 1 329 ? -54.123 16.462 137.150 1.00 82.25 329 SER A C 1
ATOM 2581 O O . SER A 1 329 ? -54.471 15.895 136.117 1.00 82.25 329 SER A O 1
ATOM 2583 N N . ARG A 1 330 ? -54.977 16.655 138.168 1.00 84.06 330 ARG A N 1
ATOM 2584 C CA . ARG A 1 330 ? -56.371 16.162 138.137 1.00 84.06 330 ARG A CA 1
ATOM 2585 C C . ARG A 1 330 ? -57.195 16.776 137.005 1.00 84.06 330 ARG A C 1
ATOM 2587 O O . ARG A 1 330 ? -58.027 16.095 136.409 1.00 84.06 330 ARG A O 1
ATOM 2594 N N . TRP A 1 331 ? -56.982 18.055 136.702 1.00 88.81 331 TRP A N 1
ATOM 2595 C CA . TRP A 1 331 ? -57.654 18.711 135.583 1.00 88.81 331 TRP A CA 1
ATOM 2596 C C . TRP A 1 331 ? -57.203 18.129 134.239 1.00 88.81 331 TRP A C 1
ATOM 2598 O O . TRP A 1 331 ? -58.049 17.778 133.417 1.00 88.81 331 TRP A O 1
ATOM 2608 N N . ARG A 1 332 ? -55.891 17.930 134.044 1.00 89.25 332 ARG A N 1
ATOM 2609 C CA . ARG A 1 332 ? -55.335 17.279 132.847 1.00 89.25 332 ARG A CA 1
ATOM 2610 C C . ARG A 1 332 ? -55.891 15.870 132.662 1.00 89.25 332 ARG A C 1
ATOM 2612 O O . ARG A 1 332 ? -56.329 15.545 131.566 1.00 89.25 332 ARG A O 1
ATOM 2619 N N . GLU A 1 333 ? -55.955 15.069 133.723 1.00 85.19 333 GLU A N 1
ATOM 2620 C CA . GLU A 1 333 ? -56.542 13.722 133.683 1.00 85.19 333 GLU A CA 1
ATOM 2621 C C . GLU A 1 333 ? -58.029 13.740 133.298 1.00 85.19 333 GLU A C 1
ATOM 2623 O O . GLU A 1 333 ? -58.487 12.909 132.506 1.00 85.19 333 GLU A O 1
ATOM 2628 N N . LYS A 1 334 ? -58.798 14.711 133.811 1.00 90.25 334 LYS A N 1
ATOM 2629 C CA . LYS A 1 334 ? -60.229 14.830 133.505 1.00 90.25 334 LYS A CA 1
ATOM 2630 C C . LYS A 1 334 ? -60.482 15.286 132.069 1.00 90.25 334 LYS A C 1
ATOM 2632 O O . LYS A 1 334 ? -61.357 14.726 131.410 1.00 90.25 334 LYS A O 1
ATOM 2637 N N . VAL A 1 335 ? -59.714 16.259 131.580 1.00 88.56 335 VAL A N 1
ATOM 2638 C CA . VAL A 1 335 ? -59.770 16.713 130.182 1.00 88.56 335 VAL A CA 1
ATOM 2639 C C . VAL A 1 335 ? -59.353 15.586 129.244 1.00 88.56 335 VAL A C 1
ATOM 2641 O O . VAL A 1 335 ? -60.028 15.354 128.247 1.00 88.56 335 VAL A O 1
ATOM 2644 N N . PHE A 1 336 ? -58.307 14.833 129.591 1.00 84.38 336 PHE A N 1
ATOM 2645 C CA . PHE A 1 336 ? -57.869 13.689 128.798 1.00 84.38 336 PHE A CA 1
ATOM 2646 C C . PHE A 1 336 ? -58.950 12.602 128.734 1.00 84.38 336 PHE A C 1
ATOM 2648 O O . PHE A 1 336 ? -59.271 12.125 127.649 1.00 84.38 336 PHE A O 1
ATOM 2655 N N . SER A 1 337 ? -59.599 12.279 129.860 1.00 85.75 337 SER A N 1
ATOM 2656 C CA . SER A 1 337 ? -60.735 11.342 129.874 1.00 85.75 337 SER A CA 1
ATOM 2657 C C . SER A 1 337 ? -61.903 11.818 129.004 1.00 85.75 337 SER A C 1
ATOM 2659 O O . SER A 1 337 ? -62.472 11.022 128.261 1.00 85.75 337 SER A O 1
ATOM 2661 N N . LEU A 1 338 ? -62.246 13.109 129.054 1.00 85.88 338 LEU A N 1
ATOM 2662 C CA . LEU A 1 338 ? -63.325 13.683 128.242 1.00 85.88 338 LEU A CA 1
ATOM 2663 C C . LEU A 1 338 ? -62.974 13.731 126.749 1.00 85.88 338 LEU A C 1
ATOM 2665 O O . LEU A 1 338 ? -63.826 13.428 125.922 1.00 85.88 338 LEU A O 1
ATOM 2669 N N . MET A 1 339 ? -61.729 14.049 126.391 1.00 82.56 339 MET A N 1
ATOM 2670 C CA . MET A 1 339 ? -61.252 13.993 125.005 1.00 82.56 339 MET A CA 1
ATOM 2671 C C . MET A 1 339 ? -61.285 12.570 124.451 1.00 82.56 339 MET A C 1
ATOM 2673 O O . MET A 1 339 ? -61.725 12.370 123.324 1.00 82.56 339 MET A O 1
ATOM 2677 N N . VAL A 1 340 ? -60.846 11.581 125.233 1.00 83.69 340 VAL A N 1
ATOM 2678 C CA . VAL A 1 340 ? -60.894 10.170 124.827 1.00 83.69 340 VAL A CA 1
ATOM 2679 C C . VAL A 1 340 ? -62.344 9.708 124.668 1.00 83.69 340 VAL A C 1
ATOM 2681 O O . VAL A 1 340 ? -62.656 9.032 123.692 1.00 83.69 340 VAL A O 1
ATOM 2684 N N . GLN A 1 341 ? -63.250 10.128 125.556 1.00 81.25 341 GLN A N 1
ATOM 2685 C CA . GLN A 1 341 ? -64.684 9.855 125.419 1.00 81.25 341 GLN A CA 1
ATOM 2686 C C . GLN A 1 341 ? -65.290 10.509 124.172 1.00 81.25 341 GLN A C 1
ATOM 2688 O O . GLN A 1 341 ? -65.977 9.830 123.414 1.00 81.25 341 GLN A O 1
ATOM 2693 N N . LEU A 1 342 ? -64.998 11.787 123.912 1.00 82.19 342 LEU A N 1
ATOM 2694 C CA . LEU A 1 342 ? -65.482 12.493 122.726 1.00 82.19 342 LEU A CA 1
ATOM 2695 C C . LEU A 1 342 ? -64.942 11.846 121.444 1.00 82.19 342 LEU A C 1
ATOM 2697 O O . LEU A 1 342 ? -65.685 11.642 120.488 1.00 82.19 342 LEU A O 1
ATOM 2701 N N . LYS A 1 343 ? -63.667 11.439 121.436 1.00 77.56 343 LYS A N 1
ATOM 2702 C CA . LYS A 1 343 ? -63.060 10.805 120.264 1.00 77.56 343 LYS A CA 1
ATOM 2703 C C . LYS A 1 343 ? -63.559 9.379 120.036 1.00 77.56 343 LYS A C 1
ATOM 2705 O O . LYS A 1 343 ? -63.782 9.000 118.892 1.00 77.56 343 LYS A O 1
ATOM 2710 N N . ALA A 1 344 ? -63.837 8.623 121.098 1.00 72.94 344 ALA A N 1
ATOM 2711 C CA . ALA A 1 344 ? -64.537 7.342 121.004 1.00 72.94 344 ALA A CA 1
ATOM 2712 C C . ALA A 1 344 ? -65.987 7.509 120.505 1.00 72.94 344 ALA A C 1
ATOM 2714 O O . ALA A 1 344 ? -66.491 6.661 119.768 1.00 72.94 344 ALA A O 1
ATOM 2715 N N . GLN A 1 345 ? -66.648 8.619 120.847 1.00 75.94 345 GLN A N 1
ATOM 2716 C CA . GLN A 1 345 ? -67.993 8.948 120.371 1.00 75.94 345 GLN A CA 1
ATOM 2717 C C . GLN A 1 345 ? -68.011 9.375 118.890 1.00 75.94 345 GLN A C 1
ATOM 2719 O O . GLN A 1 345 ? -68.903 8.982 118.145 1.00 75.94 345 GLN A O 1
ATOM 2724 N N . GLU A 1 346 ? -66.997 10.107 118.423 1.00 72.38 346 GLU A N 1
ATOM 2725 C CA . GLU A 1 346 ? -66.832 10.446 117.000 1.00 72.38 346 GLU A CA 1
ATOM 2726 C C . GLU A 1 346 ? -66.507 9.215 116.139 1.00 72.38 346 GLU A C 1
ATOM 2728 O O . GLU A 1 346 ? -67.030 9.074 115.033 1.00 72.38 346 GLU A O 1
ATOM 2733 N N . LEU A 1 347 ? -65.691 8.288 116.653 1.00 65.88 347 LEU A N 1
ATOM 2734 C CA . LEU A 1 347 ? -65.361 7.032 115.968 1.00 65.88 347 LEU A CA 1
ATOM 2735 C C . LEU A 1 347 ? -66.517 6.016 115.963 1.00 65.88 347 LEU A C 1
ATOM 2737 O O . LEU A 1 347 ? -66.526 5.110 115.135 1.00 65.88 347 LEU A O 1
ATOM 2741 N N . SER A 1 348 ? -67.506 6.166 116.850 1.00 61.88 348 SER A N 1
ATOM 2742 C CA . SER A 1 348 ? -68.695 5.302 116.920 1.00 61.88 348 SER A CA 1
ATOM 2743 C C . SER A 1 348 ? -69.895 5.841 116.131 1.00 61.88 348 SER A C 1
ATOM 2745 O O . SER A 1 348 ? -71.008 5.336 116.276 1.00 61.88 348 SER A O 1
ATOM 2747 N N . HIS A 1 349 ? -69.696 6.823 115.242 1.00 65.12 349 HIS A N 1
ATOM 2748 C CA . HIS A 1 349 ? -70.750 7.282 114.340 1.00 65.12 349 HIS A CA 1
ATOM 2749 C C . HIS A 1 349 ? -71.088 6.175 113.306 1.00 65.12 349 HIS A C 1
ATOM 2751 O O . HIS A 1 349 ? -70.269 5.862 112.439 1.00 65.12 349 HIS A O 1
ATOM 2757 N N . PRO A 1 350 ? -72.310 5.601 113.297 1.00 65.00 350 PRO A N 1
ATOM 2758 C CA . PRO A 1 350 ? -72.648 4.397 112.515 1.00 65.00 350 PRO A CA 1
ATOM 2759 C C . PRO A 1 350 ? -72.787 4.623 110.997 1.00 65.00 350 PRO A C 1
ATOM 2761 O O . PRO A 1 350 ? -73.243 3.741 110.270 1.00 65.00 350 PRO A O 1
ATOM 2764 N N . ARG A 1 351 ? -72.436 5.813 110.497 1.00 70.25 351 ARG A N 1
ATOM 2765 C CA . ARG A 1 351 ? -72.657 6.214 109.101 1.00 70.25 351 ARG A CA 1
ATOM 2766 C C . ARG A 1 351 ? -71.620 5.604 108.158 1.00 70.25 351 ARG A C 1
ATOM 2768 O O . ARG A 1 351 ? -71.990 5.112 107.100 1.00 70.25 351 ARG A O 1
ATOM 2775 N N . VAL A 1 352 ? -70.355 5.574 108.577 1.00 69.31 352 VAL A N 1
ATOM 2776 C CA . VAL A 1 352 ? -69.249 4.989 107.803 1.00 69.31 352 VAL A CA 1
ATOM 2777 C C . VAL A 1 352 ? -69.373 3.462 107.685 1.00 69.31 352 VAL A C 1
ATOM 2779 O O . VAL A 1 352 ? -69.361 2.974 106.559 1.00 69.31 352 VAL A O 1
ATOM 2782 N N . PRO A 1 353 ? -69.593 2.682 108.767 1.00 72.88 353 PRO A N 1
ATOM 2783 C CA . PRO A 1 353 ? -69.766 1.234 108.629 1.00 72.88 353 PRO A CA 1
ATOM 2784 C C . PRO A 1 353 ? -71.022 0.847 107.832 1.00 72.88 353 PRO A C 1
ATOM 2786 O O . PRO A 1 353 ? -71.000 -0.162 107.136 1.00 72.88 353 PRO A O 1
ATOM 2789 N N . ARG A 1 354 ? -72.098 1.653 107.857 1.00 77.62 354 ARG A N 1
ATOM 2790 C CA . ARG A 1 354 ? -73.260 1.435 106.974 1.00 77.62 354 ARG A CA 1
ATOM 2791 C C . ARG A 1 354 ? -72.928 1.644 105.496 1.00 77.62 354 ARG A C 1
ATOM 2793 O O . ARG A 1 354 ? -73.303 0.802 104.693 1.00 77.62 354 ARG A O 1
ATOM 2800 N N . GLN A 1 355 ? -72.208 2.712 105.149 1.00 81.12 355 GLN A N 1
ATOM 2801 C CA . GLN A 1 355 ? -71.793 2.974 103.764 1.00 81.12 355 GLN A CA 1
ATOM 2802 C C . GLN A 1 355 ? -70.824 1.909 103.243 1.00 81.12 355 GLN A C 1
ATOM 2804 O O . GLN A 1 355 ? -70.946 1.475 102.102 1.00 81.12 355 GLN A O 1
ATOM 2809 N N . VAL A 1 356 ? -69.900 1.443 104.087 1.00 79.50 356 VAL A N 1
ATOM 2810 C CA . VAL A 1 356 ? -69.004 0.332 103.740 1.00 79.50 356 VAL A CA 1
ATOM 2811 C C . VAL A 1 356 ? -69.808 -0.950 103.512 1.00 79.50 356 VAL A C 1
ATOM 2813 O O . VAL A 1 356 ? -69.626 -1.589 102.485 1.00 79.50 356 VAL A O 1
ATOM 2816 N N . ALA A 1 357 ? -70.768 -1.275 104.383 1.00 82.81 357 ALA A N 1
ATOM 2817 C CA . ALA A 1 357 ? -71.619 -2.453 104.208 1.00 82.81 357 ALA A CA 1
ATOM 2818 C C . ALA A 1 357 ? -72.540 -2.371 102.969 1.00 82.81 357 ALA A C 1
ATOM 2820 O O . ALA A 1 357 ? -72.852 -3.397 102.364 1.00 82.81 357 ALA A O 1
ATOM 2821 N N . GLU A 1 358 ? -72.998 -1.176 102.585 1.00 85.25 358 GLU A N 1
ATOM 2822 C CA . GLU A 1 358 ? -73.765 -0.957 101.349 1.00 85.25 358 GLU A CA 1
ATOM 2823 C C . GLU A 1 358 ? -72.891 -1.145 100.102 1.00 85.25 358 GLU A C 1
ATOM 2825 O O . GLU A 1 358 ? -73.276 -1.895 99.205 1.00 85.25 358 GLU A O 1
ATOM 2830 N N . LEU A 1 359 ? -71.687 -0.567 100.080 1.00 86.50 359 LEU A N 1
ATOM 2831 C CA . LEU A 1 359 ? -70.731 -0.741 98.980 1.00 86.50 359 LEU A CA 1
ATOM 2832 C C . LEU A 1 359 ? -70.235 -2.188 98.865 1.00 86.50 359 LEU A C 1
ATOM 2834 O O . LEU A 1 359 ? -70.089 -2.703 97.760 1.00 86.50 359 LEU A O 1
ATOM 2838 N N . GLU A 1 360 ? -70.020 -2.882 99.983 1.00 87.25 360 GLU A N 1
ATOM 2839 C CA . GLU A 1 360 ? -69.663 -4.305 99.987 1.00 87.25 360 GLU A CA 1
ATOM 2840 C C . GLU A 1 360 ? -70.767 -5.167 99.366 1.00 87.25 360 GLU A C 1
ATOM 2842 O O . GLU A 1 360 ? -70.476 -6.072 98.579 1.00 87.25 360 GLU A O 1
ATOM 2847 N N . LYS A 1 361 ? -72.040 -4.865 99.660 1.00 89.00 361 LYS A N 1
ATOM 2848 C CA . LYS A 1 361 ? -73.184 -5.531 99.019 1.00 89.00 361 LYS A CA 1
ATOM 2849 C C . LYS A 1 361 ? -73.254 -5.231 97.525 1.00 89.00 361 LYS A C 1
ATOM 2851 O O . LYS A 1 361 ? -73.530 -6.139 96.743 1.00 89.00 361 LYS A O 1
ATOM 2856 N N . GLU A 1 362 ? -72.988 -3.993 97.120 1.00 90.19 362 GLU A N 1
ATOM 2857 C CA . GLU A 1 362 ? -73.004 -3.594 95.713 1.00 90.19 362 GLU A CA 1
ATOM 2858 C C . GLU A 1 362 ? -71.882 -4.282 94.922 1.00 90.19 362 GLU A C 1
ATOM 2860 O O . GLU A 1 362 ? -72.148 -4.907 93.894 1.00 90.19 362 GLU A O 1
ATOM 2865 N N . VAL A 1 363 ? -70.658 -4.312 95.459 1.00 90.81 363 VAL A N 1
ATOM 2866 C CA . VAL A 1 363 ? -69.525 -5.048 94.873 1.00 90.81 363 VAL A CA 1
ATOM 2867 C C . VAL A 1 363 ? -69.812 -6.550 94.801 1.00 90.81 363 VAL A C 1
ATOM 2869 O O . VAL A 1 363 ? -69.500 -7.186 93.793 1.00 90.81 363 VAL A O 1
ATOM 2872 N N . ALA A 1 364 ? -70.435 -7.134 95.828 1.00 85.56 364 ALA A N 1
ATOM 2873 C CA . ALA A 1 364 ? -70.841 -8.538 95.793 1.00 85.56 364 ALA A CA 1
ATOM 2874 C C . ALA A 1 364 ? -71.878 -8.806 94.686 1.00 85.56 364 ALA A C 1
ATOM 2876 O O . ALA A 1 364 ? -71.748 -9.786 93.951 1.00 85.56 364 ALA A O 1
ATOM 2877 N N . SER A 1 365 ? -72.859 -7.913 94.515 1.00 88.38 365 SER A N 1
ATOM 2878 C CA . SER A 1 365 ? -73.875 -8.031 93.461 1.00 88.38 365 SER A CA 1
ATOM 2879 C C . SER A 1 365 ? -73.282 -7.909 92.052 1.00 88.38 365 SER A C 1
ATOM 2881 O O . SER A 1 365 ? -73.608 -8.712 91.177 1.00 88.38 365 SER A O 1
ATOM 2883 N N . GLN A 1 366 ? -72.340 -6.982 91.846 1.00 88.31 366 GLN A N 1
ATOM 2884 C CA . GLN A 1 366 ? -71.657 -6.792 90.566 1.00 88.31 366 GLN A CA 1
ATOM 2885 C C . GLN A 1 366 ? -70.777 -7.992 90.214 1.00 88.31 366 GLN A C 1
ATOM 2887 O O . GLN A 1 366 ? -70.831 -8.475 89.087 1.00 88.31 366 GLN A O 1
ATOM 2892 N N . ARG A 1 367 ? -70.035 -8.543 91.183 1.00 88.12 367 ARG A N 1
ATOM 2893 C CA . ARG A 1 367 ? -69.251 -9.774 90.982 1.00 88.12 367 ARG A CA 1
ATOM 2894 C C . ARG A 1 367 ? -70.132 -10.965 90.627 1.00 88.12 367 ARG A C 1
ATOM 2896 O O . ARG A 1 367 ? -69.762 -11.779 89.785 1.00 88.12 367 ARG A O 1
ATOM 2903 N N . GLN A 1 368 ? -71.311 -11.068 91.239 1.00 87.31 368 GLN A N 1
ATOM 2904 C CA . GLN A 1 368 ? -72.271 -12.112 90.896 1.00 87.31 368 GLN A CA 1
ATOM 2905 C C . GLN A 1 368 ? -72.819 -11.927 89.470 1.00 87.31 368 GLN A C 1
ATOM 2907 O O . GLN A 1 368 ? -72.960 -12.904 88.738 1.00 87.31 368 GLN A O 1
ATOM 2912 N N . GLN A 1 369 ? -73.066 -10.687 89.040 1.00 91.12 369 GLN A N 1
ATOM 2913 C CA . GLN A 1 369 ? -73.489 -10.373 87.674 1.00 91.12 369 GLN A CA 1
ATOM 2914 C C . GLN A 1 369 ? -72.383 -10.652 86.643 1.00 91.12 369 GLN A C 1
ATOM 2916 O O . GLN A 1 369 ? -72.656 -11.232 85.592 1.00 91.12 369 GLN A O 1
ATOM 2921 N N . GLU A 1 370 ? -71.132 -10.321 86.961 1.00 87.25 370 GLU A N 1
ATOM 2922 C CA . GLU A 1 370 ? -69.959 -10.656 86.150 1.00 87.25 370 GLU A CA 1
ATOM 2923 C C . GLU A 1 370 ? -69.797 -12.175 86.010 1.00 87.25 370 GLU A C 1
ATOM 2925 O O . GLU A 1 370 ? -69.620 -12.674 84.901 1.00 87.25 370 GLU A O 1
ATOM 2930 N N . ALA A 1 371 ? -69.956 -12.935 87.099 1.00 87.56 371 ALA A N 1
ATOM 2931 C CA . ALA A 1 371 ? -69.905 -14.395 87.064 1.00 87.56 371 ALA A CA 1
ATOM 2932 C C . ALA A 1 371 ? -71.005 -14.999 86.170 1.00 87.56 371 ALA A C 1
ATOM 2934 O O . ALA A 1 371 ? -70.739 -15.932 85.408 1.00 87.56 371 ALA A O 1
ATOM 2935 N N . LEU A 1 372 ? -72.223 -14.447 86.211 1.00 90.44 372 LEU A N 1
ATOM 2936 C CA . LEU A 1 372 ? -73.319 -14.863 85.329 1.00 90.44 372 LEU A CA 1
ATOM 2937 C C . LEU A 1 372 ? -73.024 -14.546 83.856 1.00 90.44 372 LEU A C 1
ATOM 2939 O O . LEU A 1 372 ? -73.265 -15.390 82.991 1.00 90.44 372 LEU A O 1
ATOM 2943 N N . LEU A 1 373 ? -72.470 -13.367 83.558 1.00 90.50 373 LEU A N 1
ATOM 2944 C CA . LEU A 1 373 ? -72.079 -12.989 82.197 1.00 90.50 373 LEU A CA 1
ATOM 2945 C C . LEU A 1 373 ? -70.918 -13.841 81.681 1.00 90.50 373 LEU A C 1
ATOM 2947 O O . LEU A 1 373 ? -70.978 -14.308 80.548 1.00 90.50 373 LEU A O 1
ATOM 2951 N N . LEU A 1 374 ? -69.910 -14.119 82.508 1.00 90.75 374 LEU A N 1
ATOM 2952 C CA . LEU A 1 374 ? -68.812 -15.023 82.166 1.00 90.75 374 LEU A CA 1
ATOM 2953 C C . LEU A 1 374 ? -69.313 -16.444 81.898 1.00 90.75 374 LEU A C 1
ATOM 2955 O O . LEU A 1 374 ? -68.852 -17.085 80.957 1.00 90.75 374 LEU A O 1
ATOM 2959 N N . HIS A 1 375 ? -70.272 -16.942 82.682 1.00 85.69 375 HIS A N 1
ATOM 2960 C CA . HIS A 1 375 ? -70.874 -18.251 82.432 1.00 85.69 375 HIS A CA 1
ATOM 2961 C C . HIS A 1 375 ? -71.705 -18.262 81.139 1.00 85.69 375 HIS A C 1
ATOM 2963 O O . HIS A 1 375 ? -71.618 -19.211 80.365 1.00 85.69 375 HIS A O 1
ATOM 2969 N N . SER A 1 376 ? -72.446 -17.185 80.858 1.00 89.31 376 SER A N 1
ATOM 2970 C CA . SER A 1 376 ? -73.181 -17.005 79.600 1.00 89.31 376 SER A CA 1
ATOM 2971 C C . SER A 1 376 ? -72.244 -16.940 78.387 1.00 89.31 376 SER A C 1
ATOM 2973 O O . SER A 1 376 ? -72.484 -17.614 77.388 1.00 89.31 376 SER A O 1
ATOM 2975 N N . LEU A 1 377 ? -71.130 -16.206 78.494 1.00 89.94 377 LEU A N 1
ATOM 2976 C CA . LEU A 1 377 ? -70.093 -16.133 77.462 1.00 89.94 377 LEU A CA 1
ATOM 2977 C C . LEU A 1 377 ? -69.439 -17.495 77.230 1.00 89.94 377 LEU A C 1
ATOM 2979 O O . LEU A 1 377 ? -69.343 -17.919 76.085 1.00 89.94 377 LEU A O 1
ATOM 2983 N N . LYS A 1 378 ? -69.084 -18.226 78.295 1.00 86.94 378 LYS A N 1
ATOM 2984 C CA . LYS A 1 378 ? -68.587 -19.607 78.182 1.00 86.94 378 LYS A CA 1
ATOM 2985 C C . LYS A 1 378 ? -69.621 -20.541 77.546 1.00 86.94 378 LYS A C 1
ATOM 2987 O O . LYS A 1 378 ? -69.253 -21.395 76.748 1.00 86.94 378 LYS A O 1
ATOM 2992 N N . GLY A 1 379 ? -70.906 -20.372 77.860 1.00 86.88 379 GLY A N 1
ATOM 2993 C CA . GLY A 1 379 ? -72.000 -21.111 77.226 1.00 86.88 379 GLY A CA 1
ATOM 2994 C C . GLY A 1 379 ? -72.113 -20.816 75.729 1.00 86.88 379 GLY A C 1
ATOM 2995 O O . GLY A 1 379 ? -72.215 -21.742 74.931 1.00 86.88 379 GLY A O 1
ATOM 2996 N N . LYS A 1 380 ? -72.016 -19.541 75.337 1.00 88.44 380 LYS A N 1
ATOM 2997 C CA . LYS A 1 380 ? -72.000 -19.109 73.930 1.00 88.44 380 LYS A CA 1
ATOM 2998 C C . LYS A 1 380 ? -70.755 -19.590 73.189 1.00 88.44 380 LYS A C 1
ATOM 3000 O O . LYS A 1 380 ? -70.845 -19.989 72.035 1.00 88.44 380 LYS A O 1
ATOM 3005 N N . GLU A 1 381 ? -69.608 -19.608 73.853 1.00 86.25 381 GLU A N 1
ATOM 3006 C CA . GLU A 1 381 ? -68.365 -20.136 73.297 1.00 86.25 381 GLU A CA 1
ATOM 3007 C C . GLU A 1 381 ? -68.435 -21.655 73.096 1.00 86.25 381 GLU A C 1
ATOM 3009 O O . GLU A 1 381 ? -68.046 -22.150 72.040 1.00 86.25 381 GLU A O 1
ATOM 3014 N N . ALA A 1 382 ? -69.025 -22.392 74.041 1.00 78.50 382 ALA A N 1
ATOM 3015 C CA . ALA A 1 382 ? -69.308 -23.816 73.881 1.00 78.50 382 ALA A CA 1
ATOM 3016 C C . ALA A 1 382 ? -70.339 -24.087 72.767 1.00 78.50 382 ALA A C 1
ATOM 3018 O O . ALA A 1 382 ? -70.180 -25.046 72.016 1.00 78.50 382 ALA A O 1
ATOM 3019 N N . GLU A 1 383 ? -71.362 -23.240 72.614 1.00 80.81 383 GLU A N 1
ATOM 3020 C CA . GLU A 1 383 ? -72.346 -23.314 71.523 1.00 80.81 383 GLU A CA 1
ATOM 3021 C C . GLU A 1 383 ? -71.670 -23.126 70.154 1.00 80.81 383 GLU A C 1
ATOM 3023 O O . GLU A 1 383 ? -71.855 -23.954 69.264 1.00 80.81 383 GLU A O 1
ATOM 3028 N N . ILE A 1 384 ? -70.785 -22.132 70.014 1.00 79.69 384 ILE A N 1
ATOM 3029 C CA . ILE A 1 384 ? -69.997 -21.902 68.790 1.00 79.69 384 ILE A CA 1
ATOM 3030 C C . ILE A 1 384 ? -69.019 -23.056 68.532 1.00 79.69 384 ILE A C 1
ATOM 3032 O O . ILE A 1 384 ? -68.855 -23.483 67.390 1.00 79.69 384 ILE A O 1
ATOM 3036 N N . GLN A 1 385 ? -68.373 -23.605 69.564 1.00 75.62 385 GLN A N 1
ATOM 3037 C CA . GLN A 1 385 ? -67.520 -24.789 69.415 1.00 75.62 385 GLN A CA 1
ATOM 3038 C C . GLN A 1 385 ? -68.330 -26.016 68.979 1.00 75.62 385 GLN A C 1
ATOM 3040 O O . GLN A 1 385 ? -67.873 -26.764 68.114 1.00 75.62 385 GLN A O 1
ATOM 3045 N N . MET A 1 386 ? -69.547 -26.203 69.500 1.00 71.56 386 MET A N 1
ATOM 3046 C CA . MET A 1 386 ? -70.456 -27.249 69.031 1.00 71.56 386 MET A CA 1
ATOM 3047 C C . MET A 1 386 ? -70.917 -27.003 67.596 1.00 71.56 386 MET A C 1
ATOM 3049 O O . MET A 1 386 ? -70.968 -27.959 66.835 1.00 71.56 386 MET A O 1
ATOM 3053 N N . GLU A 1 387 ? -71.172 -25.764 67.173 1.00 73.50 387 GLU A N 1
ATOM 3054 C CA . GLU A 1 387 ? -71.459 -25.444 65.770 1.00 73.50 387 GLU A CA 1
ATOM 3055 C C . GLU A 1 387 ? -70.247 -25.678 64.861 1.00 73.50 387 GLU A C 1
ATOM 3057 O O . GLU A 1 387 ? -70.410 -26.183 63.754 1.00 73.50 387 GLU A O 1
ATOM 3062 N N . GLN A 1 388 ? -69.020 -25.407 65.313 1.00 71.94 388 GLN A N 1
ATOM 3063 C CA . GLN A 1 388 ? -67.791 -25.712 64.569 1.00 71.94 388 GLN A CA 1
ATOM 3064 C C . GLN A 1 388 ? -67.533 -27.220 64.468 1.00 71.94 388 GLN A C 1
ATOM 3066 O O . GLN A 1 388 ? -67.087 -27.700 63.423 1.00 71.94 388 GLN A O 1
ATOM 3071 N N . VAL A 1 389 ? -67.836 -27.982 65.522 1.00 61.66 389 VAL A N 1
ATOM 3072 C CA . VAL A 1 389 ? -67.802 -29.451 65.502 1.00 61.66 389 VAL A CA 1
ATOM 3073 C C . VAL A 1 389 ? -68.936 -29.994 64.633 1.00 61.66 389 VAL A C 1
ATOM 3075 O O . VAL A 1 389 ? -68.687 -30.883 63.836 1.00 61.66 389 VAL A O 1
ATOM 3078 N N . ASN A 1 390 ? -70.136 -29.416 64.665 1.00 54.94 390 ASN A N 1
ATOM 3079 C CA . ASN A 1 390 ? -71.276 -29.815 63.832 1.00 54.94 390 ASN A CA 1
ATOM 3080 C C . ASN A 1 390 ? -71.069 -29.453 62.345 1.00 54.94 390 ASN A C 1
ATOM 3082 O O . ASN A 1 390 ? -71.449 -30.212 61.455 1.00 54.94 390 ASN A O 1
ATOM 3086 N N . SER A 1 391 ? -70.362 -28.354 62.066 1.00 53.12 391 SER A N 1
ATOM 3087 C CA . SER A 1 391 ? -69.887 -27.977 60.726 1.00 53.12 391 SER A CA 1
ATOM 3088 C C . SER A 1 391 ? -68.805 -28.939 60.219 1.00 53.12 391 SER A C 1
ATOM 3090 O O . SER A 1 391 ? -68.756 -29.239 59.029 1.00 53.12 391 SER A O 1
ATOM 3092 N N . LYS A 1 392 ? -67.967 -29.472 61.121 1.00 53.34 392 LYS A N 1
ATOM 3093 C CA . LYS A 1 392 ? -66.958 -30.507 60.824 1.00 53.34 392 LYS A CA 1
ATOM 3094 C C . LYS A 1 392 ? -67.527 -31.936 60.791 1.00 53.34 392 LYS A C 1
ATOM 3096 O O . LYS A 1 392 ? -66.935 -32.796 60.151 1.00 53.34 392 LYS A O 1
ATOM 3101 N N . VAL A 1 393 ? -68.672 -32.191 61.430 1.00 47.75 393 VAL A N 1
ATOM 3102 C CA . VAL A 1 393 ? -69.338 -33.508 61.538 1.00 47.75 393 VAL A CA 1
ATOM 3103 C C . VAL A 1 393 ? -70.511 -33.656 60.552 1.00 47.75 393 VAL A C 1
ATOM 3105 O O . VAL A 1 393 ? -70.981 -34.761 60.316 1.00 47.75 393 VAL A O 1
ATOM 3108 N N . SER A 1 394 ? -70.888 -32.603 59.819 1.00 46.59 394 SER A N 1
ATOM 3109 C CA . SER A 1 394 ? -71.828 -32.690 58.681 1.00 46.59 394 SER A CA 1
ATOM 3110 C C . SER A 1 394 ? -71.222 -33.304 57.394 1.00 46.59 394 SER A C 1
ATOM 3112 O O . SER A 1 394 ? -71.792 -33.186 56.313 1.00 46.59 394 SER A O 1
ATOM 3114 N N . HIS A 1 395 ? -70.095 -34.017 57.511 1.00 46.06 395 HIS A N 1
ATOM 3115 C CA . HIS A 1 395 ? -69.660 -35.104 56.619 1.00 46.06 395 HIS A CA 1
ATOM 3116 C C . HIS A 1 395 ? -69.542 -36.405 57.441 1.00 46.06 395 HIS A C 1
ATOM 3118 O O . HIS A 1 395 ? -68.454 -36.916 57.688 1.00 46.06 395 HIS A O 1
ATOM 3124 N N . GLY A 1 396 ? -70.667 -36.933 57.921 1.00 33.00 396 GLY A N 1
ATOM 3125 C CA . GLY A 1 396 ? -70.698 -38.193 58.671 1.00 33.00 396 GLY A CA 1
ATOM 3126 C C . GLY A 1 396 ? -72.030 -38.392 59.380 1.00 33.00 396 GLY A C 1
ATOM 3127 O O . GLY A 1 396 ? -72.372 -37.653 60.292 1.00 33.00 396 GLY A O 1
ATOM 3128 N N . GLY A 1 397 ? -72.820 -39.357 58.916 1.00 31.30 397 GLY A N 1
ATOM 3129 C CA . GLY A 1 397 ? -74.236 -39.487 59.249 1.00 31.30 397 GLY A CA 1
ATOM 3130 C C . GLY A 1 397 ? -74.575 -39.757 60.721 1.00 31.30 397 GLY A C 1
ATOM 3131 O O . GLY A 1 397 ? -73.963 -40.588 61.376 1.00 31.30 397 GLY A O 1
ATOM 3132 N N . GLY A 1 398 ? -75.657 -39.103 61.156 1.00 34.28 398 GLY A N 1
ATOM 3133 C CA . GLY A 1 398 ? -76.804 -39.673 61.873 1.00 34.28 398 GLY A CA 1
ATOM 3134 C C . GLY A 1 398 ? -76.603 -40.310 63.253 1.00 34.28 398 GLY A C 1
ATOM 3135 O O . GLY A 1 398 ? -76.072 -41.406 63.354 1.00 34.28 398 GLY A O 1
ATOM 3136 N N . GLN A 1 399 ? -77.254 -39.742 64.280 1.00 32.25 399 GLN A N 1
ATOM 3137 C CA . GLN A 1 399 ? -78.411 -40.348 64.975 1.00 32.25 399 GLN A CA 1
ATOM 3138 C C . GLN A 1 399 ? -78.827 -39.569 66.246 1.00 32.25 399 GLN A C 1
ATOM 3140 O O . GLN A 1 399 ? -78.004 -39.237 67.084 1.00 32.25 399 GLN A O 1
ATOM 3145 N N . LYS A 1 400 ? -80.149 -39.358 66.356 1.00 34.03 400 LYS A N 1
ATOM 3146 C CA . LYS A 1 400 ? -81.044 -39.380 67.540 1.00 34.03 400 LYS A CA 1
ATOM 3147 C C . LYS A 1 400 ? -80.660 -38.659 68.862 1.00 34.03 400 LYS A C 1
ATOM 3149 O O . LYS A 1 400 ? -79.789 -39.077 69.607 1.00 34.03 400 LYS A O 1
ATOM 3154 N N . THR A 1 401 ? -81.508 -37.671 69.180 1.00 35.69 401 THR A N 1
ATOM 3155 C CA . THR A 1 401 ? -82.110 -37.242 70.481 1.00 35.69 401 THR A CA 1
ATOM 3156 C C . THR A 1 401 ? -82.115 -38.273 71.643 1.00 35.69 401 THR A C 1
ATOM 3158 O O . THR A 1 401 ? -82.147 -39.458 71.309 1.00 35.69 401 THR A O 1
ATOM 3161 N N . PRO A 1 402 ? -82.298 -37.912 72.954 1.00 44.47 402 PRO A N 1
ATOM 3162 C CA . PRO A 1 402 ? -83.133 -36.798 73.452 1.00 44.47 402 PRO A CA 1
ATOM 3163 C C . PRO A 1 402 ? -82.715 -36.049 74.753 1.00 44.47 402 PRO A C 1
ATOM 3165 O O . PRO A 1 402 ? -81.778 -36.384 75.465 1.00 44.47 402 PRO A O 1
ATOM 3168 N N . ARG A 1 403 ? -83.523 -35.009 75.014 1.00 34.47 403 ARG A N 1
ATOM 3169 C CA . ARG A 1 403 ? -83.746 -34.175 76.213 1.00 34.47 403 ARG A CA 1
ATOM 3170 C C . ARG A 1 403 ? -83.479 -34.802 77.593 1.00 34.47 403 ARG A C 1
ATOM 3172 O O . ARG A 1 403 ? -83.934 -35.904 77.874 1.00 34.47 403 ARG A O 1
ATOM 3179 N N . GLY A 1 404 ? -83.007 -33.951 78.509 1.00 30.75 404 GLY A N 1
ATOM 3180 C CA . GLY A 1 404 ? -83.236 -34.056 79.954 1.00 30.75 404 GLY A CA 1
ATOM 3181 C C . GLY A 1 404 ? -83.072 -32.692 80.636 1.00 30.75 404 GLY A C 1
ATOM 3182 O O . GLY A 1 404 ? -81.976 -32.146 80.666 1.00 30.75 404 GLY A O 1
ATOM 3183 N N . SER A 1 405 ? -84.172 -32.120 81.131 1.00 34.53 405 SER A N 1
ATOM 3184 C CA . SER A 1 405 ? -84.207 -30.889 81.929 1.00 34.53 405 SER A CA 1
ATOM 3185 C C . SER A 1 405 ? -83.888 -31.171 83.397 1.00 34.53 405 SER A C 1
ATOM 3187 O O . SER A 1 405 ? -84.355 -32.177 83.927 1.00 34.53 405 SER A O 1
ATOM 3189 N N . GLY A 1 406 ? -83.242 -30.227 84.082 1.00 31.77 406 GLY A N 1
ATOM 3190 C CA . GLY A 1 406 ? -83.123 -30.216 85.540 1.00 31.77 406 GLY A CA 1
ATOM 3191 C C . GLY A 1 406 ? -82.943 -28.797 86.071 1.00 31.77 406 GLY A C 1
ATOM 3192 O O . GLY A 1 406 ? -81.826 -28.302 86.147 1.00 31.77 406 GLY A O 1
ATOM 3193 N N . HIS A 1 407 ? -84.054 -28.143 86.414 1.00 33.06 407 HIS A N 1
ATOM 3194 C CA . HIS A 1 407 ? -84.086 -26.970 87.288 1.00 33.06 407 HIS A CA 1
ATOM 3195 C C . HIS A 1 407 ? -83.713 -27.377 88.720 1.00 33.06 407 HIS A C 1
ATOM 3197 O O . HIS A 1 407 ? -84.318 -28.309 89.242 1.00 33.06 407 HIS A O 1
ATOM 3203 N N . ALA A 1 408 ? -82.826 -26.627 89.381 1.00 31.22 408 ALA A N 1
ATOM 3204 C CA . ALA A 1 408 ? -82.847 -26.432 90.836 1.00 31.22 408 ALA A CA 1
ATOM 3205 C C . ALA A 1 408 ? -81.954 -25.238 91.245 1.00 31.22 408 ALA A C 1
ATOM 3207 O O . ALA A 1 408 ? -81.006 -24.923 90.529 1.00 31.22 408 ALA A O 1
ATOM 3208 N N . PRO A 1 409 ? -82.285 -24.533 92.343 1.00 40.78 409 PRO A N 1
ATOM 3209 C CA . PRO A 1 409 ? -82.114 -23.088 92.460 1.00 40.78 409 PRO A CA 1
ATOM 3210 C C . PRO A 1 409 ? -80.949 -22.652 93.361 1.00 40.78 409 PRO A C 1
ATOM 3212 O O . PRO A 1 409 ? -80.362 -23.433 94.103 1.00 40.78 409 PRO A O 1
ATOM 3215 N N . LEU A 1 410 ? -80.686 -21.344 93.290 1.00 42.22 410 LEU A N 1
ATOM 3216 C CA . LEU A 1 410 ? -79.810 -20.530 94.132 1.00 42.22 410 LEU A CA 1
ATOM 3217 C C . LEU A 1 410 ? -79.767 -20.979 95.604 1.00 42.22 410 LEU A C 1
ATOM 3219 O O . LEU A 1 410 ? -80.772 -20.921 96.311 1.00 42.22 410 LEU A O 1
ATOM 3223 N N . HIS A 1 411 ? -78.562 -21.301 96.075 1.00 33.62 411 HIS A N 1
ATOM 3224 C CA . HIS A 1 411 ? -78.200 -21.295 97.489 1.00 33.62 411 HIS A CA 1
ATOM 3225 C C . HIS A 1 411 ? -76.966 -20.391 97.666 1.00 33.62 411 HIS A C 1
ATOM 3227 O O . HIS A 1 411 ? -75.947 -20.635 97.015 1.00 33.62 411 HIS A O 1
ATOM 3233 N N . PRO A 1 412 ? -77.018 -19.349 98.518 1.00 47.75 412 PRO A N 1
ATOM 3234 C CA . PRO A 1 412 ? -75.845 -18.570 98.879 1.00 47.75 412 PRO A CA 1
ATOM 3235 C C . PRO A 1 412 ? -75.015 -19.413 99.845 1.00 47.75 412 PRO A C 1
ATOM 3237 O O . PRO A 1 412 ? -75.337 -19.532 101.029 1.00 47.75 412 PRO A O 1
ATOM 3240 N N . LEU A 1 413 ? -73.974 -20.057 99.326 1.00 37.09 413 LEU A N 1
ATOM 3241 C CA . LEU A 1 413 ? -73.007 -20.753 100.156 1.00 37.09 413 LEU A CA 1
ATOM 3242 C C . LEU A 1 413 ? -72.041 -19.719 100.723 1.00 37.09 413 LEU A C 1
ATOM 3244 O O . LEU A 1 413 ? -71.213 -19.145 100.020 1.00 37.09 413 LEU A O 1
ATOM 3248 N N . SER A 1 414 ? -72.186 -19.495 102.027 1.00 52.25 414 SER A N 1
ATOM 3249 C CA . SER A 1 414 ? -71.086 -19.154 102.921 1.00 52.25 414 SER A CA 1
ATOM 3250 C C . SER A 1 414 ? -69.882 -20.011 102.530 1.00 52.25 414 SER A C 1
ATOM 3252 O O . SER A 1 414 ? -69.840 -21.214 102.792 1.00 52.25 414 SER A O 1
ATOM 3254 N N . VAL A 1 415 ? -68.939 -19.397 101.817 1.00 45.88 415 VAL A N 1
ATOM 3255 C CA . VAL A 1 415 ? -67.680 -20.042 101.477 1.00 45.88 415 VAL A CA 1
ATOM 3256 C C . VAL A 1 415 ? -66.897 -20.127 102.772 1.00 45.88 415 VAL A C 1
ATOM 3258 O O . VAL A 1 415 ? -66.518 -19.108 103.350 1.00 45.88 415 VAL A O 1
ATOM 3261 N N . SER A 1 416 ? -66.714 -21.344 103.276 1.00 52.16 416 SER A N 1
ATOM 3262 C CA . SER A 1 416 ? -65.788 -21.543 104.375 1.00 52.16 416 SER A CA 1
ATOM 3263 C C . SER A 1 416 ? -64.371 -21.217 103.864 1.00 52.16 416 SER A C 1
ATOM 3265 O O . SER A 1 416 ? -64.044 -21.539 102.716 1.00 52.16 416 SER A O 1
ATOM 3267 N N . PRO A 1 417 ? -63.519 -20.580 104.688 1.00 59.16 417 PRO A N 1
ATOM 3268 C CA . PRO A 1 417 ? -62.165 -20.171 104.308 1.00 59.16 417 PRO A CA 1
ATOM 3269 C C . PRO A 1 417 ? -61.332 -21.222 103.530 1.00 59.16 417 PRO A C 1
ATOM 3271 O O . PRO A 1 417 ? -60.671 -20.820 102.573 1.00 59.16 417 PRO A O 1
ATOM 3274 N N . PRO A 1 418 ? -61.404 -22.550 103.795 1.00 61.28 418 PRO A N 1
ATOM 3275 C CA . PRO A 1 418 ? -60.571 -23.520 103.073 1.00 61.28 418 PRO A CA 1
ATOM 3276 C C . PRO A 1 418 ? -60.884 -23.712 101.573 1.00 61.28 418 PRO A C 1
ATOM 3278 O O . PRO A 1 418 ? -60.004 -24.189 100.857 1.00 61.28 418 PRO A O 1
ATOM 3281 N N . ALA A 1 419 ? -62.080 -23.363 101.072 1.00 64.69 419 ALA A N 1
ATOM 3282 C CA . ALA A 1 419 ? -62.445 -23.551 99.655 1.00 64.69 419 ALA A CA 1
ATOM 3283 C C . ALA A 1 419 ? -61.943 -22.411 98.737 1.00 64.69 419 ALA A C 1
ATOM 3285 O O . ALA A 1 419 ? -61.480 -22.657 97.622 1.00 64.69 419 ALA A O 1
ATOM 3286 N N . LEU A 1 420 ? -61.926 -21.168 99.233 1.00 73.88 420 LEU A N 1
ATOM 3287 C CA . LEU A 1 420 ? -61.253 -20.042 98.561 1.00 73.88 420 LEU A CA 1
ATOM 3288 C C . LEU A 1 420 ? -59.736 -20.254 98.514 1.00 73.88 420 LEU A C 1
ATOM 3290 O O . LEU A 1 420 ? -59.085 -19.939 97.518 1.00 73.88 420 LEU A O 1
ATOM 3294 N N . ASP A 1 421 ? -59.172 -20.850 99.567 1.00 78.38 421 ASP A N 1
ATOM 3295 C CA . ASP A 1 421 ? -57.746 -21.163 99.632 1.00 78.38 421 ASP A CA 1
ATOM 3296 C C . ASP A 1 421 ? -57.313 -22.217 98.600 1.00 78.38 421 ASP A C 1
ATOM 3298 O O . ASP A 1 421 ? -56.150 -22.221 98.181 1.00 78.38 421 ASP A O 1
ATOM 3302 N N . THR A 1 422 ? -58.210 -23.120 98.180 1.00 83.75 422 THR A N 1
ATOM 3303 C CA . THR A 1 422 ? -57.941 -24.083 97.098 1.00 83.75 422 THR A CA 1
ATOM 3304 C C . THR A 1 422 ? -57.976 -23.437 95.716 1.00 83.75 422 THR A C 1
ATOM 3306 O O . THR A 1 422 ? -57.068 -23.681 94.924 1.00 83.75 422 THR A O 1
ATOM 3309 N N . GLU A 1 423 ? -58.944 -22.561 95.443 1.00 87.00 423 GLU A N 1
ATOM 3310 C CA . GLU A 1 423 ? -59.038 -21.841 94.163 1.00 87.00 423 GLU A CA 1
ATOM 3311 C C . GLU A 1 423 ? -57.893 -20.834 93.993 1.00 87.00 423 GLU A C 1
ATOM 3313 O O . GLU A 1 423 ? -57.270 -20.766 92.936 1.00 87.00 423 GLU A O 1
ATOM 3318 N N . LEU A 1 424 ? -57.521 -20.112 95.058 1.00 86.69 424 LEU A N 1
ATOM 3319 C CA . LEU A 1 424 ? -56.345 -19.236 95.046 1.00 86.69 424 LEU A CA 1
ATOM 3320 C C . LEU A 1 424 ? -55.046 -20.011 94.793 1.00 86.69 424 LEU A C 1
ATOM 3322 O O . LEU A 1 424 ? -54.120 -19.464 94.193 1.00 86.69 424 LEU A O 1
ATOM 3326 N N . ARG A 1 425 ? -54.948 -21.269 95.240 1.00 88.81 425 ARG A N 1
ATOM 3327 C CA . ARG A 1 425 ? -53.816 -22.149 94.907 1.00 88.81 425 ARG A CA 1
ATOM 3328 C C . ARG A 1 425 ? -53.820 -22.539 93.432 1.00 88.81 425 ARG A C 1
ATOM 3330 O O . ARG A 1 425 ? -52.793 -22.363 92.787 1.00 88.81 425 ARG A O 1
ATOM 3337 N N . GLN A 1 426 ? -54.961 -22.961 92.892 1.00 90.50 426 GLN A N 1
ATOM 3338 C CA . GLN A 1 426 ? -55.093 -23.305 91.472 1.00 90.50 426 GLN A CA 1
ATOM 3339 C C . GLN A 1 426 ? -54.775 -22.112 90.564 1.00 90.50 426 GLN A C 1
ATOM 3341 O O . GLN A 1 426 ? -53.966 -22.238 89.654 1.00 90.50 426 GLN A O 1
ATOM 3346 N N . LEU A 1 427 ? -55.287 -20.917 90.870 1.00 92.50 427 LEU A N 1
ATOM 3347 C CA . LEU A 1 427 ? -54.969 -19.701 90.113 1.00 92.50 427 LEU A CA 1
ATOM 3348 C C . LEU A 1 427 ? -53.484 -19.316 90.205 1.00 92.50 427 LEU A C 1
ATOM 3350 O O . LEU A 1 427 ? -52.910 -18.812 89.239 1.00 92.50 427 LEU A O 1
ATOM 3354 N N . ARG A 1 428 ? -52.827 -19.551 91.351 1.00 92.56 428 ARG A N 1
ATOM 3355 C CA . ARG A 1 428 ? -51.371 -19.355 91.487 1.00 92.56 428 ARG A CA 1
ATOM 3356 C C . ARG A 1 428 ? -50.584 -20.357 90.645 1.00 92.56 428 ARG A C 1
ATOM 3358 O O . ARG A 1 428 ? -49.578 -19.972 90.050 1.00 92.56 428 ARG A O 1
ATOM 3365 N N . GLU A 1 429 ? -51.020 -21.609 90.585 1.00 94.31 429 GLU A N 1
ATOM 3366 C CA . GLU A 1 429 ? -50.417 -22.654 89.750 1.00 94.31 429 GLU A CA 1
ATOM 3367 C C . GLU A 1 429 ? -50.625 -22.377 88.256 1.00 94.31 429 GLU A C 1
ATOM 3369 O O . GLU A 1 429 ? -49.664 -22.425 87.491 1.00 94.31 429 GLU A O 1
ATOM 3374 N N . GLU A 1 430 ? -51.833 -21.990 87.841 1.00 94.38 430 GLU A N 1
ATOM 3375 C CA . GLU A 1 430 ? -52.148 -21.590 86.466 1.00 94.38 430 GLU A CA 1
ATOM 3376 C C . GLU A 1 430 ? -51.350 -20.359 86.041 1.00 94.38 430 GLU A C 1
ATOM 3378 O O . GLU A 1 430 ? -50.729 -20.369 84.980 1.00 94.38 430 GLU A O 1
ATOM 3383 N N . ARG A 1 431 ? -51.269 -19.332 86.896 1.00 94.62 431 ARG A N 1
ATOM 3384 C CA . ARG A 1 431 ? -50.414 -18.164 86.653 1.00 94.62 431 ARG A CA 1
ATOM 3385 C C . ARG A 1 431 ? -48.944 -18.563 86.536 1.00 94.62 431 ARG A C 1
ATOM 3387 O O . ARG A 1 431 ? -48.256 -18.082 85.644 1.00 94.62 431 ARG A O 1
ATOM 3394 N N . SER A 1 432 ? -48.463 -19.459 87.399 1.00 94.94 432 SER A N 1
ATOM 3395 C CA . SER A 1 432 ? -47.080 -19.953 87.344 1.00 94.94 432 SER A CA 1
ATOM 3396 C C . SER A 1 432 ? -46.806 -20.733 86.057 1.00 94.94 432 SER A C 1
ATOM 3398 O O . SER A 1 432 ? -45.731 -20.601 85.469 1.00 94.94 432 SER A O 1
ATOM 3400 N N . ARG A 1 433 ? -47.785 -21.517 85.592 1.00 96.88 433 ARG A N 1
ATOM 3401 C CA . ARG A 1 433 ? -47.730 -22.243 84.321 1.00 96.88 433 ARG A CA 1
ATOM 3402 C C . ARG A 1 433 ? -47.727 -21.289 83.126 1.00 96.88 433 ARG A C 1
ATOM 3404 O O . ARG A 1 433 ? -46.869 -21.429 82.261 1.00 96.88 433 ARG A O 1
ATOM 3411 N N . GLN A 1 434 ? -48.609 -20.293 83.104 1.00 96.00 434 GLN A N 1
ATOM 3412 C CA . GLN A 1 434 ? -48.638 -19.263 82.060 1.00 96.00 434 GLN A CA 1
ATOM 3413 C C . GLN A 1 434 ? -47.348 -18.436 82.047 1.00 96.00 434 GLN A C 1
ATOM 3415 O O . GLN A 1 434 ? -46.786 -18.198 80.983 1.00 96.00 434 GLN A O 1
ATOM 3420 N N . ASP A 1 435 ? -46.811 -18.070 83.213 1.00 95.62 435 ASP A N 1
ATOM 3421 C CA . ASP A 1 435 ? -45.511 -17.403 83.321 1.00 95.62 435 ASP A CA 1
ATOM 3422 C C . ASP A 1 435 ? -44.381 -18.281 82.756 1.00 95.62 435 ASP A C 1
ATOM 3424 O O . ASP A 1 435 ? -43.452 -17.773 82.123 1.00 95.62 435 ASP A O 1
ATOM 3428 N N . ALA A 1 436 ? -44.432 -19.602 82.959 1.00 95.56 436 ALA A N 1
ATOM 3429 C CA . ALA A 1 436 ? -43.467 -20.533 82.375 1.00 95.56 436 ALA A CA 1
ATOM 3430 C C . ALA A 1 436 ? -43.604 -20.626 80.843 1.00 95.56 436 ALA A C 1
ATOM 3432 O O . ALA A 1 436 ? -42.592 -20.576 80.143 1.00 95.56 436 ALA A O 1
ATOM 3433 N N . GLU A 1 437 ? -44.830 -20.691 80.318 1.00 96.75 437 GLU A N 1
ATOM 3434 C CA . GLU A 1 437 ? -45.121 -20.712 78.877 1.00 96.75 437 GLU A CA 1
ATOM 3435 C C . GLU A 1 437 ? -44.734 -19.388 78.190 1.00 96.75 437 GLU A C 1
ATOM 3437 O O . GLU A 1 437 ? -44.124 -19.399 77.118 1.00 96.75 437 GLU A O 1
ATOM 3442 N N . LEU A 1 438 ? -44.983 -18.239 78.827 1.00 96.62 438 LEU A N 1
ATOM 3443 C CA . LEU A 1 438 ? -44.541 -16.920 78.358 1.00 96.62 438 LEU A CA 1
ATOM 3444 C C . LEU A 1 438 ? -43.015 -16.799 78.353 1.00 96.62 438 LEU A C 1
ATOM 3446 O O . LEU A 1 438 ? -42.431 -16.286 77.401 1.00 96.62 438 LEU A O 1
ATOM 3450 N N . ARG A 1 439 ? -42.336 -17.306 79.389 1.00 97.25 439 ARG A N 1
ATOM 3451 C CA . ARG A 1 439 ? -40.864 -17.348 79.414 1.00 97.25 439 ARG A CA 1
ATOM 3452 C C . ARG A 1 439 ? -40.314 -18.262 78.324 1.00 97.25 439 ARG A C 1
ATOM 3454 O O . ARG A 1 439 ? -39.288 -17.934 77.731 1.00 97.25 439 ARG A O 1
ATOM 3461 N N . PHE A 1 440 ? -40.967 -19.390 78.056 1.00 97.50 440 PHE A N 1
ATOM 3462 C CA . PHE A 1 440 ? -40.579 -20.299 76.982 1.00 97.50 440 PHE A CA 1
ATOM 3463 C C . PHE A 1 440 ? -40.763 -19.655 75.600 1.00 97.50 440 PHE A C 1
ATOM 3465 O O . PHE A 1 440 ? -39.817 -19.633 74.811 1.00 97.50 440 PHE A O 1
ATOM 3472 N N . SER A 1 441 ? -41.925 -19.057 75.325 1.00 96.62 441 SER A N 1
ATOM 3473 C CA . SER A 1 441 ? -42.195 -18.383 74.048 1.00 96.62 441 SER A CA 1
ATOM 3474 C C . SER A 1 441 ? -41.304 -17.156 73.834 1.00 96.62 441 SER A C 1
ATOM 3476 O O . SER A 1 441 ? -40.778 -16.974 72.737 1.00 96.62 441 SER A O 1
ATOM 3478 N N . ALA A 1 442 ? -41.023 -16.370 74.880 1.00 96.69 442 ALA A N 1
ATOM 3479 C CA . ALA A 1 442 ? -40.070 -15.263 74.813 1.00 96.69 442 ALA A CA 1
ATOM 3480 C C . ALA A 1 442 ? -38.654 -15.734 74.440 1.00 96.69 442 ALA A C 1
ATOM 3482 O O . ALA A 1 442 ? -37.996 -15.099 73.617 1.00 96.69 442 ALA A O 1
ATOM 3483 N N . ARG A 1 443 ? -38.190 -16.866 74.994 1.00 97.81 443 ARG A N 1
ATOM 3484 C CA . ARG A 1 443 ? -36.894 -17.465 74.621 1.00 97.81 443 ARG A CA 1
ATOM 3485 C C . ARG A 1 443 ? -36.885 -17.948 73.172 1.00 97.81 443 ARG A C 1
ATOM 3487 O O . ARG A 1 443 ? -35.899 -17.720 72.477 1.00 97.81 443 ARG A O 1
ATOM 3494 N N . LEU A 1 444 ? -37.968 -18.572 72.708 1.00 98.25 444 LEU A N 1
ATOM 3495 C CA . LEU A 1 444 ? -38.083 -19.026 71.320 1.00 98.25 444 LEU A CA 1
ATOM 3496 C C . LEU A 1 444 ? -38.053 -17.843 70.342 1.00 98.25 444 LEU A C 1
ATOM 3498 O O . LEU A 1 444 ? -37.289 -17.858 69.383 1.00 98.25 444 LEU A O 1
ATOM 3502 N N . LEU A 1 445 ? -38.807 -16.776 70.624 1.00 97.06 445 LEU A N 1
ATOM 3503 C CA . LEU A 1 445 ? -38.779 -15.550 69.822 1.00 97.06 445 LEU A CA 1
ATOM 3504 C C . LEU A 1 445 ? -37.392 -14.898 69.822 1.00 97.06 445 LEU A C 1
ATOM 3506 O O . LEU A 1 445 ? -36.925 -14.458 68.776 1.00 97.06 445 LEU A O 1
ATOM 3510 N N . GLN A 1 446 ? -36.700 -14.863 70.967 1.00 97.44 446 GLN A N 1
ATOM 3511 C CA . GLN A 1 446 ? -35.317 -14.376 71.032 1.00 97.44 446 GLN A CA 1
ATOM 3512 C C . GLN A 1 446 ? -34.371 -15.219 70.169 1.00 97.44 446 GLN A C 1
ATOM 3514 O O . GLN A 1 446 ? -33.509 -14.655 69.493 1.00 97.44 446 GLN A O 1
ATOM 3519 N N . GLN A 1 447 ? -34.544 -16.543 70.155 1.00 97.94 447 GLN A N 1
ATOM 3520 C CA . GLN A 1 447 ? -33.758 -17.445 69.316 1.00 97.94 447 GLN A CA 1
ATOM 3521 C C . GLN A 1 447 ? -34.029 -17.214 67.823 1.00 97.94 447 GLN A C 1
ATOM 3523 O O . GLN A 1 447 ? -33.079 -17.106 67.051 1.00 97.94 447 GLN A O 1
ATOM 3528 N N . GLU A 1 448 ? -35.290 -17.076 67.413 1.00 97.62 448 GLU A N 1
ATOM 3529 C CA . GLU A 1 448 ? -35.649 -16.801 66.014 1.00 97.62 448 GLU A CA 1
ATOM 3530 C C . GLU A 1 448 ? -35.175 -15.416 65.551 1.00 97.62 448 GLU A C 1
ATOM 3532 O O . GLU A 1 448 ? -34.635 -15.274 64.456 1.00 97.62 448 GLU A O 1
ATOM 3537 N N . VAL A 1 449 ? -35.261 -14.392 66.406 1.00 98.06 449 VAL A N 1
ATOM 3538 C CA . VAL A 1 449 ? -34.703 -13.064 66.106 1.00 98.06 449 VAL A CA 1
ATOM 3539 C C . VAL A 1 449 ? -33.178 -13.116 65.980 1.00 98.06 449 VAL A C 1
ATOM 3541 O O . VAL A 1 449 ? -32.619 -12.439 65.117 1.00 98.06 449 VAL A O 1
ATOM 3544 N N . ALA A 1 450 ? -32.487 -13.899 66.815 1.00 97.50 450 ALA A N 1
ATOM 3545 C CA . ALA A 1 450 ? -31.044 -14.097 66.687 1.00 97.50 450 ALA A CA 1
ATOM 3546 C C . ALA A 1 450 ? -30.693 -14.780 65.354 1.00 97.50 450 ALA A C 1
ATOM 3548 O O . ALA A 1 450 ? -29.863 -14.254 64.616 1.00 97.50 450 ALA A O 1
ATOM 3549 N N . ARG A 1 451 ? -31.406 -15.855 64.989 1.00 98.12 451 ARG A N 1
ATOM 3550 C CA . ARG A 1 451 ? -31.244 -16.553 63.701 1.00 98.12 451 ARG A CA 1
ATOM 3551 C C . ARG A 1 451 ? -31.470 -15.629 62.506 1.00 98.12 451 ARG A C 1
ATOM 3553 O O . ARG A 1 451 ? -30.625 -15.575 61.620 1.00 98.12 451 ARG A O 1
ATOM 3560 N N . ALA A 1 452 ? -32.554 -14.855 62.502 1.00 97.25 452 ALA A N 1
ATOM 3561 C CA . ALA A 1 452 ? -32.843 -13.903 61.430 1.00 97.25 452 ALA A CA 1
ATOM 3562 C C . ALA A 1 452 ? -31.769 -12.802 61.322 1.00 97.25 452 ALA A C 1
ATOM 3564 O O . ALA A 1 452 ? -31.419 -12.368 60.225 1.00 97.25 452 ALA A O 1
ATOM 3565 N N . ARG A 1 453 ? -31.202 -12.357 62.455 1.00 97.50 453 ARG A N 1
ATOM 3566 C CA . ARG A 1 453 ? -30.075 -11.407 62.464 1.00 97.50 453 ARG A CA 1
ATOM 3567 C C . ARG A 1 453 ? -28.799 -12.024 61.905 1.00 97.50 453 ARG A C 1
ATOM 3569 O O . ARG A 1 453 ? -28.087 -11.332 61.186 1.00 97.50 453 ARG A O 1
ATOM 3576 N N . ASP A 1 454 ? -28.502 -13.277 62.232 1.00 97.69 454 ASP A N 1
ATOM 3577 C CA . ASP A 1 454 ? -27.335 -13.990 61.703 1.00 97.69 454 ASP A CA 1
ATOM 3578 C C . ASP A 1 454 ? -27.461 -14.206 60.195 1.00 97.69 454 ASP A C 1
ATOM 3580 O O . ASP A 1 454 ? -26.561 -13.818 59.455 1.00 97.69 454 ASP A O 1
ATOM 3584 N N . GLN A 1 455 ? -28.625 -14.659 59.725 1.00 97.69 455 GLN A N 1
ATOM 3585 C CA . GLN A 1 455 ? -28.931 -14.779 58.296 1.00 97.69 455 GLN A CA 1
ATOM 3586 C C . GLN A 1 455 ? -28.777 -13.438 57.568 1.00 97.69 455 GLN A C 1
ATOM 3588 O O . GLN A 1 455 ? -28.062 -13.346 56.573 1.00 97.69 455 GLN A O 1
ATOM 3593 N N . GLY A 1 456 ? -29.355 -12.359 58.109 1.00 97.50 456 GLY A N 1
ATOM 3594 C CA . GLY A 1 456 ? -29.204 -11.026 57.526 1.00 97.50 456 GLY A CA 1
ATOM 3595 C C . GLY A 1 456 ? -27.760 -10.506 57.545 1.00 97.50 456 GLY A C 1
ATOM 3596 O O . GLY A 1 456 ? -27.374 -9.734 56.667 1.00 97.50 456 GLY A O 1
ATOM 3597 N N . ARG A 1 457 ? -26.936 -10.912 58.523 1.00 98.31 457 ARG A N 1
ATOM 3598 C CA . ARG A 1 457 ? -25.498 -10.593 58.553 1.00 98.31 457 ARG A CA 1
ATOM 3599 C C . ARG A 1 457 ? -24.735 -11.354 57.473 1.00 98.31 457 ARG A C 1
ATOM 3601 O O . ARG A 1 457 ? -23.944 -10.731 56.769 1.00 98.31 457 ARG A O 1
ATOM 3608 N N . GLU A 1 458 ? -25.001 -12.645 57.311 1.00 98.19 458 GLU A N 1
ATOM 3609 C CA . GLU A 1 458 ? -24.388 -13.474 56.270 1.00 98.19 458 GLU A CA 1
ATOM 3610 C C . GLU A 1 458 ? -24.752 -12.985 54.865 1.00 98.19 458 GLU A C 1
ATOM 3612 O O . GLU A 1 458 ? -23.878 -12.846 54.013 1.00 98.19 458 GLU A O 1
ATOM 3617 N N . GLU A 1 459 ? -26.020 -12.658 54.613 1.00 97.75 459 GLU A N 1
ATOM 3618 C CA . GLU A 1 459 ? -26.458 -12.113 53.324 1.00 97.75 459 GLU A CA 1
ATOM 3619 C C . GLU A 1 459 ? -25.776 -10.780 53.009 1.00 97.75 459 GLU A C 1
ATOM 3621 O O . GLU A 1 459 ? -25.280 -10.584 51.900 1.00 97.75 459 GLU A O 1
ATOM 3626 N N . ARG A 1 460 ? -25.675 -9.874 53.993 1.00 97.50 460 ARG A N 1
ATOM 3627 C CA . ARG A 1 460 ? -24.945 -8.607 53.827 1.00 97.50 460 ARG A CA 1
ATOM 3628 C C . ARG A 1 460 ? -23.465 -8.829 53.540 1.00 97.50 460 ARG A C 1
ATOM 3630 O O . ARG A 1 460 ? -22.916 -8.109 52.714 1.00 97.50 460 ARG A O 1
ATOM 3637 N N . GLN A 1 461 ? -22.830 -9.804 54.191 1.00 98.25 461 GLN A N 1
ATOM 3638 C CA . GLN A 1 461 ? -21.440 -10.169 53.904 1.00 98.25 461 GLN A CA 1
ATOM 3639 C C . GLN A 1 461 ? -21.292 -10.704 52.476 1.00 98.25 461 GLN A C 1
ATOM 3641 O O . GLN A 1 461 ? -20.456 -10.200 51.732 1.00 98.25 461 GLN A O 1
ATOM 3646 N N . ARG A 1 462 ? -22.161 -11.627 52.046 1.00 98.38 462 ARG A N 1
ATOM 3647 C CA . ARG A 1 462 ? -22.156 -12.164 50.673 1.00 98.38 462 ARG A CA 1
ATOM 3648 C C . ARG A 1 462 ? -22.351 -11.067 49.626 1.00 98.38 462 ARG A C 1
ATOM 3650 O O . ARG A 1 462 ? -21.637 -11.037 48.627 1.00 98.38 462 ARG A O 1
ATOM 3657 N N . LEU A 1 463 ? -23.285 -10.143 49.859 1.00 97.62 463 LEU A N 1
ATOM 3658 C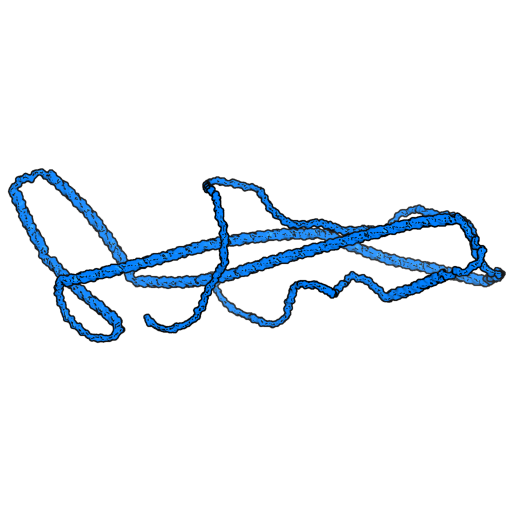 CA . LEU A 1 463 ? -23.520 -9.006 48.966 1.00 97.62 463 LEU A CA 1
ATOM 3659 C C . LEU A 1 463 ? -22.340 -8.025 48.959 1.00 97.62 463 LEU A C 1
ATOM 3661 O O . LEU A 1 463 ? -21.977 -7.527 47.896 1.00 97.62 463 LEU A O 1
ATOM 3665 N N . ALA A 1 464 ? -21.712 -7.771 50.110 1.00 98.00 464 ALA A N 1
ATOM 3666 C CA . ALA A 1 464 ? -20.526 -6.921 50.194 1.00 98.00 464 ALA A CA 1
ATOM 3667 C C . ALA A 1 464 ? -19.341 -7.527 49.425 1.00 98.00 464 ALA A C 1
ATOM 3669 O O . ALA A 1 464 ? -18.679 -6.824 48.662 1.00 98.00 464 ALA A O 1
ATOM 3670 N N . GLU A 1 465 ? -19.107 -8.833 49.560 1.00 98.38 465 GLU A N 1
ATOM 3671 C CA . GLU A 1 465 ? -18.079 -9.547 48.799 1.00 98.38 465 GLU A CA 1
ATOM 3672 C C . GLU A 1 465 ? -18.365 -9.532 47.294 1.00 98.38 465 GLU A C 1
ATOM 3674 O O . GLU A 1 465 ? -17.451 -9.301 46.501 1.00 98.38 465 GLU A O 1
ATOM 3679 N N . ALA A 1 466 ? -19.622 -9.738 46.888 1.00 97.75 466 ALA A N 1
ATOM 3680 C CA . ALA A 1 466 ? -20.029 -9.660 45.487 1.00 97.75 466 ALA A CA 1
ATOM 3681 C C . ALA A 1 466 ? -19.818 -8.249 44.912 1.00 97.75 466 ALA A C 1
ATOM 3683 O O . ALA A 1 466 ? -19.229 -8.110 43.842 1.00 97.75 466 ALA A O 1
ATOM 3684 N N . SER A 1 467 ? -20.204 -7.201 45.648 1.00 96.88 467 SER A N 1
ATOM 3685 C CA . SER A 1 467 ? -19.958 -5.806 45.256 1.00 96.88 467 SER A CA 1
ATOM 3686 C C . SER A 1 467 ? -18.463 -5.527 45.091 1.00 96.88 467 SER A C 1
ATOM 3688 O O . SER A 1 467 ? -18.047 -4.956 44.088 1.00 96.88 467 SER A O 1
ATOM 3690 N N . GLN A 1 468 ? -17.628 -5.988 46.028 1.00 98.31 468 GLN A N 1
ATOM 3691 C CA . GLN A 1 468 ? -16.174 -5.823 45.937 1.00 98.31 468 GLN A CA 1
ATOM 3692 C C . GLN A 1 468 ? -15.548 -6.581 44.762 1.00 98.31 468 GLN A C 1
ATOM 3694 O O . GLN A 1 468 ? -14.511 -6.152 44.255 1.00 98.31 468 GLN A O 1
ATOM 3699 N N . ARG A 1 469 ? -16.108 -7.727 44.354 1.00 98.44 469 ARG A N 1
ATOM 3700 C CA . ARG A 1 469 ? -15.659 -8.459 43.157 1.00 98.44 469 ARG A CA 1
ATOM 3701 C C . ARG A 1 469 ? -16.002 -7.680 41.892 1.00 98.44 469 ARG A C 1
ATOM 3703 O O . ARG A 1 469 ? -15.099 -7.386 41.121 1.00 98.44 469 ARG A O 1
ATOM 3710 N N . LEU A 1 470 ? -17.254 -7.244 41.757 1.00 97.44 470 LEU A N 1
ATOM 3711 C CA . LEU A 1 470 ? -17.703 -6.456 40.606 1.00 97.44 470 LEU A CA 1
ATOM 3712 C C . LEU A 1 470 ? -16.942 -5.132 40.472 1.00 97.44 470 LEU A C 1
ATOM 3714 O O . LEU A 1 470 ? -16.585 -4.725 39.372 1.00 97.44 470 LEU A O 1
ATOM 3718 N N . GLU A 1 471 ? -16.637 -4.458 41.583 1.00 98.00 471 GLU A N 1
ATOM 3719 C CA . GLU A 1 471 ? -15.812 -3.250 41.537 1.00 98.00 471 GLU A CA 1
ATOM 3720 C C . GLU A 1 471 ? -14.374 -3.522 41.082 1.00 98.00 471 GLU A C 1
ATOM 3722 O O . GLU A 1 471 ? -13.768 -2.660 40.449 1.00 98.00 471 GLU A O 1
ATOM 3727 N N . ARG A 1 472 ? -13.800 -4.681 41.427 1.00 98.38 472 ARG A N 1
ATOM 3728 C CA . ARG A 1 472 ? -12.466 -5.076 40.952 1.00 98.38 472 ARG A CA 1
ATOM 3729 C C . ARG A 1 472 ? -12.495 -5.386 39.464 1.00 98.38 472 ARG A C 1
ATOM 3731 O O . ARG A 1 472 ? -11.723 -4.783 38.732 1.00 98.38 472 ARG A O 1
ATOM 3738 N N . GLU A 1 473 ? -13.452 -6.191 39.017 1.00 97.44 473 GLU A N 1
ATOM 3739 C CA . GLU A 1 473 ? -13.644 -6.509 37.596 1.00 97.44 473 GLU A CA 1
ATOM 3740 C C . GLU A 1 473 ? -13.877 -5.243 36.757 1.00 97.44 473 GLU A C 1
ATOM 3742 O O . GLU A 1 473 ? -13.335 -5.106 35.661 1.00 97.44 473 GLU A O 1
ATOM 3747 N N . LEU A 1 474 ? -14.623 -4.264 37.282 1.00 97.62 474 LEU A N 1
ATOM 3748 C CA . LEU A 1 474 ? -14.819 -2.976 36.616 1.00 97.62 474 LEU A CA 1
ATOM 3749 C C . LEU A 1 474 ? -13.524 -2.153 36.544 1.00 97.62 474 LEU A C 1
ATOM 3751 O O . LEU A 1 474 ? -13.287 -1.491 35.534 1.00 97.62 474 LEU A O 1
ATOM 3755 N N . ARG A 1 475 ? -12.703 -2.153 37.604 1.00 98.38 475 ARG A N 1
ATOM 3756 C CA . ARG A 1 475 ? -11.394 -1.476 37.601 1.00 98.38 475 ARG A CA 1
ATOM 3757 C C . ARG A 1 475 ? -10.453 -2.128 36.588 1.00 98.38 475 ARG A C 1
ATOM 3759 O O . ARG A 1 475 ? -9.939 -1.421 35.732 1.00 98.38 475 ARG A O 1
ATOM 3766 N N . GLU A 1 476 ? -10.336 -3.452 36.612 1.00 98.06 476 GLU A N 1
ATOM 3767 C CA . GLU A 1 476 ? -9.527 -4.231 35.664 1.00 98.06 476 GLU A CA 1
ATOM 3768 C C . GLU A 1 476 ? -9.987 -4.009 34.216 1.00 98.06 476 GLU A C 1
ATOM 3770 O O . GLU A 1 476 ? -9.173 -3.762 33.331 1.00 98.06 476 GLU A O 1
ATOM 3775 N N . SER A 1 477 ? -11.302 -3.992 33.971 1.00 96.00 477 SER A N 1
ATOM 3776 C CA . SER A 1 477 ? -11.856 -3.706 32.640 1.00 96.00 477 SER A CA 1
ATOM 3777 C C . SER A 1 477 ? -11.527 -2.285 32.168 1.00 96.00 477 SER A C 1
ATOM 3779 O O . SER A 1 477 ? -11.248 -2.077 30.991 1.00 96.00 477 SER A O 1
ATOM 3781 N N . ARG A 1 478 ? -11.540 -1.291 33.067 1.00 98.06 478 ARG A N 1
ATOM 3782 C CA . ARG A 1 478 ? -11.166 0.097 32.738 1.00 98.06 478 ARG A CA 1
ATOM 3783 C C . ARG A 1 478 ? -9.678 0.240 32.440 1.00 98.06 478 ARG A C 1
ATOM 3785 O O . ARG A 1 478 ? -9.326 0.958 31.512 1.00 98.06 478 ARG A O 1
ATOM 3792 N N . GLU A 1 479 ? -8.825 -0.436 33.200 1.00 98.31 479 GLU A N 1
ATOM 3793 C CA . GLU A 1 479 ? -7.381 -0.468 32.952 1.00 98.31 479 GLU A CA 1
ATOM 3794 C C . GLU A 1 479 ? -7.077 -1.141 31.608 1.00 98.31 479 GLU A C 1
ATOM 3796 O O . GLU A 1 479 ? -6.365 -0.569 30.787 1.00 98.31 479 GLU A O 1
ATOM 3801 N N . ALA A 1 480 ? -7.712 -2.282 31.322 1.00 97.12 480 ALA A N 1
ATOM 3802 C CA . ALA A 1 480 ? -7.583 -2.969 30.040 1.00 97.12 480 ALA A CA 1
ATOM 3803 C C . ALA A 1 480 ? -8.058 -2.109 28.853 1.00 97.12 480 ALA A C 1
ATOM 3805 O O . ALA A 1 480 ? -7.422 -2.117 27.797 1.00 97.12 480 ALA A O 1
ATOM 3806 N N . LEU A 1 481 ? -9.143 -1.341 29.018 1.00 98.00 481 LEU A N 1
ATOM 3807 C CA . LEU A 1 481 ? -9.594 -0.374 28.012 1.00 98.00 481 LEU A CA 1
ATOM 3808 C C . LEU A 1 481 ? -8.570 0.748 27.808 1.00 98.00 481 LEU A C 1
ATOM 3810 O O . LEU A 1 481 ? -8.233 1.040 26.665 1.00 98.00 481 LEU A O 1
ATOM 3814 N N . GLY A 1 482 ? -8.018 1.316 28.884 1.00 98.31 482 GLY A N 1
ATOM 3815 C CA . GLY A 1 482 ? -6.972 2.338 28.789 1.00 98.31 482 GLY A CA 1
ATOM 3816 C C . GLY A 1 482 ? -5.699 1.827 28.102 1.00 98.31 482 GLY A C 1
ATOM 3817 O O . GLY A 1 482 ? -5.109 2.524 27.279 1.00 98.31 482 GLY A O 1
ATOM 3818 N N . GLU A 1 483 ? -5.297 0.581 28.365 1.00 98.12 483 GLU A N 1
ATOM 3819 C CA . GLU A 1 483 ? -4.192 -0.060 27.644 1.00 98.12 483 GLU A CA 1
ATOM 3820 C C . GLU A 1 483 ? -4.508 -0.267 26.158 1.00 98.12 483 GLU A C 1
ATOM 3822 O O . GLU A 1 483 ? -3.636 -0.074 25.308 1.00 98.12 483 GLU A O 1
ATOM 3827 N N . ALA A 1 484 ? -5.735 -0.674 25.828 1.00 96.56 484 ALA A N 1
ATOM 3828 C CA . ALA A 1 484 ? -6.165 -0.854 24.447 1.00 96.56 484 ALA A CA 1
ATOM 3829 C C . ALA A 1 484 ? -6.209 0.482 23.685 1.00 96.56 484 ALA A C 1
ATOM 3831 O O . ALA A 1 484 ? -5.748 0.543 22.546 1.00 96.56 484 ALA A O 1
ATOM 3832 N N . GLU A 1 485 ? -6.688 1.554 24.321 1.00 97.50 485 GLU A N 1
ATOM 3833 C CA . GLU A 1 485 ? -6.671 2.918 23.779 1.00 97.50 485 GLU A CA 1
ATOM 3834 C C . GLU A 1 485 ? -5.236 3.395 23.528 1.00 97.50 485 GLU A C 1
ATOM 3836 O O . GLU A 1 485 ? -4.921 3.822 22.418 1.00 97.50 485 GLU A O 1
ATOM 3841 N N . ALA A 1 486 ? -4.326 3.215 24.491 1.00 98.19 486 ALA A N 1
ATOM 3842 C CA . ALA A 1 486 ? -2.915 3.563 24.316 1.00 98.19 486 ALA A CA 1
ATOM 3843 C C . ALA A 1 486 ? -2.245 2.761 23.183 1.00 98.19 486 ALA A C 1
ATOM 3845 O O . ALA A 1 486 ? -1.458 3.306 22.405 1.00 98.19 486 ALA A O 1
ATOM 3846 N N . ARG A 1 487 ? -2.572 1.466 23.044 1.00 98.25 487 ARG A N 1
ATOM 3847 C CA . ARG A 1 487 ? -2.100 0.631 21.923 1.00 98.25 487 ARG A CA 1
ATOM 3848 C C . ARG A 1 487 ? -2.642 1.127 20.583 1.00 98.25 487 ARG A C 1
ATOM 3850 O O . ARG A 1 487 ? -1.895 1.138 19.605 1.00 98.25 487 ARG A O 1
ATOM 3857 N N . LEU A 1 488 ? -3.905 1.551 20.531 1.00 98.00 488 LEU A N 1
ATOM 3858 C CA . LEU A 1 488 ? -4.510 2.118 19.328 1.00 98.00 488 LEU A CA 1
ATOM 3859 C C . LEU A 1 488 ? -3.847 3.446 18.946 1.00 98.00 488 LEU A C 1
ATOM 3861 O O . LEU A 1 488 ? -3.493 3.631 17.785 1.00 98.00 488 LEU A O 1
ATOM 3865 N N . GLU A 1 489 ? -3.623 4.346 19.902 1.00 98.12 489 GLU A N 1
ATOM 3866 C CA . GLU A 1 489 ? -2.925 5.614 19.659 1.00 98.12 489 GLU A CA 1
ATOM 3867 C C . GLU A 1 489 ? -1.497 5.393 19.152 1.00 98.12 489 GLU A C 1
ATOM 3869 O O . GLU A 1 489 ? -1.088 6.021 18.172 1.00 98.12 489 GLU A O 1
ATOM 3874 N N . ALA A 1 490 ? -0.759 4.452 19.749 1.00 98.25 490 ALA A N 1
ATOM 3875 C CA . ALA A 1 490 ? 0.577 4.080 19.293 1.00 98.25 490 ALA A CA 1
ATOM 3876 C C . ALA A 1 490 ? 0.563 3.491 17.871 1.00 98.25 490 ALA A C 1
ATOM 3878 O O . ALA A 1 490 ? 1.411 3.841 17.049 1.00 98.25 490 ALA A O 1
ATOM 3879 N N . ALA A 1 491 ? -0.418 2.641 17.547 1.00 96.50 491 ALA A N 1
ATOM 3880 C CA . ALA A 1 491 ? -0.581 2.090 16.204 1.00 96.50 491 ALA A CA 1
ATOM 3881 C C . ALA A 1 491 ? -0.926 3.177 15.172 1.00 96.50 491 ALA A C 1
ATOM 3883 O O . ALA A 1 491 ? -0.359 3.190 14.080 1.00 96.50 491 ALA A O 1
ATOM 3884 N N . LEU A 1 492 ? -1.802 4.125 15.523 1.00 98.00 492 LEU A N 1
ATOM 3885 C CA . LEU A 1 492 ? -2.143 5.267 14.669 1.00 98.00 492 LEU A CA 1
ATOM 3886 C C . LEU A 1 492 ? -0.945 6.202 14.459 1.00 98.00 492 LEU A C 1
ATOM 3888 O O . LEU A 1 492 ? -0.750 6.696 13.348 1.00 98.00 492 LEU A O 1
ATOM 3892 N N . ALA A 1 493 ? -0.130 6.435 15.490 1.00 98.25 493 ALA A N 1
ATOM 3893 C CA . ALA A 1 493 ? 1.112 7.195 15.367 1.00 98.25 493 ALA A CA 1
ATOM 3894 C C . ALA A 1 493 ? 2.105 6.490 14.430 1.00 98.25 493 ALA A C 1
ATOM 3896 O O . ALA A 1 493 ? 2.561 7.096 13.463 1.00 98.25 493 ALA A O 1
ATOM 3897 N N . GLY A 1 494 ? 2.339 5.187 14.623 1.00 97.88 494 GLY A N 1
ATOM 3898 C CA . GLY A 1 494 ? 3.192 4.396 13.730 1.00 97.88 494 GLY A CA 1
ATOM 3899 C C . GLY A 1 494 ? 2.680 4.363 12.285 1.00 97.88 494 GLY A C 1
ATOM 3900 O O . GLY A 1 494 ? 3.466 4.433 11.339 1.00 97.88 494 GLY A O 1
ATOM 3901 N N . GLN A 1 495 ? 1.357 4.331 12.089 1.00 98.00 495 GLN A N 1
ATOM 3902 C CA . GLN A 1 495 ? 0.759 4.439 10.761 1.00 98.00 495 GLN A CA 1
ATOM 3903 C C . GLN A 1 495 ? 1.070 5.796 10.117 1.00 98.00 495 GLN A C 1
ATOM 3905 O O . GLN A 1 495 ? 1.467 5.822 8.952 1.00 98.00 495 GLN A O 1
ATOM 3910 N N . ARG A 1 496 ? 0.933 6.908 10.849 1.00 98.50 496 ARG A N 1
ATOM 3911 C CA . ARG A 1 496 ? 1.277 8.251 10.346 1.00 98.50 496 ARG A CA 1
ATOM 3912 C C . ARG A 1 496 ? 2.754 8.348 9.974 1.00 98.50 496 ARG A C 1
ATOM 3914 O O . ARG A 1 496 ? 3.057 8.756 8.858 1.00 98.50 496 ARG A O 1
ATOM 3921 N N . ASP A 1 497 ? 3.649 7.859 10.828 1.00 98.38 497 ASP A N 1
ATOM 3922 C CA . ASP A 1 497 ? 5.089 7.855 10.548 1.00 98.38 497 ASP A CA 1
ATOM 3923 C C . ASP A 1 497 ? 5.414 7.052 9.278 1.00 98.38 497 ASP A C 1
ATOM 3925 O O . ASP A 1 497 ? 6.181 7.500 8.424 1.00 98.38 497 ASP A O 1
ATOM 3929 N N . SER A 1 498 ? 4.784 5.885 9.100 1.00 95.31 498 SER A N 1
ATOM 3930 C CA . SER A 1 498 ? 4.954 5.078 7.886 1.00 95.31 498 SER A CA 1
ATOM 3931 C C . SER A 1 498 ? 4.410 5.775 6.628 1.00 95.31 498 SER A C 1
ATOM 3933 O O . SER A 1 498 ? 5.007 5.672 5.553 1.00 95.31 498 SER A O 1
ATOM 3935 N N . GLN A 1 499 ? 3.310 6.529 6.747 1.00 98.44 499 GLN A N 1
ATOM 3936 C CA . GLN A 1 499 ? 2.749 7.326 5.653 1.00 98.44 499 GLN A CA 1
ATOM 3937 C C . GLN A 1 499 ? 3.679 8.481 5.274 1.00 98.44 499 GLN A C 1
ATOM 3939 O O . GLN A 1 499 ? 3.910 8.707 4.084 1.00 98.44 499 GLN A O 1
ATOM 3944 N N . ASP A 1 500 ? 4.260 9.164 6.259 1.00 98.38 500 ASP A N 1
ATOM 3945 C CA . ASP A 1 500 ? 5.213 10.252 6.043 1.00 98.38 500 ASP A CA 1
ATOM 3946 C C . ASP A 1 500 ? 6.514 9.747 5.405 1.00 98.38 500 ASP A C 1
ATOM 3948 O O . ASP A 1 500 ? 7.029 10.363 4.464 1.00 98.38 500 ASP A O 1
ATOM 3952 N N . GLN A 1 501 ? 7.006 8.580 5.834 1.00 98.38 501 GLN A N 1
ATOM 3953 C CA . GLN A 1 501 ? 8.137 7.897 5.201 1.00 98.38 501 GLN A CA 1
ATOM 3954 C C . GLN A 1 501 ? 7.826 7.530 3.746 1.00 98.38 501 GLN A C 1
ATOM 3956 O O . GLN A 1 501 ? 8.599 7.867 2.847 1.00 98.38 501 GLN A O 1
ATOM 3961 N N . ALA A 1 502 ? 6.666 6.920 3.478 1.00 96.69 502 ALA A N 1
ATOM 3962 C CA . ALA A 1 502 ? 6.237 6.604 2.117 1.00 96.69 502 ALA A CA 1
ATOM 3963 C C . ALA A 1 502 ? 6.108 7.869 1.248 1.00 96.69 502 ALA A C 1
ATOM 3965 O O . ALA A 1 502 ? 6.492 7.866 0.076 1.00 96.69 502 ALA A O 1
ATOM 3966 N N . ALA A 1 503 ? 5.614 8.975 1.811 1.00 98.19 503 ALA A N 1
ATOM 3967 C CA . ALA A 1 503 ? 5.542 10.261 1.128 1.00 98.19 503 ALA A CA 1
ATOM 3968 C C . ALA A 1 503 ? 6.930 10.872 0.865 1.00 98.19 503 ALA A C 1
ATOM 3970 O O . ALA A 1 503 ? 7.113 11.525 -0.165 1.00 98.19 503 ALA A O 1
ATOM 3971 N N . SER A 1 504 ? 7.913 10.680 1.753 1.00 98.56 504 SER A N 1
ATOM 3972 C CA . SER A 1 504 ? 9.307 11.091 1.512 1.00 98.56 504 SER A CA 1
ATOM 3973 C C . SER A 1 504 ? 9.938 10.287 0.383 1.00 98.56 504 SER A C 1
ATOM 3975 O O . SER A 1 504 ? 10.442 10.876 -0.570 1.00 98.56 504 SER A O 1
ATOM 3977 N N . LEU A 1 505 ? 9.807 8.958 0.420 1.00 98.19 505 LEU A N 1
ATOM 3978 C CA . LEU A 1 505 ? 10.353 8.072 -0.609 1.00 98.19 505 LEU A CA 1
ATOM 3979 C C . LEU A 1 505 ? 9.750 8.353 -1.989 1.00 98.19 505 LEU A C 1
ATOM 3981 O O . LEU A 1 505 ? 10.473 8.397 -2.978 1.00 98.19 505 LEU A O 1
ATOM 3985 N N . ARG A 1 506 ? 8.441 8.628 -2.076 1.00 98.44 506 ARG A N 1
ATOM 3986 C CA . ARG A 1 506 ? 7.802 9.048 -3.339 1.00 98.44 506 ARG A CA 1
ATOM 3987 C C . ARG A 1 506 ? 8.365 10.369 -3.865 1.00 98.44 506 ARG A C 1
ATOM 3989 O O . ARG A 1 506 ? 8.579 10.499 -5.067 1.00 98.44 506 ARG A O 1
ATOM 3996 N N . ARG A 1 507 ? 8.630 11.343 -2.984 1.00 98.56 507 ARG A N 1
ATOM 3997 C CA . ARG A 1 507 ? 9.266 12.618 -3.362 1.00 98.56 507 ARG A CA 1
ATOM 3998 C C . ARG A 1 507 ? 10.705 12.415 -3.833 1.00 98.56 507 ARG A C 1
ATOM 4000 O O . ARG A 1 507 ? 11.118 13.052 -4.795 1.00 98.56 507 ARG A O 1
ATOM 4007 N N . GLU A 1 508 ? 11.470 11.556 -3.169 1.00 98.38 508 GLU A N 1
ATOM 4008 C CA . GLU A 1 508 ? 12.842 11.216 -3.561 1.00 98.38 508 GLU A CA 1
ATOM 4009 C C . GLU A 1 508 ? 12.884 10.477 -4.900 1.00 98.38 508 GLU A C 1
ATOM 4011 O O . GLU A 1 508 ? 13.674 10.850 -5.766 1.00 98.38 508 GLU A O 1
ATOM 4016 N N . LEU A 1 509 ? 11.980 9.515 -5.114 1.00 98.19 509 LEU A N 1
ATOM 4017 C CA . LEU A 1 509 ? 11.826 8.821 -6.391 1.00 98.19 509 LEU A CA 1
ATOM 4018 C C . LEU A 1 509 ? 11.485 9.799 -7.521 1.00 98.19 509 LEU A C 1
ATOM 4020 O O . LEU A 1 509 ? 12.119 9.748 -8.569 1.00 98.19 509 LEU A O 1
ATOM 4024 N N . GLY A 1 510 ? 10.547 10.726 -7.294 1.00 98.19 510 GLY A N 1
ATOM 4025 C CA . GLY A 1 510 ? 10.210 11.766 -8.270 1.00 98.19 510 GLY A CA 1
ATOM 4026 C C . GLY A 1 510 ? 11.413 12.649 -8.621 1.00 98.19 510 GLY A C 1
ATOM 4027 O O . GLY A 1 510 ? 11.710 12.855 -9.793 1.00 98.19 510 GLY A O 1
ATOM 4028 N N . LYS A 1 511 ? 12.189 13.087 -7.619 1.00 98.50 511 LYS A N 1
ATOM 4029 C CA . LYS A 1 511 ? 13.431 13.848 -7.852 1.00 98.50 511 LYS A CA 1
ATOM 4030 C C . LYS A 1 511 ? 14.459 13.054 -8.656 1.00 98.50 511 LYS A C 1
ATOM 4032 O O . LYS A 1 511 ? 15.116 13.619 -9.524 1.00 98.50 511 LYS A O 1
ATOM 4037 N N . GLN A 1 512 ? 14.625 11.764 -8.363 1.00 97.81 512 GLN A N 1
ATOM 4038 C CA . GLN A 1 512 ? 15.535 10.910 -9.123 1.00 97.81 512 GLN A CA 1
ATOM 4039 C C . GLN A 1 512 ? 15.067 10.764 -10.571 1.00 97.81 512 GLN A C 1
ATOM 4041 O O . GLN A 1 512 ? 15.879 10.947 -11.473 1.00 97.81 512 GLN A O 1
ATOM 4046 N N . GLN A 1 513 ? 13.776 10.509 -10.799 1.00 97.94 513 GLN A N 1
ATOM 4047 C CA . GLN A 1 513 ? 13.188 10.435 -12.140 1.00 97.94 513 GLN A CA 1
ATOM 4048 C C . GLN A 1 513 ? 13.436 11.720 -12.935 1.00 97.94 513 GLN A C 1
ATOM 4050 O O . GLN A 1 513 ? 13.967 11.642 -14.037 1.00 97.94 513 GLN A O 1
ATOM 4055 N N . GLU A 1 514 ? 13.187 12.895 -12.348 1.00 98.56 514 GLU A N 1
ATOM 4056 C CA . GLU A 1 514 ? 13.471 14.179 -13.001 1.00 98.56 514 GLU A CA 1
ATOM 4057 C C . GLU A 1 514 ? 14.952 14.337 -13.379 1.00 98.56 514 GLU A C 1
ATOM 4059 O O . GLU A 1 514 ? 15.275 14.857 -14.447 1.00 98.56 514 GLU A O 1
ATOM 4064 N N . VAL A 1 515 ? 15.877 13.910 -12.512 1.00 98.38 515 VAL A N 1
ATOM 4065 C CA . VAL A 1 515 ? 17.317 13.965 -12.809 1.00 98.38 515 VAL A CA 1
ATOM 4066 C C . VAL A 1 515 ? 17.673 13.004 -13.941 1.00 98.38 515 VAL A C 1
ATOM 4068 O O . VAL A 1 515 ? 18.382 13.401 -14.864 1.00 98.38 515 VAL A O 1
ATOM 4071 N N . TYR A 1 516 ? 17.168 11.768 -13.907 1.00 97.50 516 TYR A N 1
ATOM 4072 C CA . TYR A 1 516 ? 17.394 10.792 -14.972 1.00 97.50 516 TYR A CA 1
ATOM 4073 C C . TYR A 1 516 ? 16.849 11.286 -16.314 1.00 97.50 516 TYR A C 1
ATOM 4075 O O . TYR A 1 516 ? 17.569 11.235 -17.308 1.00 97.50 516 TYR A O 1
ATOM 4083 N N . GLU A 1 517 ? 15.630 11.823 -16.346 1.00 98.50 517 GLU A N 1
ATOM 4084 C CA . GLU A 1 517 ? 15.025 12.402 -17.549 1.00 98.50 517 GLU A CA 1
ATOM 4085 C C . GLU A 1 517 ? 15.856 13.564 -18.102 1.00 98.50 517 GLU A C 1
ATOM 4087 O O . GLU A 1 517 ? 16.126 13.608 -19.302 1.00 98.50 517 GLU A O 1
ATOM 4092 N N . ARG A 1 518 ? 16.335 14.472 -17.240 1.00 98.69 518 ARG A N 1
ATOM 4093 C CA . ARG A 1 518 ? 17.207 15.584 -17.658 1.00 98.69 518 ARG A CA 1
ATOM 4094 C C . ARG A 1 518 ? 18.517 15.092 -18.263 1.00 98.69 518 ARG A C 1
ATOM 4096 O O . ARG A 1 518 ? 18.900 15.568 -19.327 1.00 98.69 518 ARG A O 1
ATOM 4103 N N . VAL A 1 519 ? 19.185 14.136 -17.617 1.00 98.44 519 VAL A N 1
ATOM 4104 C CA . VAL A 1 519 ? 20.453 13.576 -18.112 1.00 98.44 519 VAL A CA 1
ATOM 4105 C C . VAL A 1 519 ? 20.240 12.831 -19.429 1.00 98.44 519 VAL A C 1
ATOM 4107 O O . VAL A 1 519 ? 21.040 12.978 -20.352 1.00 98.44 519 VAL A O 1
ATOM 4110 N N . LEU A 1 520 ? 19.158 12.060 -19.554 1.00 98.25 520 LEU A N 1
ATOM 4111 C CA . LEU A 1 520 ? 18.805 11.391 -20.806 1.00 98.25 520 LEU A CA 1
ATOM 4112 C C . LEU A 1 520 ? 18.558 12.407 -21.924 1.00 98.25 520 LEU A C 1
ATOM 4114 O O . LEU A 1 520 ? 19.121 12.261 -23.007 1.00 98.25 520 LEU A O 1
ATOM 4118 N N . GLN A 1 521 ? 17.789 13.463 -21.654 1.00 98.50 521 GLN A N 1
ATOM 4119 C CA . GLN A 1 521 ? 17.519 14.522 -22.623 1.00 98.50 521 GLN A CA 1
ATOM 4120 C C . GLN A 1 521 ? 18.798 15.253 -23.049 1.00 98.50 521 GLN A C 1
ATOM 4122 O O . GLN A 1 521 ? 18.995 15.516 -24.236 1.00 98.50 521 GLN A O 1
ATOM 4127 N N . GLU A 1 522 ? 19.695 15.541 -22.105 1.00 98.50 522 GLU A N 1
ATOM 4128 C CA . GLU A 1 522 ? 21.006 16.120 -22.393 1.00 98.50 522 GLU A CA 1
ATOM 4129 C C . GLU A 1 522 ? 21.820 15.197 -23.311 1.00 98.50 522 GLU A C 1
ATOM 4131 O O . GLU A 1 522 ? 22.313 15.648 -24.346 1.00 98.50 522 GLU A O 1
ATOM 4136 N N . LYS A 1 523 ? 21.884 13.892 -23.014 1.00 98.25 523 LYS A N 1
ATOM 4137 C CA . LYS A 1 523 ? 22.614 12.915 -23.839 1.00 98.25 523 LYS A CA 1
ATOM 4138 C C . LYS A 1 523 ? 22.030 12.766 -25.239 1.00 98.25 523 LYS A C 1
ATOM 4140 O O . LYS A 1 523 ? 22.793 12.698 -26.201 1.00 98.25 523 LYS A O 1
ATOM 4145 N N . VAL A 1 524 ? 20.704 12.763 -25.374 1.00 98.31 524 VAL A N 1
ATOM 4146 C CA . VAL A 1 524 ? 20.033 12.774 -26.683 1.00 98.31 524 VAL A CA 1
ATOM 4147 C C . VAL A 1 524 ? 20.408 14.040 -27.452 1.00 98.31 524 VAL A C 1
ATOM 4149 O O . VAL A 1 524 ? 20.868 13.947 -28.588 1.00 98.31 524 VAL A O 1
ATOM 4152 N N . SER A 1 525 ? 20.311 15.213 -26.819 1.00 97.94 525 SER A N 1
ATOM 4153 C CA . SER A 1 525 ? 20.657 16.486 -27.462 1.00 97.94 525 SER A CA 1
ATOM 4154 C C . SER A 1 525 ? 22.132 16.554 -27.887 1.00 97.94 525 SER A C 1
ATOM 4156 O O . SER A 1 525 ? 22.445 17.073 -28.960 1.00 97.94 525 SER A O 1
ATOM 4158 N N . GLU A 1 526 ? 23.032 15.969 -27.089 1.00 98.38 526 GLU A N 1
ATOM 4159 C CA . GLU A 1 526 ? 24.464 15.875 -27.363 1.00 98.38 526 GLU A CA 1
ATOM 4160 C C . GLU A 1 526 ? 24.746 14.969 -28.570 1.00 98.38 526 GLU A C 1
ATOM 4162 O O . GLU A 1 526 ? 25.497 15.356 -29.468 1.00 98.38 526 GLU A O 1
ATOM 4167 N N . VAL A 1 527 ? 24.125 13.786 -28.635 1.00 98.12 527 VAL A N 1
ATOM 4168 C CA . VAL A 1 527 ? 24.265 12.867 -29.776 1.00 98.12 527 VAL A CA 1
ATOM 4169 C C . VAL A 1 527 ? 23.698 13.489 -31.049 1.00 98.12 527 VAL A C 1
ATOM 4171 O O . VAL A 1 527 ? 24.367 13.479 -32.082 1.00 98.12 527 VAL A O 1
ATOM 4174 N N . GLU A 1 528 ? 22.510 14.089 -30.985 1.00 97.69 528 GLU A N 1
ATOM 4175 C CA . GLU A 1 528 ? 21.933 14.801 -32.124 1.00 97.69 528 GLU A CA 1
ATOM 4176 C C . GLU A 1 528 ? 22.852 15.928 -32.608 1.00 97.69 528 GLU A C 1
ATOM 4178 O O . GLU A 1 528 ? 23.087 16.059 -33.808 1.00 97.69 528 GLU A O 1
ATOM 4183 N N . ALA A 1 529 ? 23.407 16.733 -31.696 1.00 97.44 529 ALA A N 1
ATOM 4184 C CA . ALA A 1 529 ? 24.325 17.812 -32.051 1.00 97.44 529 ALA A CA 1
ATOM 4185 C C . ALA A 1 529 ? 25.597 17.284 -32.727 1.00 97.44 529 ALA A C 1
ATOM 4187 O O . ALA A 1 529 ? 25.987 17.812 -33.768 1.00 97.44 529 ALA A O 1
ATOM 4188 N N . ARG A 1 530 ? 26.191 16.206 -32.198 1.00 98.00 530 ARG A N 1
ATOM 4189 C CA . ARG A 1 530 ? 27.377 15.557 -32.782 1.00 98.00 530 ARG A CA 1
ATOM 4190 C C . ARG A 1 530 ? 27.121 15.012 -34.191 1.00 98.00 530 ARG A C 1
ATOM 4192 O O . ARG A 1 530 ? 28.030 15.029 -35.015 1.00 98.00 530 ARG A O 1
ATOM 4199 N N . LEU A 1 531 ? 25.909 14.535 -34.481 1.00 97.00 531 LEU A N 1
ATOM 4200 C CA . LEU A 1 531 ? 25.556 13.961 -35.787 1.00 97.00 531 LEU A CA 1
ATOM 4201 C C . LEU A 1 531 ? 25.095 15.000 -36.822 1.00 97.00 531 LEU A C 1
ATOM 4203 O O . LEU A 1 531 ? 25.174 14.727 -38.021 1.00 97.00 531 LEU A O 1
ATOM 4207 N N . ARG A 1 532 ? 24.658 16.195 -36.401 1.00 98.50 532 ARG A N 1
ATOM 4208 C CA . ARG A 1 532 ? 24.181 17.254 -37.312 1.00 98.50 532 ARG A CA 1
ATOM 4209 C C . ARG A 1 532 ? 25.241 17.694 -38.326 1.00 98.50 532 ARG A C 1
ATOM 4211 O O . ARG A 1 532 ? 24.930 17.799 -39.511 1.00 98.50 532 ARG A O 1
ATOM 4218 N N . GLU A 1 533 ? 26.478 17.944 -37.894 1.00 96.75 533 GLU A N 1
ATOM 4219 C CA . GLU A 1 533 ? 27.535 18.432 -38.796 1.00 96.75 533 GLU A CA 1
ATOM 4220 C C . GLU A 1 533 ? 27.993 17.382 -39.828 1.00 96.75 533 GLU A C 1
ATOM 4222 O O . GLU A 1 533 ? 28.009 17.717 -41.017 1.00 96.75 533 GLU A O 1
ATOM 4227 N N . PRO A 1 534 ? 28.300 16.118 -39.452 1.00 98.00 534 PRO A N 1
ATOM 4228 C CA . PRO A 1 534 ? 28.661 15.082 -40.420 1.00 98.00 534 PRO A CA 1
ATOM 4229 C C . PRO A 1 534 ? 27.564 14.811 -41.451 1.00 98.00 534 PRO A C 1
ATOM 4231 O O . PRO A 1 534 ? 27.868 14.660 -42.632 1.00 98.00 534 PRO A O 1
ATOM 4234 N N . LEU A 1 535 ? 26.290 14.792 -41.038 1.00 97.25 535 LEU A N 1
ATOM 4235 C CA . LEU A 1 535 ? 25.171 14.611 -41.968 1.00 97.25 535 LEU A CA 1
ATOM 4236 C C . LEU A 1 535 ? 25.092 15.766 -42.972 1.00 97.25 535 LEU A C 1
ATOM 4238 O O . LEU A 1 535 ? 25.040 15.524 -44.176 1.00 97.25 535 LEU A O 1
ATOM 4242 N N . ALA A 1 536 ? 25.187 17.014 -42.505 1.00 98.06 536 ALA A N 1
ATOM 4243 C CA . ALA A 1 536 ? 25.196 18.178 -43.388 1.00 98.06 536 ALA A CA 1
ATOM 4244 C C . ALA A 1 536 ? 26.416 18.196 -44.334 1.00 98.06 536 ALA A C 1
ATOM 4246 O O . ALA A 1 536 ? 26.318 18.669 -45.469 1.00 98.06 536 ALA A O 1
ATOM 4247 N N . ALA A 1 537 ? 27.574 17.694 -43.890 1.00 97.62 537 ALA A N 1
ATOM 4248 C CA . ALA A 1 537 ? 28.764 17.552 -44.727 1.00 97.62 537 ALA A CA 1
ATOM 4249 C C . ALA A 1 537 ? 28.566 16.489 -45.820 1.00 97.62 537 ALA A C 1
ATOM 4251 O O . ALA A 1 537 ? 28.770 16.787 -46.998 1.00 97.62 537 ALA A O 1
ATOM 4252 N N . LEU A 1 538 ? 28.078 15.299 -45.459 1.00 97.38 538 LEU A N 1
ATOM 4253 C CA . LEU A 1 538 ? 27.781 14.221 -46.408 1.00 97.38 538 LEU A CA 1
ATOM 4254 C C . LEU A 1 538 ? 26.702 14.625 -47.423 1.00 97.38 538 LEU A C 1
ATOM 4256 O O . LEU A 1 538 ? 26.818 14.314 -48.608 1.00 97.38 538 LEU A O 1
ATOM 4260 N N . GLU A 1 539 ? 25.676 15.368 -47.003 1.00 98.25 539 GLU A N 1
ATOM 4261 C CA . GLU A 1 539 ? 24.667 15.925 -47.912 1.00 98.25 539 GLU A CA 1
ATOM 4262 C C . GLU A 1 539 ? 25.282 16.905 -48.923 1.00 98.25 539 GLU A C 1
ATOM 4264 O O . GLU A 1 539 ? 24.969 16.853 -50.121 1.00 98.25 539 GLU A O 1
ATOM 4269 N N . LYS A 1 540 ? 26.197 17.776 -48.473 1.00 98.38 540 LYS A N 1
ATOM 4270 C CA . LYS A 1 540 ? 26.936 18.692 -49.355 1.00 98.38 540 LYS A CA 1
ATOM 4271 C C . LYS A 1 540 ? 27.822 17.925 -50.334 1.00 98.38 540 LYS A C 1
ATOM 4273 O O . LYS A 1 540 ? 27.754 18.214 -51.531 1.00 98.38 540 LYS A O 1
ATOM 4278 N N . GLU A 1 541 ? 28.587 16.939 -49.874 1.00 98.19 541 GLU A N 1
ATOM 4279 C CA . GLU A 1 541 ? 29.437 16.092 -50.721 1.00 98.19 541 GLU A CA 1
ATOM 4280 C C . GLU A 1 541 ? 28.620 15.313 -51.756 1.00 98.19 541 GLU A C 1
ATOM 4282 O O . GLU A 1 541 ? 28.945 15.332 -52.943 1.00 98.19 541 GLU A O 1
ATOM 4287 N N . LEU A 1 542 ? 27.494 14.720 -51.351 1.00 98.06 542 LEU A N 1
ATOM 4288 C CA . LEU A 1 542 ? 26.570 14.044 -52.261 1.00 98.06 542 LEU A CA 1
ATOM 4289 C C . LEU A 1 542 ? 26.035 15.007 -53.328 1.00 98.06 542 LEU A C 1
ATOM 4291 O O . LEU A 1 542 ? 25.953 14.661 -54.510 1.00 98.06 542 LEU A O 1
ATOM 4295 N N . SER A 1 543 ? 25.676 16.232 -52.937 1.00 98.25 543 SER A N 1
ATOM 4296 C CA . SER A 1 543 ? 25.213 17.250 -53.880 1.00 98.25 543 SER A CA 1
ATOM 4297 C C . SER A 1 543 ? 26.316 17.675 -54.861 1.00 98.25 543 SER A C 1
ATOM 4299 O O . SER A 1 543 ? 26.041 17.853 -56.051 1.00 98.25 543 SER A O 1
ATOM 4301 N N . ALA A 1 544 ? 27.567 17.777 -54.398 1.00 97.81 544 ALA A N 1
ATOM 4302 C CA . ALA A 1 544 ? 28.726 18.089 -55.226 1.00 97.81 544 ALA A CA 1
ATOM 4303 C C . ALA A 1 544 ? 29.017 16.954 -56.217 1.00 97.81 544 ALA A C 1
ATOM 4305 O O . ALA A 1 544 ? 29.076 17.207 -57.420 1.00 97.81 544 ALA A O 1
ATOM 4306 N N . ALA A 1 545 ? 29.052 15.705 -55.747 1.00 97.31 545 ALA A N 1
ATOM 4307 C CA . ALA A 1 545 ? 29.228 14.521 -56.584 1.00 97.31 545 ALA A CA 1
ATOM 4308 C C . ALA A 1 545 ? 28.137 14.415 -57.664 1.00 97.31 545 ALA A C 1
ATOM 4310 O O . ALA A 1 545 ? 28.432 14.159 -58.832 1.00 97.31 545 ALA A O 1
ATOM 4311 N N . ARG A 1 546 ? 26.869 14.701 -57.326 1.00 97.88 546 ARG A N 1
ATOM 4312 C CA . ARG A 1 546 ? 25.764 14.757 -58.305 1.00 97.88 546 ARG A CA 1
ATOM 4313 C C . ARG A 1 546 ? 25.971 15.848 -59.362 1.00 97.88 546 ARG A C 1
ATOM 4315 O O . ARG A 1 546 ? 25.699 15.623 -60.546 1.00 97.88 546 ARG A O 1
ATOM 4322 N N . ARG A 1 547 ? 26.463 17.028 -58.965 1.00 98.25 547 ARG A N 1
ATOM 4323 C CA . ARG A 1 547 ? 26.784 18.129 -59.894 1.00 98.25 547 ARG A CA 1
ATOM 4324 C C . ARG A 1 547 ? 27.952 17.766 -60.809 1.00 98.25 547 ARG A C 1
ATOM 4326 O O . ARG A 1 547 ? 27.869 18.007 -62.010 1.00 98.25 547 ARG A O 1
ATOM 4333 N N . GLU A 1 548 ? 29.016 17.181 -60.273 1.00 97.44 548 GLU A N 1
ATOM 4334 C CA . GLU A 1 548 ? 30.183 16.739 -61.045 1.00 97.44 548 GLU A CA 1
ATOM 4335 C C . GLU A 1 548 ? 29.839 15.614 -62.016 1.00 97.44 548 GLU A C 1
ATOM 4337 O O . GLU A 1 548 ? 30.195 15.697 -63.191 1.00 97.44 548 GLU A O 1
ATOM 4342 N N . HIS A 1 549 ? 29.054 14.627 -61.578 1.00 97.69 549 HIS A N 1
ATOM 4343 C CA . HIS A 1 549 ? 28.517 13.594 -62.457 1.00 97.69 549 HIS A CA 1
ATOM 4344 C C . HIS A 1 549 ? 27.717 14.207 -63.615 1.00 97.69 549 HIS A C 1
ATOM 4346 O O . HIS A 1 549 ? 27.940 13.865 -64.775 1.00 97.69 549 HIS A O 1
ATOM 4352 N N . SER A 1 550 ? 26.846 15.181 -63.326 1.00 98.38 550 SER A N 1
ATOM 4353 C CA . SER A 1 550 ? 26.081 15.888 -64.362 1.00 98.38 550 SER A CA 1
ATOM 4354 C C . SER A 1 550 ? 26.997 16.614 -65.357 1.00 98.38 550 SER A C 1
ATOM 4356 O O . SER A 1 550 ? 26.786 16.515 -66.567 1.00 98.38 550 SER A O 1
ATOM 4358 N N . LYS A 1 551 ? 28.056 17.287 -64.878 1.00 98.50 551 LYS A N 1
ATOM 4359 C CA . LYS A 1 551 ? 29.072 17.921 -65.739 1.00 98.50 551 LYS A CA 1
ATOM 4360 C C . LYS A 1 551 ? 29.787 16.894 -66.623 1.00 98.50 551 LYS A C 1
ATOM 4362 O O . LYS A 1 551 ? 29.923 17.131 -67.821 1.00 98.50 551 LYS A O 1
ATOM 4367 N N . ALA A 1 552 ? 30.199 15.758 -66.059 1.00 98.00 552 ALA A N 1
ATOM 4368 C CA . ALA A 1 552 ? 30.878 14.685 -66.786 1.00 98.00 552 ALA A CA 1
ATOM 4369 C C . ALA A 1 552 ? 29.981 14.053 -67.865 1.00 98.00 552 ALA A C 1
ATOM 4371 O O . ALA A 1 552 ? 30.430 13.787 -68.977 1.00 98.00 552 ALA A O 1
ATOM 4372 N N . VAL A 1 553 ? 28.690 13.867 -67.580 1.00 98.50 553 VAL A N 1
ATOM 4373 C CA . VAL A 1 553 ? 27.721 13.375 -68.571 1.00 98.50 553 VAL A CA 1
ATOM 4374 C C . VAL A 1 553 ? 27.544 14.378 -69.714 1.00 98.50 553 VAL A C 1
ATOM 4376 O O . VAL A 1 553 ? 27.483 13.980 -70.879 1.00 98.50 553 VAL A O 1
ATOM 4379 N N . VAL A 1 554 ? 27.478 15.680 -69.416 1.00 98.44 554 VAL A N 1
ATOM 4380 C CA . VAL A 1 554 ? 27.368 16.725 -70.448 1.00 98.44 554 VAL A CA 1
ATOM 4381 C C . VAL A 1 554 ? 28.633 16.795 -71.307 1.00 98.44 554 VAL A C 1
ATOM 4383 O O . VAL A 1 554 ? 28.516 16.807 -72.534 1.00 98.44 554 VAL A O 1
ATOM 4386 N N . SER A 1 555 ? 29.826 16.783 -70.702 1.00 97.88 555 SER A N 1
ATOM 4387 C CA . SER A 1 555 ? 31.091 16.806 -71.449 1.00 97.88 555 SER A CA 1
ATOM 4388 C C . SER A 1 555 ? 31.259 15.558 -72.318 1.00 97.88 555 SER A C 1
ATOM 4390 O O . SER A 1 555 ? 31.593 15.682 -73.496 1.00 97.88 555 SER A O 1
ATOM 4392 N N . LEU A 1 556 ? 30.920 14.370 -71.802 1.00 97.75 556 LEU A N 1
ATOM 4393 C CA . LEU A 1 556 ? 30.922 13.127 -72.575 1.00 97.75 556 LEU A CA 1
ATOM 4394 C C . LEU A 1 556 ? 29.988 13.221 -73.788 1.00 97.75 556 LEU A C 1
ATOM 4396 O O . LEU A 1 556 ? 30.393 12.886 -74.899 1.00 97.75 556 LEU A O 1
ATOM 4400 N N . ARG A 1 557 ? 28.761 13.729 -73.610 1.00 98.06 557 ARG A N 1
ATOM 4401 C C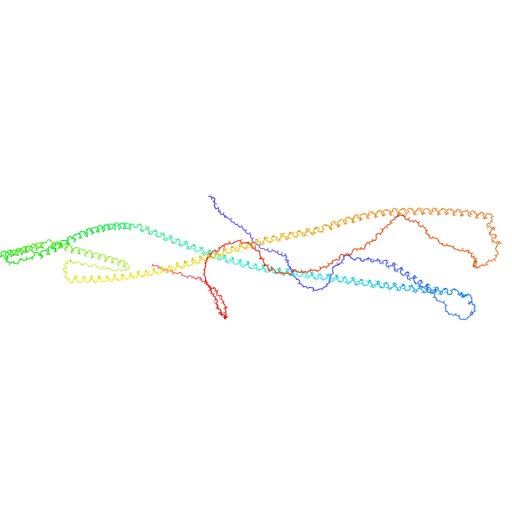A . ARG A 1 557 ? 27.815 13.937 -74.720 1.00 98.06 557 ARG A CA 1
ATOM 4402 C C . ARG A 1 557 ? 28.345 14.940 -75.746 1.00 98.06 557 ARG A C 1
ATOM 4404 O O . ARG A 1 557 ? 28.133 14.752 -76.942 1.00 98.06 557 ARG A O 1
ATOM 4411 N N . GLN A 1 558 ? 29.031 15.995 -75.309 1.00 97.88 558 GLN A N 1
ATOM 4412 C CA . GLN A 1 558 ? 29.640 16.973 -76.211 1.00 97.88 558 GLN A CA 1
ATOM 4413 C C . GLN A 1 558 ? 30.780 16.353 -77.029 1.00 97.88 558 GLN A C 1
ATOM 4415 O O . GLN A 1 558 ? 30.799 16.518 -78.248 1.00 97.88 558 GLN A O 1
ATOM 4420 N N . VAL A 1 559 ? 31.668 15.585 -76.390 1.00 96.44 559 VAL A N 1
ATOM 4421 C CA . VAL A 1 559 ? 32.752 14.856 -77.068 1.00 96.44 559 VAL A CA 1
ATOM 4422 C C . VAL A 1 559 ? 32.193 13.814 -78.034 1.00 96.44 559 VAL A C 1
ATOM 4424 O O . VAL A 1 559 ? 32.653 13.738 -79.166 1.00 96.44 559 VAL A O 1
ATOM 4427 N N . GLN A 1 560 ? 31.159 13.060 -77.649 1.00 96.38 560 GLN A N 1
ATOM 4428 C CA . GLN A 1 560 ? 30.499 12.095 -78.536 1.00 96.38 560 GLN A CA 1
ATOM 4429 C C . GLN A 1 560 ? 29.910 12.765 -79.785 1.00 96.38 560 GLN A C 1
ATOM 4431 O O . GLN A 1 560 ? 30.095 12.264 -80.893 1.00 96.38 560 GLN A O 1
ATOM 4436 N N . ARG A 1 561 ? 29.246 13.919 -79.630 1.00 98.19 561 ARG A N 1
ATOM 4437 C CA . ARG A 1 561 ? 28.729 14.701 -80.766 1.00 98.19 561 ARG A CA 1
ATOM 4438 C C . ARG A 1 561 ? 29.852 15.248 -81.646 1.00 98.19 561 ARG A C 1
ATOM 4440 O O . ARG A 1 561 ? 29.723 15.221 -82.865 1.00 98.19 561 ARG A O 1
ATOM 4447 N N . GLN A 1 562 ? 30.943 15.734 -81.054 1.00 96.69 562 GLN A N 1
ATOM 4448 C CA . GLN A 1 562 ? 32.095 16.228 -81.809 1.00 96.69 562 GLN A CA 1
ATOM 4449 C C . GLN A 1 562 ? 32.779 15.096 -82.584 1.00 96.69 562 GLN A C 1
ATOM 4451 O O . GLN A 1 562 ? 33.010 15.230 -83.780 1.00 96.69 562 GLN A O 1
ATOM 4456 N N . ALA A 1 563 ? 32.986 13.946 -81.942 1.00 96.06 563 ALA A N 1
ATOM 4457 C CA . ALA A 1 563 ? 33.517 12.752 -82.584 1.00 96.06 563 ALA A CA 1
ATOM 4458 C C . ALA A 1 563 ? 32.617 12.257 -83.727 1.00 96.06 563 ALA A C 1
ATOM 4460 O O . ALA A 1 563 ? 33.136 11.800 -84.740 1.00 96.06 563 ALA A O 1
ATOM 4461 N N . ALA A 1 564 ? 31.287 12.359 -83.603 1.00 96.44 564 ALA A N 1
ATOM 4462 C CA . ALA A 1 564 ? 30.367 12.045 -84.699 1.00 96.44 564 ALA A CA 1
ATOM 4463 C C . ALA A 1 564 ? 30.582 12.975 -85.909 1.00 96.44 564 ALA A C 1
ATOM 4465 O O . ALA A 1 564 ? 30.772 12.485 -87.019 1.00 96.44 564 ALA A O 1
ATOM 4466 N N . ARG A 1 565 ? 30.678 14.294 -85.686 1.00 97.81 565 ARG A N 1
ATOM 4467 C CA . ARG A 1 565 ? 30.960 15.281 -86.749 1.00 97.81 565 ARG A CA 1
ATOM 4468 C C . ARG A 1 565 ? 32.326 15.076 -87.399 1.00 97.81 565 ARG A C 1
ATOM 4470 O O . ARG A 1 565 ? 32.461 15.188 -88.610 1.00 97.81 565 ARG A O 1
ATOM 4477 N N . ASP A 1 566 ? 33.355 14.779 -86.610 1.00 96.44 566 ASP A N 1
ATOM 4478 C CA . ASP A 1 566 ? 34.699 14.553 -87.147 1.00 96.44 566 ASP A CA 1
ATOM 4479 C C . ASP A 1 566 ? 34.783 13.225 -87.910 1.00 96.44 566 ASP A C 1
ATOM 4481 O O . ASP A 1 566 ? 35.515 13.130 -88.893 1.00 96.44 566 ASP A O 1
ATOM 4485 N N . ARG A 1 567 ? 34.003 12.204 -87.525 1.00 97.00 567 ARG A N 1
ATOM 4486 C CA . ARG A 1 567 ? 33.832 10.992 -88.340 1.00 97.00 567 ARG A CA 1
ATOM 4487 C C . ARG A 1 567 ? 33.184 11.321 -89.683 1.00 97.00 567 ARG A C 1
ATOM 4489 O O . ARG A 1 567 ? 33.720 10.884 -90.694 1.00 97.00 567 ARG A O 1
ATOM 4496 N N . GLU A 1 568 ? 32.107 12.106 -89.705 1.00 96.44 568 GLU A N 1
ATOM 4497 C CA . GLU A 1 568 ? 31.449 12.553 -90.946 1.00 96.44 568 GLU A CA 1
ATOM 4498 C C . GLU A 1 568 ? 32.425 13.316 -91.857 1.00 96.44 568 GLU A C 1
ATOM 4500 O O . GLU A 1 568 ? 32.633 12.910 -92.998 1.00 96.44 568 GLU A O 1
ATOM 4505 N N . ARG A 1 569 ? 33.140 14.318 -91.329 1.00 96.81 569 ARG A N 1
ATOM 4506 C CA . ARG A 1 569 ? 34.174 15.065 -92.075 1.00 96.81 569 ARG A CA 1
ATOM 4507 C C . ARG A 1 569 ? 35.286 14.168 -92.613 1.00 96.81 569 ARG A C 1
ATOM 4509 O O . ARG A 1 569 ? 35.724 14.331 -93.746 1.00 96.81 569 ARG A O 1
ATOM 4516 N N . ASN A 1 570 ? 35.769 13.215 -91.814 1.00 96.62 570 ASN A N 1
ATOM 4517 C CA . ASN A 1 570 ? 36.804 12.279 -92.256 1.00 96.62 570 ASN A CA 1
ATOM 4518 C C . ASN A 1 570 ? 36.295 11.333 -93.351 1.00 96.62 570 ASN A C 1
ATOM 4520 O O . ASN A 1 570 ? 37.064 10.980 -94.244 1.00 96.62 570 ASN A O 1
ATOM 4524 N N . LEU A 1 571 ? 35.026 10.916 -93.298 1.00 97.69 571 LEU A N 1
ATOM 4525 C CA . LEU A 1 571 ? 34.398 10.134 -94.365 1.00 97.69 571 LEU A CA 1
ATOM 4526 C C . LEU A 1 571 ? 34.274 10.959 -95.653 1.00 97.69 571 LEU A C 1
ATOM 4528 O O . LEU A 1 571 ? 34.627 10.457 -96.716 1.00 97.69 571 LEU A O 1
ATOM 4532 N N . GLU A 1 572 ? 33.865 12.226 -95.562 1.00 97.25 572 GLU A N 1
ATOM 4533 C CA . GLU A 1 572 ? 33.834 13.153 -96.702 1.00 97.25 572 GLU A CA 1
ATOM 4534 C C . GLU A 1 572 ? 35.227 13.365 -97.301 1.00 97.25 572 GLU A C 1
ATOM 4536 O O . GLU A 1 572 ? 35.405 13.245 -98.510 1.00 97.25 572 GLU A O 1
ATOM 4541 N N . LEU A 1 573 ? 36.245 13.600 -96.466 1.00 96.88 573 LEU A N 1
ATOM 4542 C CA . LEU A 1 573 ? 37.627 13.723 -96.927 1.00 96.88 573 LEU A CA 1
ATOM 4543 C C . LEU A 1 573 ? 38.096 12.450 -97.631 1.00 96.88 573 LEU A C 1
ATOM 4545 O O . LEU A 1 573 ? 38.704 12.549 -98.693 1.00 96.88 573 LEU A O 1
ATOM 4549 N N . ARG A 1 574 ? 37.819 11.261 -97.081 1.00 96.00 574 ARG A N 1
ATOM 4550 C CA . ARG A 1 574 ? 38.162 9.987 -97.738 1.00 96.00 574 ARG A CA 1
ATOM 4551 C C . ARG A 1 574 ? 37.484 9.863 -99.095 1.00 96.00 574 ARG A C 1
ATOM 4553 O O . ARG A 1 574 ? 38.171 9.569 -100.067 1.00 96.00 574 ARG A O 1
ATOM 4560 N N . ARG A 1 575 ? 36.189 10.178 -99.174 1.00 97.75 575 ARG A N 1
ATOM 4561 C CA . ARG A 1 575 ? 35.434 10.192 -100.429 1.00 97.75 575 ARG A CA 1
ATOM 4562 C C . ARG A 1 575 ? 36.061 11.139 -101.457 1.00 97.75 575 ARG A C 1
ATOM 4564 O O . ARG A 1 575 ? 36.292 10.726 -102.584 1.00 97.75 575 ARG A O 1
ATOM 4571 N N . LEU A 1 576 ? 36.417 12.364 -101.065 1.00 97.44 576 LEU A N 1
ATOM 4572 C CA . LEU A 1 576 ? 37.087 13.323 -101.955 1.00 97.44 576 LEU A CA 1
ATOM 4573 C C . LEU A 1 576 ? 38.466 12.828 -102.420 1.00 97.44 576 LEU A C 1
ATOM 4575 O O . LEU A 1 576 ? 38.838 13.027 -103.574 1.00 97.44 576 LEU A O 1
ATOM 4579 N N . HIS A 1 577 ? 39.238 12.170 -101.547 1.00 95.69 577 HIS A N 1
ATOM 4580 C CA . HIS A 1 577 ? 40.521 11.571 -101.933 1.00 95.69 577 HIS A CA 1
ATOM 4581 C C . HIS A 1 577 ? 40.336 10.405 -102.911 1.00 95.69 577 HIS A C 1
ATOM 4583 O O . HIS A 1 577 ? 41.133 10.261 -103.835 1.00 95.69 577 HIS A O 1
ATOM 4589 N N . GLU A 1 578 ? 39.314 9.571 -102.715 1.00 96.94 578 GLU A N 1
ATOM 4590 C CA . GLU A 1 578 ? 38.955 8.492 -103.639 1.00 96.94 578 GLU A CA 1
ATOM 4591 C C . GLU A 1 578 ? 38.515 9.050 -104.996 1.00 96.94 578 GLU A C 1
ATOM 4593 O O . GLU A 1 578 ? 39.039 8.611 -106.015 1.00 96.94 578 GLU A O 1
ATOM 4598 N N . GLU A 1 579 ? 37.652 10.070 -105.018 1.00 96.44 579 GLU A N 1
ATOM 4599 C CA . GLU A 1 579 ? 37.234 10.775 -106.239 1.00 96.44 579 GLU A CA 1
ATOM 4600 C C . GLU A 1 579 ? 38.447 11.381 -106.972 1.00 96.44 579 GLU A C 1
ATOM 4602 O O . GLU A 1 579 ? 38.628 11.159 -108.168 1.00 96.44 579 GLU A O 1
ATOM 4607 N N . ALA A 1 580 ? 39.357 12.053 -106.258 1.00 95.94 580 ALA A N 1
ATOM 4608 C CA . ALA A 1 580 ? 40.580 12.604 -106.845 1.00 95.94 580 ALA A CA 1
ATOM 4609 C C . ALA A 1 580 ? 41.529 11.519 -107.395 1.00 95.94 580 ALA A C 1
ATOM 4611 O O . ALA A 1 580 ? 42.132 11.706 -108.455 1.00 95.94 580 ALA A O 1
ATOM 4612 N N . ARG A 1 581 ? 41.667 10.376 -106.703 1.00 95.06 581 ARG A N 1
ATOM 4613 C CA . ARG A 1 581 ? 42.438 9.220 -107.196 1.00 95.06 581 ARG A CA 1
ATOM 4614 C C . ARG A 1 581 ? 41.809 8.636 -108.456 1.00 95.06 581 ARG A C 1
ATOM 4616 O O . ARG A 1 581 ? 42.518 8.460 -109.442 1.00 95.06 581 ARG A O 1
ATOM 4623 N N . GLN A 1 582 ? 40.495 8.423 -108.458 1.00 96.62 582 GLN A N 1
ATOM 4624 C CA . GLN A 1 582 ? 39.751 7.944 -109.626 1.00 96.62 582 GLN A CA 1
ATOM 4625 C C . GLN A 1 582 ? 39.887 8.903 -110.813 1.00 96.62 582 GLN A C 1
ATOM 4627 O O . GLN A 1 582 ? 40.079 8.467 -111.947 1.00 96.62 582 GLN A O 1
ATOM 4632 N N . GLU A 1 583 ? 39.855 10.218 -110.581 1.00 96.56 583 GLU A N 1
ATOM 4633 C CA . GLU A 1 583 ? 40.117 11.200 -111.632 1.00 96.56 583 GLU A CA 1
ATOM 4634 C C . GLU A 1 583 ? 41.537 11.094 -112.195 1.00 96.56 583 GLU A C 1
ATOM 4636 O O . GLU A 1 583 ? 41.721 11.173 -113.413 1.00 96.56 583 GLU A O 1
ATOM 4641 N N . GLN A 1 584 ? 42.552 10.936 -111.341 1.00 94.44 584 GLN A N 1
ATOM 4642 C CA . GLN A 1 584 ? 43.935 10.755 -111.784 1.00 94.44 584 GLN A CA 1
ATOM 4643 C C . GLN A 1 584 ? 44.094 9.467 -112.594 1.00 94.44 584 GLN A C 1
ATOM 4645 O O . GLN A 1 584 ? 44.671 9.515 -113.681 1.00 94.44 584 GLN A O 1
ATOM 4650 N N . GLU A 1 585 ? 43.531 8.355 -112.120 1.00 93.94 585 GLU A N 1
ATOM 4651 C CA . GLU A 1 585 ? 43.485 7.074 -112.834 1.00 93.94 585 GLU A CA 1
ATOM 4652 C C . GLU A 1 585 ? 42.772 7.206 -114.184 1.00 93.94 585 GLU A C 1
ATOM 4654 O O . GLU A 1 585 ? 43.253 6.703 -115.200 1.00 93.94 585 GLU A O 1
ATOM 4659 N N . ALA A 1 586 ? 41.660 7.942 -114.245 1.00 95.50 586 ALA A N 1
ATOM 4660 C CA . ALA A 1 586 ? 40.956 8.208 -115.492 1.00 95.50 586 ALA A CA 1
ATOM 4661 C C . ALA A 1 586 ? 41.797 9.069 -116.452 1.00 95.50 586 ALA A C 1
ATOM 4663 O O . ALA A 1 586 ? 41.832 8.800 -117.655 1.00 95.50 586 ALA A O 1
ATOM 4664 N N . ARG A 1 587 ? 42.503 10.094 -115.951 1.00 96.88 587 ARG A N 1
ATOM 4665 C CA . ARG A 1 587 ? 43.398 10.945 -116.758 1.00 96.88 587 ARG A CA 1
ATOM 4666 C C . ARG A 1 587 ? 44.579 10.150 -117.315 1.00 96.88 587 ARG A C 1
ATOM 4668 O O . ARG A 1 587 ? 44.859 10.260 -118.511 1.00 96.88 587 ARG A O 1
ATOM 4675 N N . THR A 1 588 ? 45.251 9.345 -116.491 1.00 94.69 588 THR A N 1
ATOM 4676 C CA . THR A 1 588 ? 46.364 8.493 -116.939 1.00 94.69 588 THR A CA 1
ATOM 4677 C C . THR A 1 588 ? 45.878 7.423 -117.907 1.00 94.69 588 THR A C 1
ATOM 4679 O O . THR A 1 588 ? 46.496 7.252 -118.953 1.00 94.69 588 THR A O 1
ATOM 4682 N N . SER A 1 589 ? 44.725 6.797 -117.657 1.00 95.12 589 SER A N 1
ATOM 4683 C CA . SER A 1 589 ? 44.106 5.830 -118.575 1.00 95.12 589 SER A CA 1
ATOM 4684 C C . SER A 1 589 ? 43.790 6.448 -119.938 1.00 95.12 589 SER A C 1
ATOM 4686 O O . SER A 1 589 ? 44.127 5.868 -120.967 1.00 95.12 589 SER A O 1
ATOM 4688 N N . ARG A 1 590 ? 43.218 7.661 -119.983 1.00 96.31 590 ARG A N 1
ATOM 4689 C CA . ARG A 1 590 ? 42.991 8.388 -121.248 1.00 96.31 590 ARG A CA 1
ATOM 4690 C C . ARG A 1 590 ? 44.301 8.691 -121.975 1.00 96.31 590 ARG A C 1
ATOM 4692 O O . ARG A 1 590 ? 44.367 8.557 -123.194 1.00 96.31 590 ARG A O 1
ATOM 4699 N N . ARG A 1 591 ? 45.351 9.093 -121.246 1.00 96.06 591 ARG A N 1
ATOM 4700 C CA . ARG A 1 591 ? 46.670 9.362 -121.838 1.00 96.06 591 ARG A CA 1
ATOM 4701 C C . ARG A 1 591 ? 47.313 8.090 -122.384 1.00 96.06 591 ARG A C 1
ATOM 4703 O O . ARG A 1 591 ? 47.867 8.139 -123.477 1.00 96.06 591 ARG A O 1
ATOM 4710 N N . LEU A 1 592 ? 47.208 6.976 -121.660 1.00 94.56 592 LEU A N 1
ATOM 4711 C CA . LEU A 1 592 ? 47.656 5.660 -122.111 1.00 94.56 592 LEU A CA 1
ATOM 4712 C C . LEU A 1 592 ? 46.917 5.244 -123.382 1.00 94.56 592 LEU A C 1
ATOM 4714 O O . LEU A 1 592 ? 47.571 4.959 -124.376 1.00 94.56 592 LEU A O 1
ATOM 4718 N N . GLN A 1 593 ? 45.584 5.331 -123.401 1.00 95.94 593 GLN A N 1
ATOM 4719 C CA . GLN A 1 593 ? 44.785 5.042 -124.597 1.00 95.94 593 GLN A CA 1
ATOM 4720 C C . GLN A 1 593 ? 45.187 5.916 -125.793 1.00 95.94 593 GLN A C 1
ATOM 4722 O O .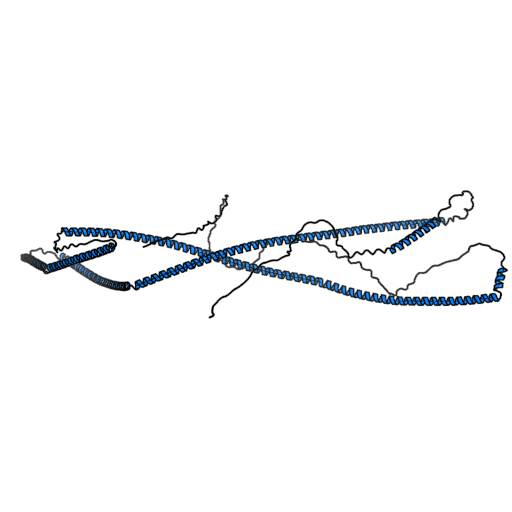 GLN A 1 593 ? 45.242 5.432 -126.921 1.00 95.94 593 GLN A O 1
ATOM 4727 N N . GLN A 1 594 ? 45.480 7.203 -125.577 1.00 96.00 594 GLN A N 1
ATOM 4728 C CA . GLN A 1 594 ? 45.952 8.077 -126.651 1.00 96.00 594 GLN A CA 1
ATOM 4729 C C . GLN A 1 594 ? 47.337 7.657 -127.158 1.00 96.00 594 GLN A C 1
ATOM 4731 O O . GLN A 1 594 ? 47.520 7.527 -128.362 1.00 96.00 594 GLN A O 1
ATOM 4736 N N . LEU A 1 595 ? 48.288 7.381 -126.261 1.00 94.62 595 LEU A N 1
ATOM 4737 C CA . LEU A 1 595 ? 49.620 6.899 -126.638 1.00 94.62 595 LEU A CA 1
ATOM 4738 C C . LEU A 1 595 ? 49.566 5.537 -127.339 1.00 94.62 595 LEU A C 1
ATOM 4740 O O . LEU A 1 595 ? 50.353 5.285 -128.247 1.00 94.62 595 LEU A O 1
ATOM 4744 N N . GLU A 1 596 ? 48.638 4.662 -126.957 1.00 94.75 596 GLU A N 1
ATOM 4745 C CA . GLU A 1 596 ? 48.375 3.407 -127.657 1.00 94.75 596 GLU A CA 1
ATOM 4746 C C . GLU A 1 596 ? 47.863 3.666 -129.073 1.00 94.75 596 GLU A C 1
ATOM 4748 O O . GLU A 1 596 ? 48.393 3.085 -130.019 1.00 94.75 596 GLU A O 1
ATOM 4753 N N . ARG A 1 597 ? 46.895 4.575 -129.251 1.00 95.38 597 ARG A N 1
ATOM 4754 C CA . ARG A 1 597 ? 46.422 4.990 -130.583 1.00 95.38 597 ARG A CA 1
ATOM 4755 C C . ARG A 1 597 ? 47.553 5.572 -131.427 1.00 95.38 597 ARG A C 1
ATOM 4757 O O . ARG A 1 597 ? 47.713 5.152 -132.570 1.00 95.38 597 ARG A O 1
ATOM 4764 N N . ASP A 1 598 ? 48.360 6.466 -130.863 1.00 94.19 598 ASP A N 1
ATOM 4765 C CA . ASP A 1 598 ? 49.501 7.083 -131.545 1.00 94.19 598 ASP A CA 1
ATOM 4766 C C . ASP A 1 598 ? 50.551 6.023 -131.920 1.00 94.19 598 ASP A C 1
ATOM 4768 O O . ASP A 1 598 ? 51.027 5.987 -133.053 1.00 94.19 598 ASP A O 1
ATOM 4772 N N . LYS A 1 599 ? 50.852 5.079 -131.015 1.00 94.25 599 LYS A N 1
ATOM 4773 C CA . LYS A 1 599 ? 51.694 3.904 -131.292 1.00 94.25 599 LYS A CA 1
ATOM 4774 C C . LYS A 1 599 ? 51.119 3.067 -132.431 1.00 94.25 599 LYS A C 1
ATOM 4776 O O . LYS A 1 599 ? 51.876 2.636 -133.294 1.00 94.25 599 LYS A O 1
ATOM 4781 N N . HIS A 1 600 ? 49.816 2.791 -132.437 1.00 94.81 600 HIS A N 1
ATOM 4782 C CA . HIS A 1 600 ? 49.175 2.026 -133.506 1.00 94.81 600 HIS A CA 1
ATOM 4783 C C . HIS A 1 600 ? 49.243 2.763 -134.845 1.00 94.81 600 HIS A C 1
ATOM 4785 O O . HIS A 1 600 ? 49.556 2.135 -135.855 1.00 94.81 600 HIS A O 1
ATOM 4791 N N . LEU A 1 601 ? 49.024 4.079 -134.853 1.00 94.12 601 LEU A N 1
ATOM 4792 C CA . LEU A 1 601 ? 49.167 4.922 -136.037 1.00 94.12 601 LEU A CA 1
ATOM 4793 C C . LEU A 1 601 ? 50.607 4.886 -136.565 1.00 94.12 601 LEU A C 1
ATOM 4795 O O . LEU A 1 601 ? 50.801 4.593 -137.740 1.00 94.12 601 LEU A O 1
ATOM 4799 N N . LEU A 1 602 ? 51.603 5.074 -135.693 1.00 91.81 602 LEU A N 1
ATOM 4800 C CA . LEU A 1 602 ? 53.028 4.986 -136.033 1.00 91.81 602 LEU A CA 1
ATOM 4801 C C . LEU A 1 602 ? 53.428 3.589 -136.526 1.00 91.81 602 LEU A C 1
ATOM 4803 O O . LEU A 1 602 ? 54.160 3.441 -137.497 1.00 91.81 602 LEU A O 1
ATOM 4807 N N . LEU A 1 603 ? 52.938 2.526 -135.885 1.00 90.19 603 LEU A N 1
ATOM 4808 C CA . LEU A 1 603 ? 53.169 1.159 -136.353 1.00 90.19 603 LEU A CA 1
ATOM 4809 C C . LEU A 1 603 ? 52.547 0.925 -137.734 1.00 90.19 603 LEU A C 1
ATOM 4811 O O . LEU A 1 603 ? 53.128 0.198 -138.540 1.00 90.19 603 LEU A O 1
ATOM 4815 N N . ASN A 1 604 ? 51.386 1.519 -138.012 1.00 89.94 604 ASN A N 1
ATOM 4816 C CA . ASN A 1 604 ? 50.738 1.436 -139.315 1.00 89.94 604 ASN A CA 1
ATOM 4817 C C . ASN A 1 604 ? 51.494 2.241 -140.378 1.00 89.94 604 ASN A C 1
ATOM 4819 O O . ASN A 1 604 ? 51.724 1.694 -141.454 1.00 89.94 604 ASN A O 1
ATOM 4823 N N . THR A 1 605 ? 51.950 3.464 -140.087 1.00 88.31 605 THR A N 1
ATOM 4824 C CA . THR A 1 605 ? 52.768 4.250 -141.028 1.00 88.31 605 THR A CA 1
ATOM 4825 C C . THR A 1 605 ? 54.089 3.547 -141.327 1.00 88.31 605 THR A C 1
ATOM 4827 O O . THR A 1 605 ? 54.409 3.326 -142.490 1.00 88.31 605 THR A O 1
ATOM 4830 N N . LEU A 1 606 ? 54.800 3.043 -140.313 1.00 85.25 606 LEU A N 1
ATOM 4831 C CA . LEU A 1 606 ? 56.036 2.277 -140.519 1.00 85.25 606 LEU A CA 1
ATOM 4832 C C . LEU A 1 606 ? 55.811 0.981 -141.327 1.00 85.25 606 LEU A C 1
ATOM 4834 O O . LEU A 1 606 ? 56.712 0.525 -142.038 1.00 85.25 606 LEU A O 1
ATOM 4838 N N . ARG A 1 607 ? 54.636 0.341 -141.211 1.00 85.19 607 ARG A N 1
ATOM 4839 C CA . ARG A 1 607 ? 54.253 -0.807 -142.057 1.00 85.19 607 ARG A CA 1
ATOM 4840 C C . ARG A 1 607 ? 53.984 -0.374 -143.498 1.00 85.19 607 ARG A C 1
ATOM 4842 O O . ARG A 1 607 ? 54.460 -1.052 -144.404 1.00 85.19 607 ARG A O 1
ATOM 4849 N N . GLN A 1 608 ? 53.253 0.725 -143.698 1.00 85.62 608 GLN A N 1
ATOM 4850 C CA . GLN A 1 608 ? 52.936 1.287 -145.016 1.00 85.62 608 GLN A CA 1
ATOM 4851 C C . GLN A 1 608 ? 54.196 1.737 -145.768 1.00 85.62 608 GLN A C 1
ATOM 4853 O O . GLN A 1 608 ? 54.351 1.406 -146.937 1.00 85.62 608 GLN A O 1
ATOM 4858 N N . GLU A 1 609 ? 55.144 2.389 -145.090 1.00 85.62 609 GLU A N 1
ATOM 4859 C CA . GLU A 1 609 ? 56.445 2.787 -145.655 1.00 85.62 609 GLU A CA 1
ATOM 4860 C C . GLU A 1 609 ? 57.389 1.594 -145.914 1.00 85.62 609 GLU A C 1
ATOM 4862 O O . GLU A 1 609 ? 58.522 1.757 -146.368 1.00 85.62 609 GLU A O 1
ATOM 4867 N N . GLY A 1 610 ? 56.964 0.368 -145.587 1.00 81.19 610 GLY A N 1
ATOM 4868 C CA . GLY A 1 610 ? 57.774 -0.840 -145.715 1.00 81.19 610 GLY A CA 1
ATOM 4869 C C . GLY A 1 610 ? 58.962 -0.894 -144.750 1.00 81.19 610 GLY A C 1
ATOM 4870 O O . GLY A 1 610 ? 59.720 -1.861 -144.793 1.00 81.19 610 GLY A O 1
ATOM 4871 N N . LEU A 1 611 ? 59.127 0.084 -143.852 1.00 81.81 611 LEU A N 1
ATOM 4872 C CA . LEU A 1 611 ? 60.227 0.153 -142.887 1.00 81.81 611 LEU A CA 1
ATOM 4873 C C . LEU A 1 611 ? 60.163 -0.972 -141.858 1.00 81.81 611 LEU A C 1
ATOM 4875 O O . LEU A 1 611 ? 61.198 -1.511 -141.487 1.00 81.81 611 LEU A O 1
ATOM 4879 N N . VAL A 1 612 ? 58.968 -1.409 -141.453 1.00 77.19 612 VAL A N 1
ATOM 4880 C CA . VAL A 1 612 ? 58.835 -2.604 -140.599 1.00 77.19 612 VAL A CA 1
ATOM 4881 C C . VAL A 1 612 ? 59.314 -3.855 -141.333 1.00 77.19 612 VAL A C 1
ATOM 4883 O O . VAL A 1 612 ? 59.990 -4.690 -140.734 1.00 77.19 612 VAL A O 1
ATOM 4886 N N . SER A 1 613 ? 59.001 -3.986 -142.623 1.00 74.94 613 SER A N 1
ATOM 4887 C CA . SER A 1 613 ? 59.463 -5.103 -143.452 1.00 74.94 613 SER A CA 1
ATOM 4888 C C . SER A 1 613 ? 60.961 -5.014 -143.723 1.00 74.94 613 SER A C 1
ATOM 4890 O O . SER A 1 613 ? 61.624 -6.034 -143.621 1.00 74.94 613 SER A O 1
ATOM 4892 N N . ARG A 1 614 ? 61.518 -3.815 -143.942 1.00 70.25 614 ARG A N 1
ATOM 4893 C CA . ARG A 1 614 ? 62.961 -3.572 -144.100 1.00 70.25 614 ARG A CA 1
ATOM 4894 C C . ARG A 1 614 ? 63.744 -3.779 -142.810 1.00 70.25 614 ARG A C 1
ATOM 4896 O O . ARG A 1 614 ? 64.796 -4.383 -142.872 1.00 70.25 614 ARG A O 1
ATOM 4903 N N . TYR A 1 615 ? 63.240 -3.363 -141.648 1.00 73.12 615 TYR A N 1
ATOM 4904 C CA . TYR A 1 615 ? 63.870 -3.611 -140.345 1.00 73.12 615 TYR A CA 1
ATOM 4905 C C . TYR A 1 615 ? 63.792 -5.091 -139.958 1.00 73.12 615 TYR A C 1
ATOM 4907 O O . TYR A 1 615 ? 64.761 -5.648 -139.454 1.00 73.12 615 TYR A O 1
ATOM 4915 N N . LYS A 1 616 ? 62.669 -5.771 -140.240 1.00 72.50 616 LYS A N 1
ATOM 4916 C CA . LYS A 1 616 ? 62.576 -7.234 -140.101 1.00 72.50 616 LYS A CA 1
ATOM 4917 C C . LYS A 1 616 ? 63.489 -7.951 -141.097 1.00 72.50 616 LYS A C 1
ATOM 4919 O O . LYS A 1 616 ? 64.159 -8.890 -140.696 1.00 72.50 616 LYS A O 1
ATOM 4924 N N . GLN A 1 617 ? 63.575 -7.494 -142.347 1.00 67.25 617 GLN A N 1
ATOM 4925 C CA . GLN A 1 617 ? 64.498 -8.015 -143.361 1.00 67.25 617 GLN A CA 1
ATOM 4926 C C . GLN A 1 617 ? 65.956 -7.718 -143.009 1.00 67.25 617 GLN A C 1
ATOM 4928 O O . GLN A 1 617 ? 66.773 -8.595 -143.218 1.00 67.25 617 GLN A O 1
ATOM 4933 N N . GLN A 1 618 ? 66.289 -6.569 -142.414 1.00 62.34 618 GLN A N 1
ATOM 4934 C CA . GLN A 1 618 ? 67.618 -6.231 -141.885 1.00 62.34 618 GLN A CA 1
ATOM 4935 C C . GLN A 1 618 ? 67.951 -7.081 -140.653 1.00 62.34 618 GLN A C 1
ATOM 4937 O O . GLN A 1 618 ? 69.025 -7.662 -140.600 1.00 62.34 618 GLN A O 1
ATOM 4942 N N . ARG A 1 619 ? 67.013 -7.297 -139.720 1.00 63.38 619 ARG A N 1
ATOM 4943 C CA . ARG A 1 619 ? 67.175 -8.293 -138.641 1.00 63.38 619 ARG A CA 1
ATOM 4944 C C . ARG A 1 619 ? 67.336 -9.726 -139.161 1.00 63.38 619 ARG A C 1
ATOM 4946 O O . ARG A 1 619 ? 67.966 -10.522 -138.479 1.00 63.38 619 ARG A O 1
ATOM 4953 N N . LEU A 1 620 ? 66.761 -10.061 -140.321 1.00 53.56 620 LEU A N 1
ATOM 4954 C CA . LEU A 1 620 ? 66.851 -11.390 -140.945 1.00 53.56 620 LEU A CA 1
ATOM 4955 C C . LEU A 1 620 ? 68.042 -11.537 -141.919 1.00 53.56 620 LEU A C 1
ATOM 4957 O O . LEU A 1 620 ? 68.472 -12.657 -142.158 1.00 53.56 620 LEU A O 1
ATOM 4961 N N . THR A 1 621 ? 68.604 -10.443 -142.447 1.00 51.72 621 THR A N 1
ATOM 4962 C CA . THR A 1 621 ? 69.818 -10.429 -143.297 1.00 51.72 621 THR A CA 1
ATOM 4963 C C . THR A 1 621 ? 71.099 -10.221 -142.492 1.00 51.72 621 THR A C 1
ATOM 4965 O O . THR A 1 621 ? 72.169 -10.595 -142.959 1.00 51.72 621 THR A O 1
ATOM 4968 N N . PHE A 1 622 ? 70.999 -9.720 -141.258 1.00 49.00 622 PHE A N 1
ATOM 4969 C CA . PHE A 1 622 ? 72.109 -9.589 -140.311 1.00 49.00 622 PHE A CA 1
ATOM 4970 C C . PHE A 1 622 ? 72.035 -10.588 -139.142 1.00 49.00 622 PHE A C 1
ATOM 4972 O O . PHE A 1 622 ? 72.475 -10.272 -138.038 1.00 49.00 622 PHE A O 1
ATOM 4979 N N . LEU A 1 623 ? 71.524 -11.808 -139.365 1.00 37.59 623 LEU A N 1
ATOM 4980 C CA . LEU A 1 623 ? 71.698 -12.908 -138.405 1.00 37.59 623 LEU A CA 1
ATOM 4981 C C . LEU A 1 623 ? 72.263 -14.187 -139.051 1.00 37.59 623 LEU A C 1
ATOM 4983 O O . LEU A 1 623 ? 71.524 -14.961 -139.662 1.00 37.59 623 LEU A O 1
ATOM 4987 N N . PRO A 1 624 ? 73.575 -14.440 -138.860 1.00 45.09 624 PRO A N 1
ATOM 4988 C CA . PRO A 1 624 ? 74.169 -15.768 -138.883 1.00 45.09 624 PRO A CA 1
ATOM 4989 C C . PRO A 1 624 ? 73.607 -16.657 -137.766 1.00 45.09 624 PRO A C 1
ATOM 4991 O O . PRO A 1 624 ? 73.213 -16.205 -136.692 1.00 45.09 624 PRO A O 1
ATOM 4994 N N . ARG A 1 625 ? 73.656 -17.960 -138.024 1.00 35.06 625 ARG A N 1
ATOM 4995 C CA . ARG A 1 625 ? 73.485 -19.066 -137.079 1.00 35.06 625 ARG A CA 1
ATOM 4996 C C . ARG A 1 625 ? 74.467 -18.947 -135.902 1.00 35.06 625 ARG A C 1
ATOM 4998 O O . ARG A 1 625 ? 75.606 -19.334 -136.098 1.00 35.06 625 ARG A O 1
ATOM 5005 N N . LEU A 1 626 ? 74.020 -18.517 -134.714 1.00 38.47 626 LEU A N 1
ATOM 5006 C CA . LEU A 1 626 ? 74.569 -18.897 -133.394 1.00 38.47 626 LEU A CA 1
ATOM 5007 C C . LEU A 1 626 ? 73.514 -18.701 -132.270 1.00 38.47 626 LEU A C 1
ATOM 5009 O O . LEU A 1 626 ? 73.276 -17.593 -131.805 1.00 38.47 626 LEU A O 1
ATOM 5013 N N . LEU A 1 627 ? 72.912 -19.806 -131.806 1.00 44.53 627 LEU A N 1
ATOM 5014 C CA . LEU A 1 627 ? 72.901 -20.132 -130.362 1.00 44.53 627 LEU A CA 1
ATOM 5015 C C . LEU A 1 627 ? 74.382 -20.279 -129.946 1.00 44.53 627 LEU A C 1
ATOM 5017 O O . LEU A 1 627 ? 75.121 -20.819 -130.777 1.00 44.53 627 LEU A O 1
ATOM 5021 N N . PRO A 1 628 ? 74.861 -19.845 -128.756 1.00 42.56 628 PRO A N 1
ATOM 5022 C CA . PRO A 1 628 ? 74.427 -20.328 -127.430 1.00 42.56 628 PRO A CA 1
ATOM 5023 C C . PRO A 1 628 ? 74.450 -19.228 -126.320 1.00 42.56 628 PRO A C 1
ATOM 5025 O O . PRO A 1 628 ? 74.822 -18.090 -126.571 1.00 42.56 628 PRO A O 1
ATOM 5028 N N . ALA A 1 629 ? 73.754 -19.405 -125.193 1.00 34.09 629 ALA A N 1
ATOM 5029 C CA . ALA A 1 629 ? 74.228 -19.833 -123.861 1.00 34.09 629 ALA A CA 1
ATOM 5030 C C . ALA A 1 629 ? 75.308 -18.978 -123.149 1.00 34.09 629 ALA A C 1
ATOM 5032 O O . ALA A 1 629 ? 76.367 -18.693 -123.696 1.00 34.09 629 ALA A O 1
ATOM 5033 N N . SER A 1 630 ? 75.030 -18.764 -121.852 1.00 34.91 630 SER A N 1
ATOM 5034 C CA . SER A 1 630 ? 75.919 -18.507 -120.700 1.00 34.91 630 SER A CA 1
ATOM 5035 C C . SER A 1 630 ? 76.595 -17.142 -120.516 1.00 34.91 630 SER A C 1
ATOM 5037 O O . SER A 1 630 ? 77.289 -16.654 -121.397 1.00 34.91 630 SER A O 1
ATOM 5039 N N . GLY A 1 631 ? 76.492 -16.636 -119.277 1.00 28.41 631 GLY A N 1
ATOM 5040 C CA . GLY A 1 631 ? 77.614 -15.972 -118.608 1.00 28.41 631 GLY A CA 1
ATOM 5041 C C . GLY A 1 631 ? 77.335 -14.598 -117.999 1.00 28.41 631 GLY A C 1
ATOM 5042 O O . GLY A 1 631 ? 77.473 -13.584 -118.668 1.00 28.41 631 GLY A O 1
ATOM 5043 N N . GLU A 1 632 ? 77.045 -14.574 -116.696 1.00 37.72 632 GLU A N 1
ATOM 5044 C CA . GLU A 1 632 ? 77.642 -13.618 -115.737 1.00 37.72 632 GLU A CA 1
ATOM 5045 C C . GLU A 1 632 ? 79.200 -13.583 -115.849 1.00 37.72 632 GLU A C 1
ATOM 5047 O O . GLU A 1 632 ? 79.731 -14.453 -116.548 1.00 37.72 632 GLU A O 1
ATOM 5052 N N . PRO A 1 633 ? 79.996 -12.750 -115.116 1.00 53.53 633 PRO A N 1
ATOM 5053 C CA . PRO A 1 633 ? 79.711 -11.625 -114.193 1.00 53.53 633 PRO A CA 1
ATOM 5054 C C . PRO A 1 633 ? 80.684 -10.396 -114.310 1.00 53.53 633 PRO A C 1
ATOM 5056 O O . PRO A 1 633 ? 81.648 -10.395 -115.070 1.00 53.53 633 PRO A O 1
ATOM 5059 N N . THR A 1 634 ? 80.481 -9.426 -113.394 1.00 33.84 634 THR A N 1
ATOM 5060 C CA . THR A 1 634 ? 81.468 -8.571 -112.654 1.00 33.84 634 THR A CA 1
ATOM 5061 C C . THR A 1 634 ? 82.176 -7.354 -113.299 1.00 33.84 634 THR A C 1
ATOM 5063 O O . THR A 1 634 ? 82.994 -7.508 -114.194 1.00 33.84 634 THR A O 1
ATOM 5066 N N . GLU A 1 635 ? 81.867 -6.155 -112.748 1.00 40.12 635 GLU A N 1
ATOM 5067 C CA . GLU A 1 635 ? 82.737 -5.145 -112.056 1.00 40.12 635 GLU A CA 1
ATOM 5068 C C . GLU A 1 635 ? 84.226 -5.007 -112.488 1.00 40.12 635 GLU A C 1
ATOM 5070 O O . GLU A 1 635 ? 84.861 -6.029 -112.740 1.00 40.12 635 GLU A O 1
ATOM 5075 N N . PRO A 1 636 ? 84.870 -3.801 -112.446 1.00 48.50 636 PRO A N 1
ATOM 5076 C CA . PRO A 1 636 ? 84.989 -3.075 -111.168 1.00 48.50 636 PRO A CA 1
ATOM 5077 C C . PRO A 1 636 ? 85.178 -1.530 -111.155 1.00 48.50 636 PRO A C 1
ATOM 5079 O O . PRO A 1 636 ? 85.667 -0.912 -112.098 1.00 48.50 636 PRO A O 1
ATOM 5082 N N . SER A 1 637 ? 84.965 -0.972 -109.949 1.00 38.47 637 SER A N 1
ATOM 5083 C CA . SER A 1 637 ? 85.954 -0.194 -109.149 1.00 38.47 637 SER A CA 1
ATOM 5084 C C . SER A 1 637 ? 85.826 1.339 -108.974 1.00 38.47 637 SER A C 1
ATOM 5086 O O . SER A 1 637 ? 86.137 2.106 -109.877 1.00 38.47 637 SER A O 1
ATOM 5088 N N . VAL A 1 638 ? 85.575 1.723 -107.699 1.00 37.38 638 VAL A N 1
ATOM 5089 C CA . VAL A 1 638 ? 86.157 2.841 -106.887 1.00 37.38 638 VAL A CA 1
ATOM 5090 C C . VAL A 1 638 ? 85.820 4.278 -107.331 1.00 37.38 638 VAL A C 1
ATOM 5092 O O . VAL A 1 638 ? 86.157 4.678 -108.432 1.00 37.38 638 VAL A O 1
ATOM 5095 N N . GLY A 1 639 ? 85.225 5.200 -106.559 1.00 34.47 639 GLY A N 1
ATOM 5096 C CA . GLY A 1 639 ? 85.081 5.512 -105.116 1.00 34.47 639 GLY A CA 1
ATOM 5097 C C . GLY A 1 639 ? 85.099 7.072 -104.996 1.00 34.47 639 GLY A C 1
ATOM 5098 O O . GLY A 1 639 ? 85.347 7.704 -106.023 1.00 34.47 639 GLY A O 1
ATOM 5099 N N . PRO A 1 640 ? 84.903 7.769 -103.846 1.00 50.06 640 PRO A N 1
ATOM 5100 C CA . PRO A 1 640 ? 84.589 7.339 -102.481 1.00 50.06 640 PRO A CA 1
ATOM 5101 C C . PRO A 1 640 ? 83.397 8.095 -101.798 1.00 50.06 640 PRO A C 1
ATOM 5103 O O . PRO A 1 640 ? 82.806 9.037 -102.317 1.00 50.06 640 PRO A O 1
ATOM 5106 N N . ARG A 1 641 ? 83.070 7.639 -100.579 1.00 39.66 641 ARG A N 1
ATOM 5107 C CA . ARG A 1 641 ? 82.163 8.168 -99.516 1.00 39.66 641 ARG A CA 1
ATOM 5108 C C . ARG A 1 641 ? 82.885 9.243 -98.645 1.00 39.66 641 ARG A C 1
ATOM 5110 O O . ARG A 1 641 ? 84.044 9.506 -98.951 1.00 39.66 641 ARG A O 1
ATOM 5117 N N . PRO A 1 642 ? 82.395 9.734 -97.467 1.00 59.72 642 PRO A N 1
ATOM 5118 C CA . PRO A 1 642 ? 81.049 9.836 -96.840 1.00 59.72 642 PRO A CA 1
ATOM 5119 C C . PRO A 1 642 ? 80.788 11.219 -96.147 1.00 59.72 642 PRO A C 1
ATOM 5121 O O . PRO A 1 642 ? 81.673 12.067 -96.118 1.00 59.72 642 PRO A O 1
ATOM 5124 N N . ARG A 1 643 ? 79.631 11.416 -95.473 1.00 32.75 643 ARG A N 1
ATOM 5125 C CA . ARG A 1 643 ? 79.524 11.919 -94.067 1.00 32.75 643 ARG A CA 1
ATOM 5126 C C . ARG A 1 643 ? 78.067 12.027 -93.568 1.00 32.75 643 ARG A C 1
ATOM 5128 O O . ARG A 1 643 ? 77.168 12.396 -94.311 1.00 32.75 643 ARG A O 1
ATOM 5135 N N . THR A 1 644 ? 77.872 11.682 -92.295 1.00 38.28 644 THR A N 1
ATOM 5136 C CA . THR A 1 644 ? 76.655 11.819 -91.466 1.00 38.28 644 THR A CA 1
ATOM 5137 C C . THR A 1 644 ? 76.635 13.188 -90.724 1.00 38.28 644 THR A C 1
ATOM 5139 O O . THR A 1 644 ? 77.414 14.069 -91.083 1.00 38.28 644 THR A O 1
ATOM 5142 N N . PRO A 1 645 ? 75.788 13.382 -89.688 1.00 58.03 645 PRO A N 1
ATOM 5143 C CA . PRO A 1 645 ? 74.633 14.292 -89.574 1.00 58.03 645 PRO A CA 1
ATOM 5144 C C . PRO A 1 645 ? 74.960 15.678 -88.946 1.00 58.03 645 PRO A C 1
ATOM 5146 O O . PRO A 1 645 ? 76.122 15.968 -88.665 1.00 58.03 645 PRO A O 1
ATOM 5149 N N . PRO A 1 646 ? 73.948 16.510 -88.602 1.00 41.47 646 PRO A N 1
ATOM 5150 C CA . PRO A 1 646 ? 74.067 17.230 -87.327 1.00 41.47 646 PRO A CA 1
ATOM 5151 C C . PRO A 1 646 ? 72.789 17.324 -86.470 1.00 41.47 646 PRO A C 1
ATOM 5153 O O . PRO A 1 646 ? 71.655 17.348 -86.944 1.00 41.47 646 PRO A O 1
ATOM 5156 N N . LYS A 1 647 ? 73.043 17.436 -85.160 1.00 35.88 647 LYS A N 1
ATOM 5157 C CA . LYS A 1 647 ? 72.133 17.829 -84.075 1.00 35.88 647 LYS A CA 1
ATOM 5158 C C . LYS A 1 647 ? 71.812 19.338 -84.121 1.00 35.88 647 LYS A C 1
ATOM 5160 O O . LYS A 1 647 ? 72.725 20.142 -84.253 1.00 35.88 647 LYS A O 1
ATOM 5165 N N . GLY A 1 648 ? 70.550 19.683 -83.842 1.00 30.14 648 GLY A N 1
ATOM 5166 C CA . GLY A 1 648 ? 70.126 20.727 -82.890 1.00 30.14 648 GLY A CA 1
ATOM 5167 C C . GLY A 1 648 ? 70.225 22.219 -83.255 1.00 30.14 648 GLY A C 1
ATOM 5168 O O . GLY A 1 648 ? 71.313 22.774 -83.251 1.00 30.14 648 GLY A O 1
ATOM 5169 N N . ARG A 1 649 ? 69.063 22.898 -83.327 1.00 37.16 649 ARG A N 1
ATOM 5170 C CA . ARG A 1 649 ? 68.733 24.130 -82.563 1.00 37.16 649 ARG A CA 1
ATOM 5171 C C . ARG A 1 649 ? 67.205 24.289 -82.395 1.00 37.16 649 ARG A C 1
ATOM 5173 O O . ARG A 1 649 ? 66.494 24.605 -83.336 1.00 37.16 649 ARG A O 1
ATOM 5180 N N . ARG A 1 650 ? 66.753 24.048 -81.159 1.00 29.33 650 ARG A N 1
ATOM 5181 C CA . ARG A 1 650 ? 65.840 24.856 -80.322 1.00 29.33 650 ARG A CA 1
ATOM 5182 C C . ARG A 1 650 ? 64.830 25.782 -81.032 1.00 29.33 650 ARG A C 1
ATOM 5184 O O . ARG A 1 650 ? 65.213 26.872 -81.435 1.00 29.33 650 ARG A O 1
ATOM 5191 N N . TRP A 1 651 ? 63.546 25.422 -80.971 1.00 30.31 651 TRP A N 1
ATOM 5192 C CA . TRP A 1 651 ? 62.451 26.339 -80.620 1.00 30.31 651 TRP A CA 1
ATOM 5193 C C . TRP A 1 651 ? 61.649 25.694 -79.487 1.00 30.31 651 TRP A C 1
ATOM 5195 O O . TRP A 1 651 ? 61.252 24.534 -79.574 1.00 30.31 651 TRP A O 1
ATOM 5205 N N . SER A 1 652 ? 61.516 26.441 -78.396 1.00 31.45 652 SER A N 1
ATOM 5206 C CA . SER A 1 652 ? 60.691 26.116 -77.239 1.00 31.45 652 SER A CA 1
ATOM 5207 C C . SER A 1 652 ? 59.292 26.702 -77.418 1.00 31.45 652 SER A C 1
ATOM 5209 O O . SER A 1 652 ? 59.165 27.796 -77.957 1.00 31.45 652 SER A O 1
ATOM 5211 N N . ALA A 1 653 ? 58.327 26.001 -76.821 1.00 29.62 653 ALA A N 1
ATOM 5212 C CA . ALA A 1 653 ? 57.099 26.492 -76.191 1.00 29.62 653 ALA A CA 1
ATOM 5213 C C . ALA A 1 653 ? 55.992 27.113 -77.069 1.00 29.62 653 ALA A C 1
ATOM 5215 O O . ALA A 1 653 ? 56.162 28.121 -77.747 1.00 29.62 653 ALA A O 1
ATOM 5216 N N . GLY A 1 654 ? 54.813 26.502 -76.946 1.00 30.95 654 GLY A N 1
ATOM 5217 C CA . GLY A 1 654 ? 53.528 26.912 -77.502 1.00 30.95 654 GLY A CA 1
ATOM 5218 C C . GLY A 1 654 ? 52.485 25.867 -77.108 1.00 30.95 654 GLY A C 1
ATOM 5219 O O . GLY A 1 654 ? 52.210 24.944 -77.864 1.00 30.95 654 GLY A O 1
ATOM 5220 N N . ASP A 1 655 ? 52.028 25.972 -75.863 1.00 30.22 655 ASP A N 1
ATOM 5221 C CA . ASP A 1 655 ? 51.248 25.010 -75.085 1.00 30.22 655 ASP A CA 1
ATOM 5222 C C . ASP A 1 655 ? 49.898 24.593 -75.683 1.00 30.22 655 ASP A C 1
ATOM 5224 O O . ASP A 1 655 ? 49.157 25.429 -76.197 1.00 30.22 655 ASP A O 1
ATOM 5228 N N . SER A 1 656 ? 49.525 23.320 -75.474 1.00 34.09 656 SER A N 1
ATOM 5229 C CA . SER A 1 656 ? 48.161 22.893 -75.101 1.00 34.09 656 SER A CA 1
ATOM 5230 C C . SER A 1 656 ? 48.120 21.417 -74.651 1.00 34.09 656 SER A C 1
ATOM 5232 O O . SER A 1 656 ? 48.040 20.541 -75.499 1.00 34.09 656 SER A O 1
ATOM 5234 N N . THR A 1 657 ? 48.153 21.215 -73.315 1.00 45.25 657 THR A N 1
ATOM 5235 C CA . THR A 1 657 ? 47.424 20.236 -72.438 1.00 45.25 657 THR A CA 1
ATOM 5236 C C . THR A 1 657 ? 47.337 18.728 -72.801 1.00 45.25 657 THR A C 1
ATOM 5238 O O . THR A 1 657 ? 47.366 18.396 -73.977 1.00 45.25 657 THR A O 1
ATOM 5241 N N . PRO A 1 658 ? 47.169 17.764 -71.847 1.00 44.91 658 PRO A N 1
ATOM 5242 C CA . PRO A 1 658 ? 46.689 17.875 -70.456 1.00 44.91 658 PRO A CA 1
ATOM 5243 C C . PRO A 1 658 ? 47.539 17.131 -69.387 1.00 44.91 658 PRO A C 1
ATOM 5245 O O . PRO A 1 658 ? 48.092 16.060 -69.623 1.00 44.91 658 PRO A O 1
ATOM 5248 N N . HIS A 1 659 ? 47.562 17.644 -68.152 1.00 34.22 659 HIS A N 1
ATOM 5249 C CA . HIS A 1 659 ? 48.020 16.870 -66.994 1.00 34.22 659 HIS A CA 1
ATOM 5250 C C . HIS A 1 659 ? 46.944 15.861 -66.576 1.00 34.22 659 HIS A C 1
ATOM 5252 O O . HIS A 1 659 ? 45.889 16.230 -66.059 1.00 34.22 659 HIS A O 1
ATOM 5258 N N . SER A 1 660 ? 47.242 14.576 -66.763 1.00 36.22 660 SER A N 1
ATOM 5259 C CA . SER A 1 660 ? 46.647 13.498 -65.981 1.00 36.22 660 SER A CA 1
ATOM 5260 C C . SER A 1 660 ? 47.210 13.549 -64.565 1.00 36.22 660 SER A C 1
ATOM 5262 O O . SER A 1 660 ? 48.420 13.499 -64.347 1.00 36.22 660 SER A O 1
ATOM 5264 N N . LEU A 1 661 ? 46.293 13.674 -63.614 1.00 39.38 661 LEU A N 1
ATOM 5265 C CA . LEU A 1 661 ? 46.537 13.580 -62.187 1.00 39.38 661 LEU A CA 1
ATOM 5266 C C . LEU A 1 661 ? 47.035 12.172 -61.847 1.00 39.38 661 LEU A C 1
ATOM 5268 O O . LEU A 1 661 ? 46.345 11.178 -62.079 1.00 39.38 661 LEU A O 1
ATOM 5272 N N . LEU A 1 662 ? 48.226 12.112 -61.257 1.00 40.81 662 LEU A N 1
ATOM 5273 C CA . LEU A 1 662 ? 48.621 11.028 -60.371 1.00 40.81 662 LEU A CA 1
ATOM 5274 C C . LEU A 1 662 ? 47.566 10.917 -59.267 1.00 40.81 662 LEU A C 1
ATOM 5276 O O . LEU A 1 662 ? 47.302 11.859 -58.522 1.00 40.81 662 LEU A O 1
ATOM 5280 N N . ARG A 1 663 ? 46.939 9.748 -59.208 1.00 41.97 663 ARG A N 1
ATOM 5281 C CA . ARG A 1 663 ? 46.042 9.326 -58.140 1.00 41.97 663 ARG A CA 1
ATOM 5282 C C . ARG A 1 663 ? 46.847 9.288 -56.827 1.00 41.97 663 ARG A C 1
ATOM 5284 O O . ARG A 1 663 ? 47.878 8.616 -56.807 1.00 41.97 663 ARG A O 1
ATOM 5291 N N . PRO A 1 664 ? 46.427 9.965 -55.746 1.00 57.59 664 PRO A N 1
ATOM 5292 C CA . PRO A 1 664 ? 47.013 9.717 -54.435 1.00 57.59 664 PRO A CA 1
ATOM 5293 C C . PRO A 1 664 ? 46.635 8.297 -53.972 1.00 57.59 664 PRO A C 1
ATOM 5295 O O . PRO A 1 664 ? 45.578 7.787 -54.368 1.00 57.59 664 PRO A O 1
ATOM 5298 N N . PRO A 1 665 ? 47.473 7.626 -53.163 1.00 61.75 665 PRO A N 1
ATOM 5299 C CA . PRO A 1 665 ? 47.096 6.355 -52.556 1.00 61.75 665 PRO A CA 1
ATOM 5300 C C . PRO A 1 665 ? 45.871 6.552 -51.639 1.00 61.75 665 PRO A C 1
ATOM 5302 O O . PRO A 1 665 ? 45.664 7.656 -51.126 1.00 61.75 665 PRO A O 1
ATOM 5305 N N . PRO A 1 666 ? 45.036 5.517 -51.433 1.00 62.62 666 PRO A N 1
ATOM 5306 C CA . PRO A 1 666 ? 43.923 5.608 -50.494 1.00 62.62 666 PRO A CA 1
ATOM 5307 C C . PRO A 1 666 ? 44.447 5.864 -49.068 1.00 62.62 666 PRO A C 1
ATOM 5309 O O . PRO A 1 666 ? 45.522 5.364 -48.722 1.00 62.62 666 PRO A O 1
ATOM 5312 N N . PRO A 1 667 ? 43.714 6.614 -48.224 1.00 60.34 667 PRO A N 1
ATOM 5313 C CA . PRO A 1 667 ? 44.069 6.731 -46.816 1.00 60.34 667 PRO A CA 1
ATOM 5314 C C . PRO A 1 667 ? 43.982 5.350 -46.139 1.00 60.34 667 PRO A C 1
ATOM 5316 O O . PRO A 1 667 ? 43.106 4.553 -46.494 1.00 60.34 667 PRO A O 1
ATOM 5319 N N . PRO A 1 668 ? 44.863 5.038 -45.172 1.00 60.12 668 PRO A N 1
ATOM 5320 C CA . PRO A 1 668 ? 44.727 3.823 -44.378 1.00 60.12 668 PRO A CA 1
ATOM 5321 C C . PRO A 1 668 ? 43.421 3.866 -43.562 1.00 60.12 668 PRO A C 1
ATOM 5323 O O . PRO A 1 668 ? 42.964 4.955 -43.200 1.00 60.12 668 PRO A O 1
ATOM 5326 N N . PRO A 1 669 ? 42.812 2.708 -43.245 1.00 59.19 669 PRO A N 1
ATOM 5327 C CA . PRO A 1 669 ? 41.660 2.669 -42.351 1.00 59.19 669 PRO A CA 1
ATOM 5328 C C . PRO A 1 669 ? 42.052 3.205 -40.964 1.00 59.19 669 PRO A C 1
ATOM 5330 O O . PRO A 1 669 ? 43.212 3.058 -40.557 1.00 59.19 669 PRO A O 1
ATOM 5333 N N . PRO A 1 670 ? 41.118 3.811 -40.210 1.00 50.34 670 PRO A N 1
ATOM 5334 C CA . PRO A 1 670 ? 41.404 4.234 -38.850 1.00 50.34 670 PRO A CA 1
ATOM 5335 C C . PRO A 1 670 ? 41.782 3.009 -38.011 1.00 50.34 670 PRO A C 1
ATOM 5337 O O . PRO A 1 670 ? 40.992 2.081 -37.840 1.00 50.34 670 PRO A O 1
ATOM 5340 N N . ARG A 1 671 ? 43.010 3.017 -37.484 1.00 34.97 671 ARG A N 1
ATOM 5341 C CA . ARG A 1 671 ? 43.407 2.153 -36.375 1.00 34.97 671 ARG A CA 1
ATOM 5342 C C . ARG A 1 671 ? 42.571 2.562 -35.168 1.00 34.97 671 ARG A C 1
ATOM 5344 O O . ARG A 1 671 ? 42.815 3.609 -34.574 1.00 34.97 671 ARG A O 1
ATOM 5351 N N . LEU A 1 672 ? 41.588 1.739 -34.823 1.00 38.03 672 LEU A N 1
ATOM 5352 C CA . LEU A 1 672 ? 41.020 1.725 -33.485 1.00 38.03 672 LEU A CA 1
ATOM 5353 C C . LEU A 1 672 ? 42.104 1.185 -32.552 1.00 38.03 672 LEU A C 1
ATOM 5355 O O . LEU A 1 672 ? 42.407 -0.005 -32.548 1.00 38.03 672 LEU A O 1
ATOM 5359 N N . SER A 1 673 ? 42.727 2.079 -31.793 1.00 30.56 673 SER A N 1
ATOM 5360 C CA . SER A 1 673 ? 43.396 1.708 -30.556 1.00 30.56 673 SER A CA 1
ATOM 5361 C C . SER A 1 673 ? 42.320 1.290 -29.558 1.00 30.56 673 SER A C 1
ATOM 5363 O O . SER A 1 673 ? 41.598 2.128 -29.016 1.00 30.56 673 SER A O 1
ATOM 5365 N N . LEU A 1 674 ? 42.214 -0.020 -29.355 1.00 37.31 674 LEU A N 1
ATOM 5366 C CA . LEU A 1 674 ? 41.805 -0.598 -28.085 1.00 37.31 674 LEU A CA 1
ATOM 5367 C C . LEU A 1 674 ? 42.748 -0.059 -27.005 1.00 37.31 674 LEU A C 1
ATOM 5369 O O . LEU A 1 674 ? 43.917 -0.432 -26.977 1.00 37.31 674 LEU A O 1
ATOM 5373 N N . ASP A 1 675 ? 42.230 0.788 -26.121 1.00 30.77 675 ASP A N 1
ATOM 5374 C CA . ASP A 1 675 ? 42.669 0.778 -24.732 1.00 30.77 675 ASP A CA 1
ATOM 5375 C C . ASP A 1 675 ? 41.559 0.123 -23.920 1.00 30.77 675 ASP A C 1
ATOM 5377 O O . ASP A 1 675 ? 40.451 0.641 -23.755 1.00 30.77 675 ASP A O 1
ATOM 5381 N N . ALA A 1 676 ? 41.874 -1.079 -23.458 1.00 36.22 676 ALA A N 1
ATOM 5382 C CA . ALA A 1 676 ? 41.125 -1.787 -22.454 1.00 36.22 676 ALA A CA 1
ATOM 5383 C C . ALA A 1 676 ? 41.384 -1.135 -21.090 1.00 36.22 676 ALA A C 1
ATOM 5385 O O . ALA A 1 676 ? 42.504 -1.136 -20.581 1.00 36.22 676 ALA A O 1
ATOM 5386 N N . SER A 1 677 ? 40.329 -0.665 -20.430 1.00 31.30 677 SER A N 1
ATOM 5387 C CA . SER A 1 677 ? 40.268 -0.760 -18.973 1.00 31.30 677 SER A CA 1
ATOM 5388 C C . SER A 1 677 ? 38.824 -0.808 -18.497 1.00 31.30 677 SER A C 1
ATOM 5390 O O . SER A 1 677 ? 38.217 0.182 -18.099 1.00 31.30 677 SER A O 1
ATOM 5392 N N . LEU A 1 678 ? 38.292 -2.027 -18.504 1.00 36.22 678 LEU A N 1
ATOM 5393 C CA . LEU A 1 678 ? 37.318 -2.443 -17.512 1.00 36.22 678 LEU A CA 1
ATOM 5394 C C . LEU A 1 678 ? 38.030 -2.494 -16.152 1.00 36.22 678 LEU A C 1
ATOM 5396 O O . LEU A 1 678 ? 38.874 -3.355 -15.906 1.00 36.22 678 LEU A O 1
ATOM 5400 N N . ARG A 1 679 ? 37.657 -1.598 -15.238 1.00 32.81 679 ARG A N 1
ATOM 5401 C CA . ARG A 1 679 ? 37.649 -1.909 -13.806 1.00 32.81 679 ARG A CA 1
ATOM 5402 C C . ARG A 1 679 ? 36.275 -1.576 -13.251 1.00 32.81 679 ARG A C 1
ATOM 5404 O O . ARG A 1 679 ? 35.849 -0.427 -13.252 1.00 32.81 679 ARG A O 1
ATOM 5411 N N . SER A 1 680 ? 35.606 -2.625 -12.790 1.00 35.03 680 SER A N 1
ATOM 5412 C CA . SER A 1 680 ? 34.367 -2.608 -12.020 1.00 35.03 680 SER A CA 1
ATOM 5413 C C . SER A 1 680 ? 34.431 -1.624 -10.843 1.00 35.03 680 SER A C 1
ATOM 5415 O O . SER A 1 680 ? 35.488 -1.506 -10.213 1.00 35.03 680 SER A O 1
ATOM 5417 N N . PRO A 1 681 ? 33.310 -1.006 -10.434 1.00 36.50 681 PRO A N 1
ATOM 5418 C CA . PRO A 1 681 ? 33.237 -0.363 -9.136 1.00 36.50 681 PRO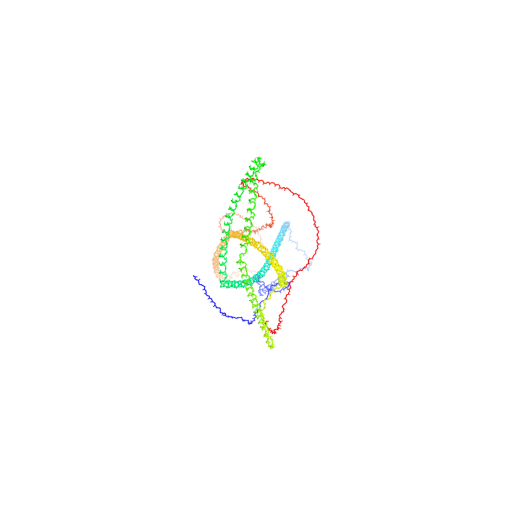 A CA 1
ATOM 5419 C C . PRO A 1 681 ? 33.059 -1.443 -8.061 1.00 36.50 681 PRO A C 1
ATOM 5421 O O . PRO A 1 681 ? 31.998 -2.046 -7.916 1.00 36.50 681 PRO A O 1
ATOM 5424 N N . LYS A 1 682 ? 34.127 -1.699 -7.300 1.00 35.84 682 LYS A N 1
ATOM 5425 C CA . LYS A 1 682 ? 34.017 -2.350 -5.994 1.00 35.84 682 LYS A CA 1
ATOM 5426 C C . LYS A 1 682 ? 33.379 -1.372 -5.011 1.00 35.84 682 LYS A C 1
ATOM 5428 O O . LYS A 1 682 ? 33.808 -0.227 -4.900 1.00 35.84 682 LYS A O 1
ATOM 5433 N N . PHE A 1 683 ? 32.398 -1.890 -4.281 1.00 39.19 683 PHE A N 1
ATOM 5434 C CA . PHE A 1 683 ? 31.970 -1.447 -2.961 1.00 39.19 683 PHE A CA 1
ATOM 5435 C C . PHE A 1 683 ? 33.120 -0.847 -2.142 1.00 39.19 683 PHE A C 1
ATOM 5437 O O . PHE A 1 683 ? 34.154 -1.494 -1.974 1.00 39.19 683 PHE A O 1
ATOM 5444 N N . PHE A 1 684 ? 32.895 0.326 -1.549 1.00 30.42 684 PHE A N 1
ATOM 5445 C CA . PHE A 1 684 ? 33.603 0.717 -0.336 1.00 30.42 684 PHE A CA 1
ATOM 5446 C C . PHE A 1 684 ? 32.663 1.443 0.628 1.00 30.42 684 PHE A C 1
ATOM 5448 O O . PHE A 1 684 ? 32.097 2.491 0.323 1.00 30.42 684 PHE A O 1
ATOM 5455 N N . LEU A 1 685 ? 32.521 0.828 1.801 1.00 41.34 685 LEU A N 1
ATOM 5456 C CA . LEU A 1 685 ? 32.075 1.435 3.046 1.00 41.34 685 LEU A CA 1
ATOM 5457 C C . LEU A 1 685 ? 32.920 2.675 3.361 1.00 41.34 685 LEU A C 1
ATOM 5459 O O . LEU A 1 685 ? 34.146 2.623 3.302 1.00 41.34 685 LEU A O 1
ATOM 5463 N N . GLY A 1 686 ? 32.266 3.754 3.781 1.00 28.78 686 GLY A N 1
ATOM 5464 C CA . GLY A 1 686 ? 32.916 4.961 4.280 1.00 28.78 686 GLY A CA 1
ATOM 5465 C C . GLY A 1 686 ? 32.188 5.501 5.500 1.00 28.78 686 GLY A C 1
ATOM 5466 O O . GLY A 1 686 ? 31.376 6.412 5.391 1.00 28.78 686 GLY A O 1
ATOM 5467 N N . ALA A 1 687 ? 32.482 4.919 6.662 1.00 37.94 687 ALA A N 1
ATOM 5468 C CA . ALA A 1 687 ? 32.232 5.523 7.962 1.00 37.94 687 ALA A CA 1
ATOM 5469 C C . ALA A 1 687 ? 33.372 6.499 8.304 1.00 37.94 687 ALA A C 1
ATOM 5471 O O . ALA A 1 687 ? 34.533 6.098 8.282 1.00 37.94 687 ALA A O 1
ATOM 5472 N N . GLN A 1 688 ? 33.026 7.749 8.628 1.00 33.12 688 GLN A N 1
ATOM 5473 C CA . GLN A 1 688 ? 33.704 8.734 9.501 1.00 33.12 688 GLN A CA 1
ATOM 5474 C C . GLN A 1 688 ? 33.048 10.098 9.197 1.00 33.12 688 GLN A C 1
ATOM 5476 O O . GLN A 1 688 ? 32.884 10.451 8.041 1.00 33.12 688 GLN A O 1
ATOM 5481 N N . GLY A 1 689 ? 32.571 10.911 10.138 1.00 32.38 689 GLY A N 1
ATOM 5482 C CA . GLY A 1 689 ? 33.021 11.099 11.510 1.00 32.38 689 GLY A CA 1
ATOM 5483 C C . GLY A 1 689 ? 33.926 12.333 11.601 1.00 32.38 689 GLY A C 1
ATOM 5484 O O . GLY A 1 689 ? 35.137 12.183 11.516 1.00 32.38 689 GLY A O 1
ATOM 5485 N N . ARG A 1 690 ? 33.335 13.529 11.765 1.00 31.89 690 ARG A N 1
ATOM 5486 C CA . ARG A 1 690 ? 33.845 14.751 12.452 1.00 31.89 690 ARG A CA 1
ATOM 5487 C C . ARG A 1 690 ? 32.896 15.912 12.114 1.00 31.89 690 ARG A C 1
ATOM 5489 O O . ARG A 1 690 ? 32.650 16.161 10.946 1.00 31.89 690 ARG A O 1
ATOM 5496 N N . ALA A 1 691 ? 32.183 16.539 13.049 1.00 33.81 691 ALA A N 1
ATOM 5497 C CA . ALA A 1 691 ? 32.613 17.304 14.228 1.00 33.81 691 ALA A CA 1
ATOM 5498 C C . ALA A 1 691 ? 33.383 18.593 13.878 1.00 33.81 691 ALA A C 1
ATOM 5500 O O . ALA A 1 691 ? 34.574 18.539 13.582 1.00 33.81 691 ALA A O 1
ATOM 5501 N N . GLN A 1 692 ? 32.657 19.717 13.952 1.00 34.81 692 GLN A N 1
ATOM 5502 C CA . GLN A 1 692 ? 33.022 21.111 14.287 1.00 34.81 692 GLN A CA 1
ATOM 5503 C C . GLN A 1 692 ? 31.788 21.969 13.919 1.00 34.81 692 GLN A C 1
ATOM 5505 O O . GLN A 1 692 ? 31.245 21.782 12.842 1.00 34.81 692 GLN A O 1
ATOM 5510 N N . GLY A 1 693 ? 31.234 22.890 14.702 1.00 31.39 693 GLY A N 1
ATOM 5511 C CA . GLY A 1 693 ? 31.512 23.403 16.035 1.00 31.39 693 GLY A CA 1
ATOM 5512 C C . GLY A 1 693 ? 30.652 24.663 16.263 1.00 31.39 693 GLY A C 1
ATOM 5513 O O . GLY A 1 693 ? 30.345 25.376 15.318 1.00 31.39 693 GLY A O 1
ATOM 5514 N N . SER A 1 694 ? 30.335 24.932 17.534 1.00 32.66 694 SER A N 1
ATOM 5515 C CA . SER A 1 694 ? 30.067 26.257 18.125 1.00 32.66 694 SER A CA 1
ATOM 5516 C C . SER A 1 694 ? 28.807 27.057 17.736 1.00 32.66 694 SER A C 1
ATOM 5518 O O . SER A 1 694 ? 28.821 27.829 16.785 1.00 32.66 694 SER A O 1
ATOM 5520 N N . SER A 1 695 ? 27.839 27.098 18.662 1.00 35.69 695 SER A N 1
ATOM 5521 C CA . SER A 1 695 ? 27.425 28.366 19.299 1.00 35.69 695 SER A CA 1
ATOM 5522 C C . SER A 1 695 ? 26.694 28.112 20.626 1.00 35.69 695 SER A C 1
ATOM 5524 O O . SER A 1 695 ? 25.718 27.368 20.675 1.00 35.69 695 SER A O 1
ATOM 5526 N N . ALA A 1 696 ? 27.195 28.737 21.693 1.00 37.50 696 ALA A N 1
ATOM 5527 C CA . ALA A 1 696 ? 26.620 28.821 23.043 1.00 37.50 696 ALA A CA 1
ATOM 5528 C C . ALA A 1 696 ? 25.355 29.744 23.066 1.00 37.50 696 ALA A C 1
ATOM 5530 O O . ALA A 1 696 ? 25.065 30.316 22.013 1.00 37.50 696 ALA A O 1
ATOM 5531 N N . PRO A 1 697 ? 24.604 29.951 24.185 1.00 55.19 697 PRO A N 1
ATOM 5532 C CA . PRO A 1 697 ? 25.143 30.364 25.487 1.00 55.19 697 PRO A CA 1
ATOM 5533 C C . PRO A 1 697 ? 24.536 29.733 26.761 1.00 55.19 697 PRO A C 1
ATOM 5535 O O . PRO A 1 697 ? 23.480 29.114 26.792 1.00 55.19 697 PRO A O 1
ATOM 5538 N N . ALA A 1 698 ? 25.307 29.974 27.821 1.00 34.81 698 ALA A N 1
ATOM 5539 C CA . ALA A 1 698 ? 25.116 29.808 29.256 1.00 34.81 698 ALA A CA 1
ATOM 5540 C C . ALA A 1 698 ? 23.698 29.965 29.850 1.00 34.81 698 ALA A C 1
ATOM 5542 O O . ALA A 1 698 ? 22.988 30.929 29.580 1.00 34.81 698 ALA A O 1
ATOM 5543 N N . GLY A 1 699 ? 23.407 29.115 30.841 1.00 35.97 699 GLY A N 1
ATOM 5544 C CA . GLY A 1 699 ? 22.370 29.305 31.858 1.00 35.97 699 GLY A CA 1
ATOM 5545 C C . GLY A 1 699 ? 22.738 28.534 33.132 1.00 35.97 699 GLY A C 1
ATOM 5546 O O . GLY A 1 699 ? 22.997 27.339 33.084 1.00 35.97 699 GLY A O 1
ATOM 5547 N N . LYS A 1 700 ? 22.854 29.255 34.247 1.00 37.38 700 LYS A N 1
ATOM 5548 C CA . LYS A 1 700 ? 23.436 28.859 35.541 1.00 37.38 700 LYS A CA 1
ATOM 5549 C C . LYS A 1 700 ? 22.593 27.831 36.322 1.00 37.38 700 LYS A C 1
ATOM 5551 O O . LYS A 1 700 ? 21.372 27.930 36.345 1.00 37.38 700 LYS A O 1
ATOM 5556 N N . SER A 1 701 ? 23.268 26.936 37.054 1.00 34.62 701 SER A N 1
ATOM 5557 C CA . SER A 1 701 ? 22.739 26.200 38.225 1.00 34.62 701 SER A CA 1
ATOM 5558 C C . SER A 1 701 ? 22.358 27.167 39.375 1.00 34.62 701 SER A C 1
ATOM 5560 O O . SER A 1 701 ? 22.764 28.333 39.319 1.00 34.62 701 SER A O 1
ATOM 5562 N N . PRO A 1 702 ? 21.640 26.731 40.441 1.00 53.72 702 PRO A N 1
ATOM 5563 C CA . PRO A 1 702 ? 22.253 25.873 41.474 1.00 53.72 702 PRO A CA 1
ATOM 5564 C C . PRO A 1 702 ? 21.318 24.846 42.155 1.00 53.72 702 PRO A C 1
ATOM 5566 O O . PRO A 1 702 ? 20.117 25.052 42.273 1.00 53.72 702 PRO A O 1
ATOM 5569 N N . GLY A 1 703 ? 21.929 23.819 42.760 1.00 32.09 703 GLY A N 1
ATOM 5570 C CA . GLY A 1 703 ? 21.577 23.454 44.138 1.00 32.09 703 GLY A CA 1
ATOM 5571 C C . GLY A 1 703 ? 21.120 22.019 44.422 1.00 32.09 703 GLY A C 1
ATOM 5572 O O . GLY A 1 703 ? 19.984 21.678 44.142 1.00 32.09 703 GLY A O 1
ATOM 5573 N N . GLN A 1 704 ? 21.983 21.311 45.173 1.00 35.88 704 GLN A N 1
ATOM 5574 C CA . GLN A 1 704 ? 21.691 20.240 46.152 1.00 35.88 704 GLN A CA 1
ATOM 5575 C C . GLN A 1 704 ? 21.230 18.882 45.576 1.00 35.88 704 GLN A C 1
ATOM 5577 O O . GLN A 1 704 ? 20.335 18.819 44.757 1.00 35.88 704 GLN A O 1
ATOM 5582 N N . GLY A 1 705 ? 21.746 17.715 45.957 1.00 31.39 705 GLY A N 1
ATOM 5583 C CA . GLY A 1 705 ? 22.723 17.321 46.963 1.00 31.39 705 GLY A CA 1
ATOM 5584 C C . GLY A 1 705 ? 22.485 15.847 47.340 1.00 31.39 705 GLY A C 1
ATOM 5585 O O . GLY A 1 705 ? 21.342 15.420 47.419 1.00 31.39 705 GLY A O 1
ATOM 5586 N N . VAL A 1 706 ? 23.576 15.137 47.665 1.00 34.50 706 VAL A N 1
ATOM 5587 C CA . VAL A 1 706 ? 23.648 13.983 48.596 1.00 34.50 706 VAL A CA 1
ATOM 5588 C C . VAL A 1 706 ? 23.439 12.547 48.043 1.00 34.50 706 VAL A C 1
ATOM 5590 O O . VAL A 1 706 ? 22.317 12.095 47.899 1.00 34.50 706 VAL A O 1
ATOM 5593 N N . ARG A 1 707 ? 24.588 11.829 47.942 1.00 32.78 707 ARG A N 1
ATOM 5594 C CA . ARG A 1 707 ? 24.912 10.420 48.343 1.00 32.78 707 ARG A CA 1
ATOM 5595 C C . ARG A 1 707 ? 24.121 9.257 47.690 1.00 32.78 707 ARG A C 1
ATOM 5597 O O . ARG A 1 707 ? 22.958 9.394 47.384 1.00 32.78 707 ARG A O 1
ATOM 5604 N N . ALA A 1 708 ? 24.639 8.042 47.485 1.00 33.94 708 ALA A N 1
ATOM 5605 C CA . ALA A 1 708 ? 25.856 7.346 47.905 1.00 33.94 708 ALA A CA 1
ATOM 5606 C C . ALA A 1 708 ? 26.197 6.220 46.904 1.00 33.94 708 ALA A C 1
ATOM 5608 O O . ALA A 1 708 ? 25.349 5.744 46.156 1.00 33.94 708 ALA A O 1
ATOM 5609 N N . ALA A 1 709 ? 27.457 5.795 46.959 1.00 34.56 709 ALA A N 1
ATOM 5610 C CA . ALA A 1 709 ? 28.041 4.641 46.294 1.00 34.56 709 ALA A CA 1
ATOM 5611 C C . ALA A 1 709 ? 27.527 3.288 46.831 1.00 34.56 709 ALA A C 1
ATOM 5613 O O . ALA A 1 709 ? 27.142 3.181 47.994 1.00 34.56 709 ALA A O 1
ATOM 5614 N N . GLY A 1 710 ? 27.646 2.241 46.012 1.00 30.48 710 GLY A N 1
ATOM 5615 C CA . GLY A 1 710 ? 27.521 0.843 46.428 1.00 30.48 710 GLY A CA 1
ATOM 5616 C C . GLY A 1 710 ? 27.925 -0.100 45.297 1.00 30.48 710 GLY A C 1
ATOM 5617 O O . GLY A 1 710 ? 27.287 -0.130 44.255 1.00 30.48 710 GLY A O 1
ATOM 5618 N N . SER A 1 711 ? 29.026 -0.812 45.499 1.00 34.91 711 SER A N 1
ATOM 5619 C CA . SER A 1 711 ? 29.796 -1.584 44.525 1.00 34.91 711 SER A CA 1
ATOM 5620 C C . SER A 1 711 ? 29.642 -3.093 44.777 1.00 34.91 711 SER A C 1
ATOM 5622 O O . SER A 1 711 ? 29.839 -3.512 45.912 1.00 34.91 711 SER A O 1
ATOM 5624 N N . HIS A 1 712 ? 29.379 -3.858 43.701 1.00 35.28 712 HIS A N 1
ATOM 5625 C CA . HIS A 1 712 ? 29.811 -5.253 43.422 1.00 35.28 712 HIS A CA 1
ATOM 5626 C C . HIS A 1 712 ? 29.392 -6.415 44.387 1.00 35.28 712 HIS A C 1
ATOM 5628 O O . HIS A 1 712 ? 28.729 -6.176 45.386 1.00 35.28 712 HIS A O 1
ATOM 5634 N N . PRO A 1 713 ? 29.733 -7.703 44.106 1.00 57.38 713 PRO A N 1
ATOM 5635 C CA . PRO A 1 713 ? 29.159 -8.581 43.063 1.00 57.38 713 PRO A CA 1
ATOM 5636 C C . PRO A 1 713 ? 28.931 -10.049 43.559 1.00 57.38 713 PRO A C 1
ATOM 5638 O O . PRO A 1 713 ? 29.227 -10.383 44.702 1.00 57.38 713 PRO A O 1
ATOM 5641 N N . GLY A 1 714 ? 28.502 -10.967 42.678 1.00 29.80 714 GLY A N 1
ATOM 5642 C CA . GLY A 1 714 ? 28.599 -12.434 42.876 1.00 29.80 714 GLY A CA 1
ATOM 5643 C C . GLY A 1 714 ? 27.426 -13.180 42.225 1.00 29.80 714 GLY A C 1
ATOM 5644 O O . GLY A 1 714 ? 26.299 -13.031 42.667 1.00 29.80 714 GLY A O 1
ATOM 5645 N N . SER A 1 715 ? 27.565 -13.766 41.032 1.00 32.16 715 SER A N 1
ATOM 5646 C CA . SER A 1 715 ? 28.227 -15.034 40.662 1.00 32.16 715 SER A CA 1
ATOM 5647 C C . SER A 1 715 ? 27.412 -16.298 40.969 1.00 32.16 715 SER A C 1
ATOM 5649 O O . SER A 1 715 ? 27.062 -16.556 42.117 1.00 32.16 715 SER A O 1
ATOM 5651 N N . THR A 1 716 ? 27.315 -17.140 39.924 1.00 32.81 716 THR A N 1
ATOM 5652 C CA . THR A 1 716 ? 27.038 -18.597 39.893 1.00 32.81 716 THR A CA 1
ATOM 5653 C C . THR A 1 716 ? 25.602 -19.020 40.251 1.00 32.81 716 THR A C 1
ATOM 5655 O O . THR A 1 716 ? 25.080 -18.677 41.296 1.00 32.81 716 THR A O 1
ATOM 5658 N N . THR A 1 717 ? 24.870 -19.792 39.434 1.00 33.16 717 THR A N 1
ATOM 5659 C CA . THR A 1 717 ? 25.239 -21.136 38.950 1.00 33.16 717 THR A CA 1
ATOM 5660 C C . THR A 1 717 ? 24.321 -21.579 37.789 1.00 33.16 717 THR A C 1
ATOM 5662 O O . THR A 1 717 ? 23.109 -21.402 37.864 1.00 33.16 717 THR A O 1
ATOM 5665 N N . CYS A 1 718 ? 24.894 -22.194 36.747 1.00 33.84 718 CYS A N 1
ATOM 5666 C CA . CYS A 1 718 ? 24.199 -23.000 35.730 1.00 33.84 718 CYS A CA 1
ATOM 5667 C C . CYS A 1 718 ? 24.158 -24.473 36.163 1.00 33.84 718 CYS A C 1
ATOM 5669 O O . CYS A 1 718 ? 25.211 -24.963 36.546 1.00 33.84 718 CYS A O 1
ATOM 5671 N N . LEU A 1 719 ? 23.029 -25.175 35.986 1.00 34.53 719 LEU A N 1
ATOM 5672 C CA . LEU A 1 719 ? 22.889 -26.626 35.709 1.00 34.53 719 LEU A CA 1
ATOM 5673 C C . LEU A 1 719 ? 21.443 -26.843 35.185 1.00 34.53 719 LEU A C 1
ATOM 5675 O O . LEU A 1 719 ? 20.490 -26.515 35.879 1.00 34.53 719 LEU A O 1
ATOM 5679 N N . LEU A 1 720 ? 21.241 -27.051 33.878 1.00 31.94 720 LEU A N 1
ATOM 5680 C CA . LEU A 1 720 ? 21.122 -28.335 33.149 1.00 31.94 720 LEU A CA 1
ATOM 5681 C C . LEU A 1 720 ? 19.773 -29.088 33.306 1.00 31.94 720 LEU A C 1
ATOM 5683 O O . LEU A 1 720 ? 19.503 -29.714 34.320 1.00 31.94 720 LEU A O 1
ATOM 5687 N N . CYS A 1 721 ? 18.995 -29.029 32.212 1.00 31.84 721 CYS A N 1
ATOM 5688 C CA . CYS A 1 721 ? 18.199 -30.063 31.519 1.00 31.84 721 CYS A CA 1
ATOM 5689 C C . CYS A 1 721 ? 17.377 -31.125 32.286 1.00 31.84 721 CYS A C 1
ATOM 5691 O O . CYS A 1 721 ? 17.951 -31.998 32.922 1.00 31.84 721 CYS A O 1
ATOM 5693 N N . HIS A 1 722 ? 16.068 -31.220 31.972 1.00 31.69 722 HIS A N 1
ATOM 5694 C CA . HIS A 1 722 ? 15.489 -32.373 31.242 1.00 31.69 722 HIS A CA 1
ATOM 5695 C C . HIS A 1 722 ? 13.995 -32.206 30.839 1.00 31.69 722 HIS A C 1
ATOM 5697 O O . HIS A 1 722 ? 13.146 -31.957 31.681 1.00 31.69 722 HIS A O 1
ATOM 5703 N N . LEU A 1 723 ? 13.736 -32.456 29.541 1.00 31.38 723 LEU A N 1
ATOM 5704 C CA . LEU A 1 723 ? 12.671 -33.284 28.920 1.00 31.38 723 LEU A CA 1
ATOM 5705 C C . LEU A 1 723 ? 11.165 -32.913 28.940 1.00 31.38 723 LEU A C 1
ATOM 5707 O O . LEU A 1 723 ? 10.559 -32.714 29.981 1.00 31.38 723 LEU A O 1
ATOM 5711 N N . GLY A 1 724 ? 10.562 -33.070 27.742 1.00 29.27 724 GLY A N 1
ATOM 5712 C CA . GLY A 1 724 ? 9.159 -33.468 27.485 1.00 29.27 724 GLY A CA 1
ATOM 5713 C C . GLY A 1 724 ? 8.211 -32.298 27.195 1.00 29.27 724 GLY A C 1
ATOM 5714 O O . GLY A 1 724 ? 7.873 -31.557 28.099 1.00 29.27 724 GLY A O 1
ATOM 5715 N N . SER A 1 725 ? 7.808 -31.976 25.959 1.00 33.03 725 SER A N 1
ATOM 5716 C CA . SER A 1 725 ? 6.984 -32.761 25.021 1.00 33.03 725 SER A CA 1
ATOM 5717 C C . SER A 1 725 ? 5.714 -33.337 25.663 1.00 33.03 725 SER A C 1
ATOM 5719 O O . SER A 1 725 ? 5.799 -34.358 26.335 1.00 33.03 725 SER A O 1
ATOM 5721 N N . LEU A 1 726 ? 4.557 -32.693 25.434 1.00 31.75 726 LEU A N 1
ATOM 5722 C CA . LEU A 1 726 ? 3.337 -33.276 24.837 1.00 31.75 726 LEU A CA 1
ATOM 5723 C C . LEU A 1 726 ? 2.042 -32.527 25.215 1.00 31.75 726 LEU A C 1
ATOM 5725 O O . LEU A 1 726 ? 1.805 -32.176 26.363 1.00 31.75 726 LEU A O 1
ATOM 5729 N N . ALA A 1 727 ? 1.178 -32.456 24.200 1.00 31.78 727 ALA A N 1
ATOM 5730 C CA . ALA A 1 727 ? -0.277 -32.604 24.249 1.00 31.78 727 ALA A CA 1
ATOM 5731 C C . ALA A 1 727 ? -1.165 -31.458 24.781 1.00 31.78 727 ALA A C 1
ATOM 5733 O O . ALA A 1 727 ? -1.397 -31.261 25.968 1.00 31.78 727 ALA A O 1
ATOM 5734 N N . VAL A 1 728 ? -1.807 -30.829 23.796 1.00 40.09 728 VAL A N 1
ATOM 5735 C CA . VAL A 1 728 ? -3.148 -30.230 23.823 1.00 40.09 728 VAL A CA 1
ATOM 5736 C C . VAL A 1 728 ? -4.197 -31.232 24.341 1.00 40.09 728 VAL A C 1
ATOM 5738 O O . VAL A 1 728 ? -4.202 -32.370 23.866 1.00 40.09 728 VAL A O 1
ATOM 5741 N N . PRO A 1 729 ? -5.178 -30.822 25.168 1.00 47.25 729 PRO A N 1
ATOM 5742 C CA . PRO A 1 729 ? -6.468 -31.490 25.221 1.00 47.25 729 PRO A CA 1
ATOM 5743 C C . PRO A 1 729 ? -7.539 -30.662 24.503 1.00 47.25 729 PRO A C 1
ATOM 5745 O O . PRO A 1 729 ? -7.780 -29.492 24.793 1.00 47.25 729 PRO A O 1
ATOM 5748 N N . SER A 1 730 ? -8.166 -31.326 23.536 1.00 33.62 730 SER A N 1
ATOM 5749 C CA . SER A 1 730 ? -9.303 -30.851 22.763 1.00 33.62 730 SER A CA 1
ATOM 5750 C C . SER A 1 730 ? -10.627 -31.149 23.477 1.00 33.62 730 SER A C 1
ATOM 5752 O O . SER A 1 730 ? -10.740 -32.060 24.295 1.00 33.62 730 SER A O 1
ATOM 5754 N N . SER A 1 731 ? -11.607 -30.337 23.103 1.00 34.56 731 SER A N 1
ATOM 5755 C CA . SER A 1 731 ? -12.991 -30.214 23.551 1.00 34.56 731 SER A CA 1
ATOM 5756 C C . SER A 1 731 ? -13.787 -31.523 23.691 1.00 34.56 731 SER A C 1
ATOM 5758 O O . SER A 1 731 ? -13.753 -32.409 22.833 1.00 34.56 731 SER A O 1
ATOM 5760 N N . ALA A 1 732 ? -14.576 -31.597 24.767 1.00 37.88 732 ALA A N 1
ATOM 5761 C CA . ALA A 1 732 ? -15.555 -32.641 25.030 1.00 37.88 732 ALA A CA 1
ATOM 5762 C C . ALA A 1 732 ? -16.860 -32.398 24.247 1.00 37.88 732 ALA A C 1
ATOM 5764 O O . ALA A 1 732 ? -17.517 -31.367 24.379 1.00 37.88 732 ALA A O 1
ATOM 5765 N N . LYS A 1 733 ? -17.254 -33.408 23.465 1.00 35.59 733 LYS A N 1
ATOM 5766 C CA . LYS A 1 733 ? -18.543 -33.529 22.771 1.00 35.59 733 LYS A CA 1
ATOM 5767 C C . LYS A 1 733 ? -19.674 -33.798 23.772 1.00 35.59 733 LYS A C 1
ATOM 5769 O O . LYS A 1 733 ? -19.600 -34.776 24.511 1.00 35.59 733 LYS A O 1
ATOM 5774 N N . TRP A 1 734 ? -20.754 -33.019 23.719 1.00 35.34 734 TRP A N 1
ATOM 5775 C CA . TRP A 1 734 ? -22.057 -33.400 24.278 1.00 35.34 734 TRP A CA 1
ATOM 5776 C C . TRP A 1 734 ? -22.998 -33.812 23.144 1.00 35.34 734 TRP A C 1
ATOM 5778 O O . TRP A 1 734 ? -23.217 -33.068 22.191 1.00 35.34 734 TRP A O 1
ATOM 5788 N N . GLY A 1 735 ? -23.501 -35.044 23.235 1.00 35.94 735 GLY A N 1
ATOM 5789 C CA . GLY A 1 735 ? -24.426 -35.644 22.283 1.00 35.94 735 GLY A CA 1
ATOM 5790 C C . GLY A 1 735 ? -25.885 -35.346 22.624 1.00 35.94 735 GLY A C 1
ATOM 5791 O O . GLY A 1 735 ? -26.312 -35.472 23.769 1.00 35.94 735 GLY A O 1
ATOM 5792 N N . PHE A 1 736 ? -26.644 -35.004 21.587 1.00 33.47 736 PHE A N 1
ATOM 5793 C CA . PHE A 1 736 ? -28.102 -34.968 21.556 1.00 33.47 736 PHE A CA 1
ATOM 5794 C C . PHE A 1 736 ? -28.708 -36.362 21.796 1.00 33.47 736 PHE A C 1
ATOM 5796 O O . PHE A 1 736 ? -28.307 -37.334 21.154 1.00 33.47 736 PHE A O 1
ATOM 5803 N N . LYS A 1 737 ? -29.756 -36.438 22.624 1.00 40.16 737 LYS A N 1
ATOM 5804 C CA . LYS A 1 737 ? -30.800 -37.472 22.541 1.00 40.16 737 LYS A CA 1
ATOM 5805 C C . LYS A 1 737 ? -32.163 -36.841 22.827 1.00 40.16 737 LYS A C 1
ATOM 5807 O O . LYS A 1 737 ? -32.396 -36.309 23.907 1.00 40.16 737 LYS A O 1
ATOM 5812 N N . THR A 1 738 ? -33.040 -36.911 21.834 1.00 45.88 738 THR A N 1
ATOM 5813 C CA . THR A 1 738 ? -34.457 -36.535 21.863 1.00 45.88 738 THR A CA 1
ATOM 5814 C C . THR A 1 738 ? -35.357 -37.776 21.812 1.00 45.88 738 THR A C 1
ATOM 5816 O O . THR A 1 738 ? -34.929 -38.838 21.361 1.00 45.88 738 THR A O 1
ATOM 5819 N N . HIS A 1 739 ? -36.622 -37.546 22.197 1.00 37.12 739 HIS A N 1
ATOM 5820 C CA . HIS A 1 739 ? -37.837 -38.386 22.173 1.00 37.12 739 HIS A CA 1
ATOM 5821 C C . HIS A 1 739 ? -38.090 -39.312 23.375 1.00 37.12 739 HIS A C 1
ATOM 5823 O O . HIS A 1 739 ? -37.180 -39.977 23.846 1.00 37.12 739 HIS A O 1
ATOM 5829 N N . ALA A 1 740 ? -39.317 -39.512 23.872 1.00 36.16 740 ALA A N 1
ATOM 5830 C CA . ALA A 1 740 ? -40.616 -38.821 23.806 1.00 36.16 740 ALA A CA 1
ATOM 5831 C C . ALA A 1 740 ? -41.616 -39.634 24.672 1.00 36.16 740 ALA A C 1
ATOM 5833 O O . ALA A 1 740 ? -41.474 -40.847 24.779 1.00 36.16 740 ALA A O 1
ATOM 5834 N N . SER A 1 741 ? -42.666 -38.961 25.164 1.00 34.53 741 SER A N 1
ATOM 5835 C CA . SER A 1 741 ? -44.017 -39.491 25.460 1.00 34.53 741 SER A CA 1
ATOM 5836 C C . SER A 1 741 ? -44.251 -40.399 26.683 1.00 34.53 741 SER A C 1
ATOM 5838 O O . SER A 1 741 ? -43.933 -41.579 26.657 1.00 34.53 741 SER A O 1
ATOM 5840 N N . LEU A 1 742 ? -45.008 -39.902 27.676 1.00 32.72 742 LEU A N 1
ATOM 5841 C CA . LEU A 1 742 ? -46.448 -40.207 27.832 1.00 32.72 742 LEU A CA 1
ATOM 5842 C C . LEU A 1 742 ? -47.056 -39.492 29.057 1.00 32.72 742 LEU A C 1
ATOM 5844 O O . LEU A 1 742 ? -46.688 -39.729 30.202 1.00 32.72 742 LEU A O 1
ATOM 5848 N N . LEU A 1 743 ? -48.035 -38.631 28.776 1.00 37.53 743 LEU A N 1
ATOM 5849 C CA . LEU A 1 743 ? -49.050 -38.137 29.707 1.00 37.53 743 LEU A CA 1
ATOM 5850 C C . LEU A 1 743 ? -50.065 -39.251 29.997 1.00 37.53 743 LEU A C 1
ATOM 5852 O O . LEU A 1 743 ? -50.549 -39.844 29.039 1.00 37.53 743 LEU A O 1
ATOM 5856 N N . LEU A 1 744 ? -50.504 -39.417 31.253 1.00 40.53 744 LEU A N 1
ATOM 5857 C CA . LEU A 1 744 ? -51.936 -39.560 31.568 1.00 40.53 744 LEU A CA 1
ATOM 5858 C C . LEU A 1 744 ? -52.263 -39.350 33.074 1.00 40.53 744 LEU A C 1
ATOM 5860 O O . LEU A 1 744 ? -51.961 -40.188 33.911 1.00 40.53 744 LEU A O 1
ATOM 5864 N N . ARG A 1 745 ? -53.003 -38.255 33.325 1.00 43.69 745 ARG A N 1
ATOM 5865 C CA . ARG A 1 745 ? -54.219 -38.093 34.163 1.00 43.69 745 ARG A CA 1
ATOM 5866 C C . ARG A 1 745 ? -54.192 -38.014 35.711 1.00 43.69 745 ARG A C 1
ATOM 5868 O O . ARG A 1 745 ? -54.024 -39.014 36.387 1.00 43.69 745 ARG A O 1
ATOM 5875 N N . LEU A 1 746 ? -54.747 -36.859 36.147 1.00 45.38 746 LEU A N 1
ATOM 5876 C CA . LEU A 1 746 ? -55.827 -36.643 37.149 1.00 45.38 746 LEU A CA 1
ATOM 5877 C C . LEU A 1 746 ? -55.441 -36.796 38.638 1.00 45.38 746 LEU A C 1
ATOM 5879 O O . LEU A 1 746 ? -54.771 -37.744 38.996 1.00 45.38 746 LEU A O 1
ATOM 5883 N N . ARG A 1 747 ? -55.885 -35.979 39.604 1.00 48.38 747 ARG A N 1
ATOM 5884 C CA . ARG A 1 747 ? -56.797 -34.820 39.704 1.00 48.38 747 ARG A CA 1
ATOM 5885 C C . ARG A 1 747 ? -56.590 -34.241 41.124 1.00 48.38 747 ARG A C 1
ATOM 5887 O O . ARG A 1 747 ? -56.269 -34.997 42.032 1.00 48.38 747 ARG A O 1
ATOM 5894 N N . ALA A 1 748 ? -56.776 -32.931 41.264 1.00 42.41 748 ALA A N 1
ATOM 5895 C CA . ALA A 1 748 ? -56.696 -32.119 42.491 1.00 42.41 748 ALA A CA 1
ATOM 5896 C C . ALA A 1 748 ? -57.798 -32.483 43.535 1.00 42.41 748 ALA A C 1
ATOM 5898 O O . ALA A 1 748 ? -58.585 -33.394 43.239 1.00 42.41 748 ALA A O 1
ATOM 5899 N N . PRO A 1 749 ? -57.948 -31.800 44.697 1.00 66.25 749 PRO A N 1
ATOM 5900 C CA . PRO A 1 749 ? -57.511 -30.443 45.068 1.00 66.25 749 PRO A CA 1
ATOM 5901 C C . PRO A 1 749 ? -56.219 -30.357 45.883 1.00 66.25 749 PRO A C 1
ATOM 5903 O O . PRO A 1 749 ? -55.999 -31.228 46.753 1.00 66.25 749 PRO A O 1
#